Protein AF-A0A832IM79-F1 (afdb_monomer_lite)

InterPro domains:
  IPR006860 FecR protein [PF04773] (4-56)

pLDDT: mean 75.54, std 20.38, range [26.06, 98.38]

Sequence (516 aa):
SIVIQKGGTYNIVQKMMAGSSFEVKAGSVTAGVRGTEFGVENIDDKPVIKVWSGEVFAFLGNDFVLPVTAGQTLIYQLGTELVQDISQLFESTTLEPLKEAMPEIEKLFEETPEEPEEEKPSTTGEIQQPQPQSEPQPKAYIPPLGVETAIKDNQKYIVYSISPEFTIGPITLGIGLTAYATEVGGTLYYGIPSENPSTDIINMITINHVALNLGNFYLRYGNMPPISLGMGFSVRDYFKPYAKSFDTKITFGSFALFLHIPYELTKLWMPEIVQSDSVLAGEMELKSAVLGMDLGISALHDIDVTNENTEPTSDDTPINLSLSAFLRYPLLNNFYFGLEVGSQWLADMSKFGIGAFGGLSGKIGIADIIVGGYGTWNGFRPFHFGRIYTIQKSRNELPTLDNVQTSFGFLAGLSFYHDIATGRFYIYGDFSGDMDALGEFRITIPQIGAVAGLFIYGYYFDHTPFSNGEFFDSDTISSLRITYPIMERNLVAGILYNWDGTKWVQSVYIGNEINW

Radius of gyration: 29.87 Å; chains: 1; bounding box: 92×57×85 Å

Secondary structure (DSSP, 8-state):
-EEESSEEEEEE-----TT--EEEEETTEEEEESS-EEEEEEETTEEEEEEEESEEEEEETTTEEEEEETTEEEEE---SS---SHHHHHHHEEEEE--SPPP--GGGS----PPPPPP---------PPPP------------EEEEEEEETTEEEEEEEE--EEEETTEEEEEEEEEEESSTTSPPEESS--SS-B--GGGGEEEEEEEEE-SSEEEEEEEPPPB--TTSSSB-SB--TT-EEEEEEEEETTEEEEEEE-EEEEETTTTEEEES-SEEEEEEEEEEEETTEEEEEEEEEESS--GGGS-TT--PPPEEEEEEEEEEEEEETTEEEEEEEEEEEETTSS-EEEEEEEEEEEEETTEEEEEEEEEEETT--TTSBSTTHHHHHHHT------S--EEEEEEEEEEEE-SSEEEEEEEEEETTS-EEEEEEEEEEE--BTTB--EEEEEEEEESSTTGGG-SS-TTEEEEEEEEEEEETTTEEEEEEEEE-SSSEEEEEEEE-SS--

Organism: Fervidobacterium pennivorans (NCBI:txid93466)

Foldseek 3Di:
DAEDAAFKDWDQDCDDDPPDWDWYHYPQWTWTDDRWGWMWHQDPNKTKIATQAAWIWIDRHPPDTDIDHHQKMKIFDDDPDDPPDVVVVVVGIDIDGDPDDRDDPVPPPPDDDDDDDDDDDDDDDDDDDPDPDDDPDPPPDQFFWWWDWDADPNAIKTKTKGWDWDDDPQKIWIKMFIWIDSDVPHDIFAFDDDPDTHPDRQSRIATAWIWGHPPQKIWMWHADFQDADALRFAAGRQHDFPFIWIWIWGHDPQKIKIWIAGWGFRGPVVTDIDRSAQKTKMKIWGACPPVRKIKMKMKIFRPDADCQLADPVDSAFFWGMKIKIKIWHDPDVFKTWMKMKMKIAGPVRPDIKIKMWTWMWGDDPQKTWIKTKMKIAQQDDTCLSHHCVVVSSVVSHGDHRDRPGMFMKMKTKMWGDDPFKTKIWIKIDTPVQFIKIWIWMWGWAPDDVPRFTKIKIKTKIARRACVVHDRAAQRIWIKIWIWTCPPPQRWIWTWIWTDNRPDTDIDIDTIGNPTD

Structure (mmCIF, N/CA/C/O backbone):
data_AF-A0A832IM79-F1
#
_entry.id   AF-A0A832IM79-F1
#
loop_
_atom_site.group_PDB
_atom_site.id
_atom_site.type_symbol
_atom_site.label_atom_id
_atom_site.label_alt_id
_atom_site.label_comp_id
_atom_site.label_asym_id
_atom_site.label_entity_id
_atom_site.label_seq_id
_atom_site.pdbx_PDB_ins_code
_atom_site.Cartn_x
_atom_site.Cartn_y
_atom_site.Cartn_z
_atom_site.occupancy
_atom_site.B_iso_or_equiv
_atom_site.auth_seq_id
_atom_site.auth_comp_id
_atom_site.auth_asym_id
_atom_site.auth_atom_id
_atom_site.pdbx_PDB_model_num
ATOM 1 N N . SER A 1 1 ? -14.603 -6.570 43.349 1.00 42.12 1 SER A N 1
ATOM 2 C CA . SER A 1 1 ? -13.980 -7.891 43.528 1.00 42.12 1 SER A CA 1
ATOM 3 C C . SER A 1 1 ? -14.487 -8.520 44.819 1.00 42.12 1 SER A C 1
ATOM 5 O O . SER A 1 1 ? -14.691 -7.803 45.794 1.00 42.12 1 SER A O 1
ATOM 7 N N . ILE A 1 2 ? -14.734 -9.831 44.825 1.00 44.12 2 ILE A N 1
ATOM 8 C CA . ILE A 1 2 ? -15.014 -10.619 46.040 1.00 44.12 2 ILE A CA 1
ATOM 9 C C . ILE A 1 2 ? -13.709 -11.309 46.447 1.00 44.12 2 ILE A C 1
ATOM 11 O O . ILE A 1 2 ? -13.031 -11.853 45.583 1.00 44.12 2 ILE A O 1
ATOM 15 N N . VAL A 1 3 ? -13.338 -11.280 47.731 1.00 48.38 3 VAL A N 1
ATOM 16 C CA . VAL A 1 3 ? -12.113 -11.924 48.242 1.00 48.38 3 VAL A CA 1
ATOM 17 C C . VAL A 1 3 ? -12.500 -13.043 49.209 1.00 48.38 3 VAL A C 1
ATOM 19 O O . VAL A 1 3 ? -13.073 -12.776 50.264 1.00 48.38 3 VAL A O 1
ATOM 22 N N . ILE A 1 4 ? -12.194 -14.291 48.856 1.00 45.31 4 ILE A N 1
ATOM 23 C CA . ILE A 1 4 ? -12.514 -15.491 49.638 1.00 45.31 4 ILE A CA 1
ATOM 24 C C . ILE A 1 4 ? -11.287 -15.882 50.465 1.00 45.31 4 ILE A C 1
ATOM 26 O O . ILE A 1 4 ? -10.279 -16.338 49.928 1.00 45.31 4 ILE A O 1
ATOM 30 N N . GLN A 1 5 ? -11.373 -15.712 51.786 1.00 37.38 5 GLN A N 1
ATOM 31 C CA . GLN A 1 5 ? -10.311 -16.113 52.720 1.00 37.38 5 GLN A CA 1
ATOM 32 C C . GLN A 1 5 ? -10.484 -17.551 53.241 1.00 37.38 5 GLN A C 1
ATOM 34 O O . GLN A 1 5 ? -9.499 -18.185 53.603 1.00 37.38 5 GLN A O 1
ATOM 39 N N . LYS A 1 6 ? -11.720 -18.075 53.280 1.00 36.59 6 LYS A N 1
ATOM 40 C CA . LYS A 1 6 ? -12.053 -19.455 53.676 1.00 36.59 6 LYS A CA 1
ATOM 41 C C . LYS A 1 6 ? -13.455 -19.821 53.162 1.00 36.59 6 LYS A C 1
ATOM 43 O O . LYS A 1 6 ? -14.357 -18.997 53.285 1.00 36.59 6 LYS A O 1
ATOM 48 N N . GLY A 1 7 ? -13.649 -21.031 52.628 1.00 45.75 7 GLY A N 1
ATOM 49 C CA . GLY A 1 7 ? -14.930 -21.478 52.050 1.00 45.75 7 GLY A CA 1
ATOM 50 C C . GLY A 1 7 ? -15.014 -21.271 50.533 1.00 45.75 7 GLY A C 1
ATOM 51 O O . GLY A 1 7 ? -13.984 -21.238 49.862 1.00 45.75 7 GLY A O 1
ATOM 52 N N . GLY A 1 8 ? -16.224 -21.141 49.984 1.00 50.84 8 GLY A N 1
ATOM 53 C CA . GLY A 1 8 ? -16.433 -20.945 48.547 1.00 50.84 8 GLY A CA 1
ATOM 54 C C . GLY A 1 8 ? -17.665 -20.114 48.208 1.00 50.84 8 GLY A C 1
ATOM 55 O O . GLY A 1 8 ? -18.538 -19.921 49.055 1.00 50.84 8 GLY A O 1
ATOM 56 N N . THR A 1 9 ? -17.722 -19.600 46.979 1.00 50.78 9 THR A N 1
ATOM 57 C CA . THR A 1 9 ? -18.892 -18.890 46.442 1.00 50.78 9 THR A CA 1
ATOM 58 C C . THR A 1 9 ? -19.344 -19.534 45.140 1.00 50.78 9 THR A C 1
ATOM 60 O O . THR A 1 9 ? -18.518 -19.927 44.315 1.00 50.78 9 THR A O 1
ATOM 63 N N . TYR A 1 10 ? -20.660 -19.613 44.952 1.00 54.16 10 TYR A N 1
ATOM 64 C CA . TYR A 1 10 ? -21.292 -20.001 43.694 1.00 54.16 10 TYR A CA 1
ATOM 65 C C . TYR A 1 10 ? -21.883 -18.744 43.069 1.00 54.16 10 TYR A C 1
ATOM 67 O O . TYR A 1 10 ? -22.632 -18.022 43.729 1.00 54.16 10 TYR A O 1
ATOM 75 N N . ASN A 1 11 ? -21.507 -18.444 41.828 1.00 53.03 11 ASN A N 1
ATOM 76 C CA . ASN A 1 11 ? -21.861 -17.189 41.179 1.00 53.03 11 ASN A CA 1
ATOM 77 C C . ASN A 1 11 ? -22.600 -17.478 39.874 1.00 53.03 11 ASN A C 1
ATOM 79 O O . ASN A 1 11 ? -22.087 -18.174 38.996 1.00 53.03 11 ASN A O 1
ATOM 83 N N . ILE A 1 12 ? -23.782 -16.879 39.740 1.00 49.38 12 ILE A N 1
ATOM 84 C CA . ILE A 1 12 ? -24.529 -16.815 38.485 1.00 49.38 12 ILE A CA 1
ATOM 85 C C . ILE A 1 12 ? -24.480 -15.359 38.016 1.00 49.38 12 ILE A C 1
ATOM 87 O O . ILE A 1 12 ? -25.137 -14.485 38.584 1.00 49.38 12 ILE A O 1
ATOM 91 N N . VAL A 1 13 ? -23.675 -15.071 36.993 1.00 51.97 13 VAL A N 1
ATOM 92 C CA . VAL A 1 13 ? -23.504 -13.702 36.481 1.00 51.97 13 VAL A CA 1
ATOM 93 C C . VAL A 1 13 ? -24.451 -13.481 35.302 1.00 51.97 13 VAL A C 1
ATOM 95 O O . VAL A 1 13 ? -24.089 -13.713 34.152 1.00 51.97 13 VAL A O 1
ATOM 98 N N . GLN A 1 14 ? -25.681 -13.036 35.580 1.00 36.47 14 GLN A N 1
ATOM 99 C CA . GLN A 1 14 ? -26.754 -13.010 34.570 1.00 36.47 14 GLN A CA 1
ATOM 100 C C . GLN A 1 14 ? -26.792 -11.783 33.646 1.00 36.47 14 GLN A C 1
ATOM 102 O O . GLN A 1 14 ? -27.567 -11.784 32.695 1.00 36.47 14 GLN A O 1
ATOM 107 N N . LYS A 1 15 ? -25.980 -10.744 33.870 1.00 40.22 15 LYS A N 1
ATOM 108 C CA . LYS A 1 15 ? -25.828 -9.584 32.966 1.00 40.22 15 LYS A CA 1
ATOM 109 C C . LYS A 1 15 ? -24.777 -8.637 33.537 1.00 40.22 15 LYS A C 1
ATOM 111 O O . LYS A 1 15 ? -24.888 -8.220 34.683 1.00 40.22 15 LYS A O 1
ATOM 116 N N . MET A 1 16 ? -23.791 -8.267 32.729 1.00 34.62 16 MET A N 1
ATOM 117 C CA . MET A 1 16 ? -22.798 -7.243 33.064 1.00 34.62 16 MET A CA 1
ATOM 118 C C . MET A 1 16 ? -22.871 -6.142 32.007 1.00 34.62 16 MET A C 1
ATOM 120 O O . MET A 1 16 ? -22.914 -6.443 30.812 1.00 34.62 16 MET A O 1
ATOM 124 N N . MET A 1 17 ? -22.893 -4.876 32.432 1.00 29.73 17 MET A N 1
ATOM 125 C CA . MET A 1 17 ? -22.683 -3.758 31.508 1.00 29.73 17 MET A CA 1
ATOM 126 C C . MET A 1 17 ? -21.234 -3.787 31.001 1.00 29.73 17 MET A C 1
ATOM 128 O O . MET A 1 17 ? -20.320 -4.163 31.738 1.00 29.73 17 MET A O 1
ATOM 132 N N . ALA A 1 18 ? -21.022 -3.424 29.734 1.00 31.36 18 ALA A N 1
ATOM 133 C CA . ALA A 1 18 ? -19.695 -3.425 29.120 1.00 31.36 18 ALA A CA 1
ATOM 134 C C . ALA A 1 18 ? -18.706 -2.561 29.930 1.00 31.36 18 ALA A C 1
ATOM 136 O O . ALA A 1 18 ? -19.044 -1.452 30.335 1.00 31.36 18 ALA A O 1
ATOM 137 N N . GLY A 1 19 ? -17.501 -3.085 30.180 1.00 30.78 19 GLY A N 1
ATOM 138 C CA . GLY A 1 19 ? -16.455 -2.420 30.974 1.00 30.78 19 GLY A CA 1
ATOM 139 C C . GLY A 1 19 ? -16.423 -2.786 32.463 1.00 30.78 19 GLY A C 1
ATOM 140 O O . GLY A 1 19 ? -15.542 -2.326 33.178 1.00 30.78 19 GLY A O 1
ATOM 141 N N . SER A 1 20 ? -17.341 -3.630 32.942 1.00 30.80 20 SER A N 1
ATOM 142 C CA . SER A 1 20 ? -17.277 -4.177 34.303 1.00 30.80 20 SER A CA 1
ATOM 143 C C . SER A 1 20 ? -16.585 -5.547 34.288 1.00 30.80 20 SER A C 1
ATOM 145 O O . SER A 1 20 ? -17.004 -6.429 33.539 1.00 30.80 20 SER A O 1
ATOM 147 N N . SER A 1 21 ? -15.548 -5.749 35.106 1.00 42.31 21 SER A N 1
ATOM 148 C CA . SER A 1 21 ? -14.997 -7.077 35.410 1.00 42.31 21 SER A CA 1
ATOM 149 C C . SER A 1 21 ? -15.610 -7.587 36.718 1.00 42.31 21 SER A C 1
ATOM 151 O O . SER A 1 21 ? -15.635 -6.884 37.732 1.00 42.31 21 SER A O 1
ATOM 153 N N . PHE A 1 22 ? -16.155 -8.806 36.711 1.00 41.91 22 PHE A N 1
ATOM 154 C CA . PHE A 1 22 ? -16.529 -9.486 37.950 1.00 41.91 22 PHE A CA 1
ATOM 155 C C . PHE A 1 22 ? -15.371 -10.390 38.343 1.00 41.91 22 PHE A C 1
ATOM 157 O O . PHE A 1 22 ? -15.155 -11.432 37.733 1.00 41.91 22 PHE A O 1
ATOM 164 N N . GLU A 1 23 ? -14.598 -9.934 39.322 1.00 54.50 23 GLU A N 1
ATOM 165 C CA . GLU A 1 23 ? -13.420 -10.636 39.821 1.00 54.50 23 GLU A CA 1
ATOM 166 C C . GLU A 1 23 ? -13.732 -11.319 41.150 1.00 54.50 23 GLU A C 1
ATOM 168 O O . GLU A 1 23 ? -14.052 -10.646 42.140 1.00 54.50 23 GLU A O 1
ATOM 173 N N . VAL A 1 24 ? -13.579 -12.642 41.193 1.00 50.19 24 VAL A N 1
ATOM 174 C CA . VAL A 1 24 ? -13.566 -13.415 42.442 1.00 50.19 24 VAL A CA 1
ATOM 175 C C . VAL A 1 24 ? -12.135 -13.870 42.700 1.00 50.19 24 VAL A C 1
ATOM 177 O O . VAL A 1 24 ? -11.546 -14.565 41.875 1.00 50.19 24 VAL A O 1
ATOM 180 N N . LYS A 1 25 ? -11.564 -13.443 43.828 1.00 51.94 25 LYS A N 1
ATOM 181 C CA . LYS A 1 25 ? -10.203 -13.771 44.256 1.00 51.94 25 LYS A CA 1
ATOM 182 C C . LYS A 1 25 ? -10.244 -14.818 45.364 1.00 51.94 25 LYS A C 1
ATOM 184 O O . LYS A 1 25 ? -10.840 -14.566 46.410 1.00 51.94 25 LYS A O 1
ATOM 189 N N . ALA A 1 26 ? -9.576 -15.949 45.163 1.00 40.88 26 ALA A N 1
ATOM 190 C CA . ALA A 1 26 ? -9.318 -16.951 46.198 1.00 40.88 26 ALA A CA 1
ATOM 191 C C . ALA A 1 26 ? -7.826 -17.310 46.179 1.00 40.88 26 ALA A C 1
ATOM 193 O O . ALA A 1 26 ? -7.332 -17.903 45.221 1.00 40.88 26 ALA A O 1
ATOM 194 N N . GLY A 1 27 ? -7.085 -16.904 47.213 1.00 51.44 27 GLY A N 1
ATOM 195 C CA . GLY A 1 27 ? -5.623 -17.033 47.218 1.00 51.44 27 GLY A CA 1
ATOM 196 C C . GLY A 1 27 ? -4.970 -16.250 46.068 1.00 51.44 27 GLY A C 1
ATOM 197 O O . GLY A 1 27 ? -5.213 -15.054 45.917 1.00 51.44 27 GLY A O 1
ATOM 198 N N . SER A 1 28 ? -4.149 -16.924 45.258 1.00 39.47 28 SER A N 1
ATOM 199 C CA . SER A 1 28 ? -3.442 -16.359 44.094 1.00 39.47 28 SER A CA 1
ATOM 200 C C . SER A 1 28 ? -4.249 -16.373 42.791 1.00 39.47 28 SER A C 1
ATOM 202 O O . SER A 1 28 ? -3.709 -15.996 41.754 1.00 39.47 28 SER A O 1
ATOM 204 N N . VAL A 1 29 ? -5.506 -16.830 42.826 1.00 37.97 29 VAL A N 1
ATOM 205 C CA . VAL A 1 29 ? -6.331 -17.022 41.630 1.00 37.97 29 VAL A CA 1
ATOM 206 C C . VAL A 1 29 ? -7.403 -15.946 41.545 1.00 37.97 29 VAL A C 1
ATOM 208 O O . VAL A 1 29 ? -8.205 -15.790 42.469 1.00 37.97 29 VAL A O 1
ATOM 211 N N . THR A 1 30 ? -7.433 -15.219 40.426 1.00 48.94 30 THR A N 1
ATOM 212 C CA . THR A 1 30 ? -8.555 -14.338 40.064 1.00 48.94 30 THR A CA 1
ATOM 213 C C . THR A 1 30 ? -9.366 -15.016 38.967 1.00 48.94 30 THR A C 1
ATOM 215 O O . THR A 1 30 ? -8.806 -15.381 37.941 1.00 48.94 30 THR A O 1
ATOM 218 N N . ALA A 1 31 ? -10.666 -15.196 39.181 1.00 45.25 31 ALA A N 1
ATOM 219 C CA . ALA A 1 31 ? -11.602 -15.660 38.162 1.00 45.25 31 ALA A CA 1
ATOM 220 C C . ALA A 1 31 ? -12.321 -14.449 37.549 1.00 45.25 31 ALA A C 1
ATOM 222 O O . ALA A 1 31 ? -12.985 -13.707 38.279 1.00 45.25 31 ALA A O 1
ATOM 223 N N . GLY A 1 32 ? -12.167 -14.241 36.237 1.00 45.44 32 GLY A N 1
ATOM 224 C CA . GLY A 1 32 ? -12.875 -13.212 35.464 1.00 45.44 32 GLY A CA 1
ATOM 225 C C . GLY A 1 32 ? -13.901 -13.834 34.515 1.00 45.44 32 GLY A C 1
ATOM 226 O O . GLY A 1 32 ? -13.582 -14.801 33.823 1.00 45.44 32 GLY A O 1
ATOM 227 N N . VAL A 1 33 ? -15.130 -13.302 34.487 1.00 50.12 33 VAL A N 1
ATOM 228 C CA . VAL A 1 33 ? -16.256 -13.916 33.751 1.00 50.12 33 VAL A CA 1
ATOM 229 C C . VAL A 1 33 ? -17.192 -12.933 33.048 1.00 50.12 33 VAL A C 1
ATOM 231 O O . VAL A 1 33 ? -17.390 -11.798 33.489 1.00 50.12 33 VAL A O 1
ATOM 234 N N . ARG A 1 34 ? -17.846 -13.433 31.988 1.00 43.16 34 ARG A N 1
ATOM 235 C CA . ARG A 1 34 ? -18.950 -12.791 31.260 1.00 43.16 34 ARG A CA 1
ATOM 236 C C . ARG A 1 34 ? -20.031 -13.834 30.948 1.00 43.16 34 ARG A C 1
ATOM 238 O O . ARG A 1 34 ? -19.865 -14.619 30.026 1.00 43.16 34 ARG A O 1
ATOM 245 N N . GLY A 1 35 ? -21.158 -13.804 31.668 1.00 41.50 35 GLY A N 1
ATOM 246 C CA . GLY A 1 35 ? -22.283 -14.714 31.397 1.00 41.50 35 GLY A CA 1
ATOM 247 C C . GLY A 1 35 ? -21.994 -16.179 31.742 1.00 41.50 35 GLY A C 1
ATOM 248 O O . GLY A 1 35 ? -22.379 -17.067 30.990 1.00 41.50 35 GLY A O 1
ATOM 249 N N . THR A 1 36 ? -21.287 -16.409 32.850 1.00 59.25 36 THR A N 1
ATOM 250 C CA . THR A 1 36 ? -20.756 -17.717 33.256 1.00 59.25 36 THR A CA 1
ATOM 251 C C . THR A 1 36 ? -21.398 -18.157 34.577 1.00 59.25 36 THR A C 1
ATOM 253 O O . THR A 1 36 ? -21.592 -17.333 35.478 1.00 59.25 36 THR A O 1
ATOM 256 N N . GLU A 1 37 ? -21.694 -19.449 34.707 1.00 64.62 37 GLU A N 1
ATOM 257 C CA . GLU A 1 37 ? -22.066 -20.104 35.968 1.00 64.62 37 GLU A CA 1
ATOM 258 C C . GLU A 1 37 ? -20.838 -20.833 36.502 1.00 64.62 37 GLU A C 1
ATOM 260 O O . GLU A 1 37 ? -20.372 -21.814 35.912 1.00 64.62 37 GLU A O 1
ATOM 265 N N . PHE A 1 38 ? -20.268 -20.323 37.592 1.00 63.53 38 PHE A N 1
ATOM 266 C CA . PHE A 1 38 ? -18.989 -20.811 38.098 1.00 63.53 38 PHE A CA 1
ATOM 267 C C . PHE A 1 38 ? -18.864 -20.660 39.613 1.00 63.53 38 PHE A C 1
ATOM 269 O O . PHE A 1 38 ? -19.504 -19.817 40.251 1.00 63.53 38 PHE A O 1
ATOM 276 N N . GLY A 1 39 ? -18.013 -21.498 40.188 1.00 58.62 39 GLY A N 1
ATOM 277 C CA . GLY A 1 39 ? -17.756 -21.578 41.614 1.00 58.62 39 GLY A CA 1
ATOM 278 C C . GLY A 1 39 ? -16.273 -21.425 41.872 1.00 58.62 39 GLY A C 1
ATOM 279 O O . GLY A 1 39 ? -15.454 -21.982 41.141 1.00 58.62 39 GLY A O 1
ATOM 280 N N . VAL A 1 40 ? -15.936 -20.662 42.905 1.00 61.50 40 VAL A N 1
ATOM 281 C CA . VAL A 1 40 ? -14.560 -20.544 43.388 1.00 61.50 40 VAL A CA 1
ATOM 282 C C . VAL A 1 40 ? -14.550 -20.970 44.844 1.00 61.50 40 VAL A C 1
ATOM 284 O O . VAL A 1 40 ? -15.249 -20.387 45.673 1.00 61.50 40 VAL A O 1
ATOM 287 N N . GLU A 1 41 ? -13.766 -21.993 45.151 1.00 63.41 41 GLU A N 1
ATOM 288 C CA . GLU A 1 41 ? -13.633 -22.566 46.487 1.00 63.41 41 GLU A CA 1
ATOM 289 C C . GLU A 1 41 ? -12.155 -22.546 46.892 1.00 63.41 41 GLU A C 1
ATOM 291 O O . GLU A 1 41 ? -11.269 -22.718 46.058 1.00 63.41 41 GLU A O 1
ATOM 296 N N . ASN A 1 42 ? -11.873 -22.323 48.173 1.00 58.69 42 ASN A N 1
ATOM 297 C CA . ASN A 1 42 ? -10.554 -22.571 48.747 1.00 58.69 42 ASN A CA 1
ATOM 298 C C . ASN A 1 42 ? -10.679 -23.736 49.735 1.00 58.69 42 ASN A C 1
ATOM 300 O O . ASN A 1 42 ? -11.188 -23.557 50.848 1.00 58.69 42 ASN A O 1
ATOM 304 N N . ILE A 1 43 ? -10.268 -24.927 49.294 1.00 61.78 43 ILE A N 1
ATOM 305 C CA . ILE A 1 43 ? -10.304 -26.165 50.079 1.00 61.78 43 ILE A CA 1
ATOM 306 C C . ILE A 1 43 ? -8.864 -26.507 50.456 1.00 61.78 43 ILE A C 1
ATOM 308 O O . ILE A 1 43 ? -8.048 -26.758 49.575 1.00 61.78 43 ILE A O 1
ATOM 312 N N . ASP A 1 44 ? -8.557 -26.524 51.754 1.00 58.16 44 ASP A N 1
ATOM 313 C CA . ASP A 1 44 ? -7.235 -26.904 52.278 1.00 58.16 44 ASP A CA 1
ATOM 314 C C . ASP A 1 44 ? -6.056 -26.153 51.611 1.00 58.16 44 ASP A C 1
ATOM 316 O O . ASP A 1 44 ? -5.071 -26.764 51.199 1.00 58.16 44 ASP A O 1
ATOM 320 N N . ASP A 1 45 ? -6.180 -24.824 51.472 1.00 57.06 45 ASP A N 1
ATOM 321 C CA . ASP A 1 45 ? -5.216 -23.920 50.810 1.00 57.06 45 ASP A CA 1
ATOM 322 C C . ASP A 1 45 ? -4.995 -24.185 49.305 1.00 57.06 45 ASP A C 1
ATOM 324 O O . ASP A 1 45 ? -4.018 -23.718 48.709 1.00 57.06 45 ASP A O 1
ATOM 328 N N . LYS A 1 46 ? -5.931 -24.891 48.660 1.00 63.03 46 LYS A N 1
ATOM 329 C CA . LYS A 1 46 ? -5.977 -25.098 47.208 1.00 63.03 46 LYS A CA 1
ATOM 330 C C . LYS A 1 46 ? -7.137 -24.312 46.602 1.00 63.03 46 LYS A C 1
ATOM 332 O O . LYS A 1 46 ? -8.299 -24.626 46.879 1.00 63.03 46 LYS A O 1
ATOM 337 N N . PRO A 1 47 ? -6.857 -23.310 45.754 1.00 64.88 47 PRO A N 1
ATOM 338 C CA . PRO A 1 47 ? -7.882 -22.681 44.939 1.00 64.88 47 PRO A CA 1
ATOM 339 C C . PRO A 1 47 ? -8.463 -23.697 43.949 1.00 64.88 47 PRO A C 1
ATOM 341 O O . PRO A 1 47 ? -7.730 -24.322 43.178 1.00 64.88 47 PRO A O 1
ATOM 344 N N . VAL A 1 48 ? -9.784 -23.844 43.968 1.00 68.00 48 VAL A N 1
ATOM 345 C CA . VAL A 1 48 ? -10.551 -24.700 43.063 1.00 68.00 48 VAL A CA 1
ATOM 346 C C . VAL A 1 48 ? -11.543 -23.832 42.296 1.00 68.00 48 VAL A C 1
ATOM 348 O O . VAL A 1 48 ? -12.337 -23.111 42.903 1.00 68.00 48 VAL A O 1
ATOM 351 N N . ILE A 1 49 ? -11.517 -23.908 40.966 1.00 70.88 49 ILE A N 1
ATOM 352 C CA . ILE A 1 49 ? -12.506 -23.272 40.085 1.00 70.88 49 ILE A CA 1
ATOM 353 C C . ILE A 1 49 ? -13.349 -24.364 39.435 1.00 70.88 49 ILE A C 1
ATOM 355 O O . ILE A 1 49 ? -12.803 -25.259 38.798 1.00 70.88 49 ILE A O 1
ATOM 359 N N . LYS A 1 50 ? -14.672 -24.266 39.558 1.00 71.56 50 LYS A N 1
ATOM 360 C CA . LYS A 1 50 ? -15.658 -25.162 38.934 1.00 71.56 50 LYS A CA 1
ATOM 361 C C . LYS A 1 50 ? -16.485 -24.367 37.927 1.00 71.56 50 LYS A C 1
ATOM 363 O O . LYS A 1 50 ? -16.980 -23.299 38.283 1.00 71.56 50 LYS A O 1
ATOM 368 N N . VAL A 1 51 ? -16.647 -24.856 36.698 1.00 67.94 51 VAL A N 1
ATOM 369 C CA . VAL A 1 51 ? -17.384 -24.134 35.641 1.00 67.94 51 VAL A CA 1
ATOM 370 C C . VAL A 1 51 ? -18.536 -24.985 35.118 1.00 67.94 51 VAL A C 1
ATOM 372 O O . VAL A 1 51 ? -18.316 -25.988 34.442 1.00 67.94 51 VAL A O 1
ATOM 375 N N . TRP A 1 52 ? -19.773 -24.582 35.416 1.00 61.94 52 TRP A N 1
ATOM 376 C CA . TRP A 1 52 ? -20.989 -25.278 34.973 1.00 61.94 52 TRP A CA 1
ATOM 377 C C . TRP A 1 52 ? -21.467 -24.798 33.598 1.00 61.94 52 TRP A C 1
ATOM 379 O O . TRP A 1 52 ? -21.951 -25.606 32.809 1.00 61.94 52 TRP A O 1
ATOM 389 N N . SER A 1 53 ? -21.278 -23.514 33.276 1.00 53.81 53 SER A N 1
ATOM 390 C CA . SER A 1 53 ? -21.668 -22.918 31.990 1.00 53.81 53 SER A CA 1
ATOM 391 C C . SER A 1 53 ? -20.764 -21.736 31.643 1.00 53.81 53 SER A C 1
ATOM 393 O O . SER A 1 53 ? -20.487 -20.922 32.518 1.00 53.81 53 SER A O 1
ATOM 395 N N . GLY A 1 54 ? -20.330 -21.616 30.383 1.00 56.78 54 GLY A N 1
ATOM 396 C CA . GLY A 1 54 ? -19.440 -20.550 29.898 1.00 56.78 54 GLY A CA 1
ATOM 397 C C . GLY A 1 54 ? -17.941 -20.863 30.032 1.00 56.78 54 GLY A C 1
ATOM 398 O O . GLY A 1 54 ? -17.531 -22.022 30.051 1.00 56.78 54 GLY A O 1
ATOM 399 N N . GLU A 1 55 ? -17.122 -19.814 30.093 1.00 52.03 55 GLU A N 1
ATOM 400 C CA . GLU A 1 55 ? -15.663 -19.884 30.255 1.00 52.03 55 GLU A CA 1
ATOM 401 C C . GLU A 1 55 ? -15.226 -18.945 31.391 1.00 52.03 55 GLU A C 1
ATOM 403 O O . GLU A 1 55 ? -15.790 -17.857 31.565 1.00 52.03 55 GLU A O 1
ATOM 408 N N . VAL A 1 56 ? -14.253 -19.388 32.190 1.00 55.03 56 VAL A N 1
ATOM 409 C CA . VAL A 1 56 ? -13.605 -18.612 33.257 1.00 55.03 56 VAL A CA 1
ATOM 410 C C . VAL A 1 56 ? -12.124 -18.479 32.931 1.00 55.03 56 VAL A C 1
ATOM 412 O O . VAL A 1 56 ? -11.446 -19.487 32.749 1.00 55.03 56 VAL A O 1
ATOM 415 N N . PHE A 1 57 ? -11.594 -17.257 32.941 1.00 58.38 57 PHE A N 1
ATOM 416 C CA . PHE A 1 57 ? -10.146 -17.044 32.889 1.00 58.38 57 PHE A CA 1
ATOM 417 C C . PHE A 1 57 ? -9.580 -17.036 34.308 1.00 58.38 57 PHE A C 1
ATOM 419 O O . PHE A 1 57 ? -9.911 -16.153 35.106 1.00 58.38 57 PHE A O 1
ATOM 426 N N . ALA A 1 58 ? -8.754 -18.034 34.620 1.00 58.34 58 ALA A N 1
ATOM 427 C CA . ALA A 1 58 ? -8.010 -18.133 35.866 1.00 58.34 58 ALA A CA 1
ATOM 428 C C . ALA A 1 58 ? -6.656 -17.429 35.707 1.00 58.34 58 ALA A C 1
ATOM 430 O O . ALA A 1 58 ? -5.780 -17.902 34.982 1.00 58.34 58 ALA A O 1
ATOM 431 N N . PHE A 1 59 ? -6.488 -16.297 36.387 1.00 58.53 59 PHE A N 1
ATOM 432 C CA . PHE A 1 59 ? -5.216 -15.574 36.442 1.00 58.53 59 PHE A CA 1
ATOM 433 C C . PHE A 1 59 ? -4.361 -16.134 37.580 1.00 58.53 59 PHE A C 1
ATOM 435 O O . PHE A 1 59 ? -4.799 -16.116 38.734 1.00 58.53 59 PHE A O 1
ATOM 442 N N . LEU A 1 60 ? -3.165 -16.628 37.253 1.00 56.38 60 LEU A N 1
ATOM 443 C CA . LEU A 1 60 ? -2.190 -17.195 38.186 1.00 56.38 60 LEU A CA 1
ATOM 444 C C . LEU A 1 60 ? -0.982 -16.255 38.266 1.00 56.38 60 LEU A C 1
ATOM 446 O O . LEU A 1 60 ? -0.117 -16.253 37.392 1.00 56.38 60 LEU A O 1
ATOM 450 N N . GLY A 1 61 ? -0.939 -15.426 39.311 1.00 51.84 61 GLY A N 1
ATOM 451 C CA . GLY A 1 61 ? 0.034 -14.331 39.385 1.00 51.84 61 GLY A CA 1
ATOM 452 C C . GLY A 1 61 ? -0.249 -13.236 38.347 1.00 51.84 61 GLY A C 1
ATOM 453 O O . GLY A 1 61 ? -1.405 -13.004 37.997 1.00 51.84 61 GLY A O 1
ATOM 454 N N . ASN A 1 62 ? 0.800 -12.552 37.877 1.00 44.25 62 ASN A N 1
ATOM 455 C CA . ASN A 1 62 ? 0.685 -11.469 36.888 1.00 44.25 62 ASN A CA 1
ATOM 456 C C . ASN A 1 62 ? 0.899 -11.935 35.437 1.00 44.25 62 ASN A C 1
ATOM 458 O O . ASN A 1 62 ? 0.577 -11.187 34.518 1.00 44.25 62 ASN A O 1
ATOM 462 N N . ASP A 1 63 ? 1.419 -13.150 35.238 1.00 42.56 63 ASP A N 1
ATOM 463 C CA . ASP A 1 63 ? 2.043 -13.545 33.968 1.00 42.56 63 ASP A CA 1
ATOM 464 C C . ASP A 1 63 ? 1.337 -14.713 33.259 1.00 42.56 63 ASP A C 1
ATOM 466 O O . ASP A 1 63 ? 1.591 -14.959 32.081 1.00 42.56 63 ASP A O 1
ATOM 470 N N . PHE A 1 64 ? 0.423 -15.425 33.935 1.00 50.50 64 PHE A N 1
ATOM 471 C CA . PHE A 1 64 ? -0.219 -16.620 33.380 1.00 50.50 64 PHE A CA 1
ATOM 472 C C . PHE A 1 64 ? -1.745 -16.564 33.452 1.00 50.50 64 PHE A C 1
ATOM 474 O O . PHE A 1 64 ? -2.337 -16.237 34.484 1.00 50.50 64 PHE A O 1
ATOM 481 N N . VAL A 1 65 ? -2.383 -16.941 32.341 1.00 55.28 65 VAL A N 1
ATOM 482 C CA . VAL A 1 65 ? -3.840 -17.027 32.193 1.00 55.28 65 VAL A CA 1
ATOM 483 C C . VAL A 1 65 ? -4.203 -18.416 31.683 1.00 55.28 65 VAL A C 1
ATOM 485 O O . VAL A 1 65 ? -3.717 -18.837 30.634 1.00 55.28 65 VAL A O 1
ATOM 488 N N . LEU A 1 66 ? -5.069 -19.117 32.413 1.00 55.25 66 LEU A N 1
ATOM 489 C CA . LEU A 1 66 ? -5.591 -20.430 32.038 1.00 55.25 66 LEU A CA 1
ATOM 490 C C . LEU A 1 66 ? -7.110 -20.350 31.817 1.00 55.25 66 LEU A C 1
ATOM 492 O O . LEU A 1 66 ? -7.832 -19.978 32.747 1.00 55.25 66 LEU A O 1
ATOM 496 N N . PRO A 1 67 ? -7.620 -20.695 30.622 1.00 59.09 67 PRO A N 1
ATOM 497 C CA . PRO A 1 67 ? -9.055 -20.830 30.408 1.00 59.09 67 PRO A CA 1
ATOM 498 C C . PRO A 1 67 ? -9.580 -22.124 31.046 1.00 59.09 67 PRO A C 1
ATOM 500 O O . PRO A 1 67 ? -9.022 -23.203 30.846 1.00 59.09 67 PRO A O 1
ATOM 503 N N . VAL A 1 68 ? -10.676 -22.018 31.797 1.00 61.75 68 VAL A N 1
ATOM 504 C CA . VAL A 1 68 ? -11.437 -23.148 32.346 1.00 61.75 68 VAL A CA 1
ATOM 505 C C . VAL A 1 68 ? -12.824 -23.121 31.711 1.00 61.75 68 VAL A C 1
ATOM 507 O O . VAL A 1 68 ? -13.586 -22.170 31.895 1.00 61.75 68 VAL A O 1
ATOM 510 N N . THR A 1 69 ? -13.139 -24.148 30.927 1.00 66.88 69 THR A N 1
ATOM 511 C CA . THR A 1 69 ? -14.378 -24.223 30.134 1.00 66.88 69 THR A CA 1
ATOM 512 C C . THR A 1 69 ? -15.473 -25.012 30.851 1.00 66.88 69 THR A C 1
ATOM 514 O O . THR A 1 69 ? -15.212 -25.736 31.814 1.00 66.88 69 THR A O 1
ATOM 517 N N . ALA A 1 70 ? -16.718 -24.871 30.391 1.00 67.69 70 ALA A N 1
ATOM 518 C CA . ALA A 1 70 ? -17.863 -25.588 30.944 1.00 67.69 70 ALA A CA 1
ATOM 519 C C . ALA A 1 70 ? -17.618 -27.106 31.048 1.00 67.69 70 ALA A C 1
ATOM 521 O O . ALA A 1 70 ? -17.181 -27.757 30.098 1.00 67.69 70 ALA A O 1
ATOM 522 N N . GLY A 1 71 ? -17.931 -27.670 32.213 1.00 65.56 71 GLY A N 1
ATOM 523 C CA . GLY A 1 71 ? -17.690 -29.075 32.529 1.00 65.56 71 GLY A CA 1
ATOM 524 C C . GLY A 1 71 ? -16.279 -29.373 33.040 1.00 65.56 71 GLY A C 1
ATOM 525 O O . GLY A 1 71 ? -15.940 -30.548 33.183 1.00 65.56 71 GLY A O 1
ATOM 526 N N . GLN A 1 72 ? -15.462 -28.355 33.331 1.00 70.12 72 GLN A N 1
ATOM 527 C CA . GLN A 1 72 ? -14.119 -28.518 33.891 1.00 70.12 72 GLN A CA 1
ATOM 528 C C . GLN A 1 72 ? -14.012 -27.976 35.321 1.00 70.12 72 GLN A C 1
ATOM 530 O O . GLN A 1 72 ? -14.664 -27.001 35.710 1.00 70.12 72 GLN A O 1
ATOM 535 N N . THR A 1 73 ? -13.131 -28.617 36.082 1.00 73.69 73 THR A N 1
ATOM 536 C CA . THR A 1 73 ? -12.647 -28.177 37.386 1.00 73.69 73 THR A CA 1
ATOM 537 C C . THR A 1 73 ? -11.146 -27.939 37.286 1.00 73.69 73 THR A C 1
ATOM 539 O O . THR A 1 73 ? -10.409 -28.849 36.910 1.00 73.69 73 THR A O 1
ATOM 542 N N . LEU A 1 74 ? -10.686 -26.741 37.645 1.00 73.75 74 LEU A N 1
ATOM 543 C CA . LEU A 1 74 ? -9.269 -26.430 37.822 1.00 73.75 74 LEU A CA 1
ATOM 544 C C . LEU A 1 74 ? -8.922 -26.507 39.308 1.00 73.75 74 LEU A C 1
ATOM 546 O O . LEU A 1 74 ? -9.546 -25.827 40.121 1.00 73.75 74 LEU A O 1
ATOM 550 N N . ILE A 1 75 ? -7.905 -27.294 39.649 1.00 71.81 75 ILE A N 1
ATOM 551 C CA . ILE A 1 75 ? -7.334 -27.376 40.997 1.00 71.81 75 ILE A CA 1
ATOM 552 C C . ILE A 1 75 ? -5.907 -26.838 40.932 1.00 71.81 75 ILE A C 1
ATOM 554 O O . ILE A 1 75 ? -5.100 -27.338 40.148 1.00 71.81 75 ILE A O 1
ATOM 558 N N . TYR A 1 76 ? -5.592 -25.844 41.762 1.00 69.12 76 TYR A N 1
ATOM 559 C CA . TYR A 1 76 ? -4.249 -25.273 41.863 1.00 69.12 76 TYR A CA 1
ATOM 560 C C . TYR A 1 76 ? -3.607 -25.593 43.217 1.00 69.12 76 TYR A C 1
ATOM 562 O O . TYR A 1 76 ? -4.240 -25.437 44.263 1.00 69.12 76 TYR A O 1
ATOM 570 N N . GLN A 1 77 ? -2.345 -26.026 43.215 1.00 62.47 77 GLN A N 1
ATOM 571 C CA . GLN A 1 77 ? -1.543 -26.164 44.435 1.00 62.47 77 GLN A CA 1
ATOM 572 C C . GLN A 1 77 ? -0.619 -24.955 44.589 1.00 62.47 77 GLN A C 1
ATOM 574 O O . GLN A 1 77 ? 0.241 -24.724 43.742 1.00 62.47 77 GLN A O 1
ATOM 579 N N . LEU A 1 78 ? -0.766 -24.195 45.683 1.00 51.47 78 LEU A N 1
ATOM 580 C CA . LEU A 1 78 ? 0.174 -23.121 46.007 1.00 51.47 78 LEU A CA 1
ATOM 581 C C . LEU A 1 78 ? 1.573 -23.708 46.266 1.00 51.47 78 LEU A C 1
ATOM 583 O O . LEU A 1 78 ? 1.821 -24.315 47.308 1.00 51.47 78 LEU A O 1
ATOM 587 N N . GLY A 1 79 ? 2.496 -23.499 45.327 1.00 51.72 79 GLY A N 1
ATOM 588 C CA . GLY A 1 79 ? 3.929 -23.627 45.577 1.00 51.72 79 GLY A CA 1
ATOM 589 C C . GLY A 1 79 ? 4.450 -22.427 46.373 1.00 51.72 79 GLY A C 1
ATOM 590 O O . GLY A 1 79 ? 3.935 -21.316 46.258 1.00 51.72 79 GLY A O 1
ATOM 591 N N . THR A 1 80 ? 5.483 -22.632 47.189 1.00 42.00 80 THR A N 1
ATOM 592 C CA . THR A 1 80 ? 6.146 -21.567 47.968 1.00 42.00 80 THR A CA 1
ATOM 593 C C . THR A 1 80 ? 7.040 -20.642 47.130 1.00 42.00 80 THR A C 1
ATOM 595 O O . THR A 1 80 ? 7.613 -19.703 47.677 1.00 42.00 80 THR A O 1
ATOM 598 N N . GLU A 1 81 ? 7.162 -20.876 45.821 1.00 46.16 81 GLU A N 1
ATOM 599 C CA . GLU A 1 81 ? 7.984 -20.090 44.894 1.00 46.16 81 GLU A CA 1
ATOM 600 C C . GLU A 1 81 ? 7.133 -19.542 43.735 1.00 46.16 81 GLU A C 1
ATOM 602 O O . GLU A 1 81 ? 6.168 -20.176 43.306 1.00 46.16 81 GLU A O 1
ATOM 607 N N . LEU A 1 82 ? 7.473 -18.342 43.245 1.00 47.00 82 LEU A N 1
ATOM 608 C CA . LEU A 1 82 ? 6.852 -17.743 42.058 1.00 47.00 82 LEU A CA 1
ATOM 609 C C . LEU A 1 82 ? 7.079 -18.657 40.847 1.00 47.00 82 LEU A C 1
ATOM 611 O O . LEU A 1 82 ? 8.222 -18.983 40.539 1.00 47.00 82 LEU A O 1
ATOM 615 N N . VAL A 1 83 ? 6.001 -19.030 40.153 1.00 50.81 83 VAL A N 1
ATOM 616 C CA . VAL A 1 83 ? 6.062 -19.798 38.902 1.00 50.81 83 VAL A CA 1
ATOM 617 C C . VAL A 1 83 ? 6.787 -18.946 37.857 1.00 50.81 83 VAL A C 1
ATOM 619 O O . VAL A 1 83 ? 6.283 -17.895 37.475 1.00 50.81 83 VAL A O 1
ATOM 622 N N . GLN A 1 84 ? 7.979 -19.367 37.430 1.00 49.38 84 GLN A N 1
ATOM 623 C CA . GLN A 1 84 ? 8.786 -18.655 36.420 1.00 49.38 84 GLN A CA 1
ATOM 624 C C . GLN A 1 84 ? 8.777 -19.353 35.050 1.00 49.38 84 GLN A C 1
ATOM 626 O O . GLN A 1 84 ? 9.251 -18.782 34.071 1.00 49.38 84 GLN A O 1
ATOM 631 N N . ASP A 1 85 ? 8.233 -20.572 34.971 1.00 50.72 85 ASP A N 1
ATOM 632 C CA . ASP A 1 85 ? 8.211 -21.409 33.767 1.00 50.72 85 ASP A CA 1
ATOM 633 C C . ASP A 1 85 ? 6.848 -22.106 33.611 1.00 50.72 85 ASP A C 1
ATOM 635 O O . ASP A 1 85 ? 6.255 -22.580 34.584 1.00 50.72 85 ASP A O 1
ATOM 639 N N . ILE A 1 86 ? 6.366 -22.210 32.370 1.00 45.91 86 ILE A N 1
ATOM 640 C CA . ILE A 1 86 ? 5.100 -22.864 32.016 1.00 45.91 86 ILE A CA 1
ATOM 641 C C . ILE A 1 86 ? 5.074 -24.357 32.389 1.00 45.91 86 ILE A C 1
ATOM 643 O O . ILE A 1 86 ? 4.019 -24.911 32.681 1.00 45.91 86 ILE A O 1
ATOM 647 N N . SER A 1 87 ? 6.232 -25.012 32.443 1.00 50.72 87 SER A N 1
ATOM 648 C CA . SER A 1 87 ? 6.373 -26.424 32.815 1.00 50.72 87 SER A CA 1
ATOM 649 C C . SER A 1 87 ? 5.993 -26.657 34.284 1.00 50.72 87 SER A C 1
ATOM 651 O O . SER A 1 87 ? 5.307 -27.624 34.603 1.00 50.72 87 SER A O 1
ATOM 653 N N . GLN A 1 88 ? 6.344 -25.715 35.166 1.00 52.81 88 GLN A N 1
ATOM 654 C CA . GLN A 1 88 ? 5.989 -25.738 36.593 1.00 52.81 88 GLN A CA 1
ATOM 655 C C . GLN A 1 88 ? 4.493 -25.456 36.816 1.00 52.81 88 GLN A C 1
ATOM 657 O O . GLN A 1 88 ? 3.899 -25.921 37.792 1.00 52.81 88 GLN A O 1
ATOM 662 N N . LEU A 1 89 ? 3.862 -24.727 35.887 1.00 55.28 89 LEU A N 1
ATOM 663 C CA . LEU A 1 89 ? 2.418 -24.491 35.873 1.00 55.28 89 LEU A CA 1
ATOM 664 C C . LEU A 1 89 ? 1.651 -25.806 35.650 1.00 55.28 89 LEU A C 1
ATOM 666 O O . LEU A 1 89 ? 0.688 -26.078 36.360 1.00 55.28 89 LEU A O 1
ATOM 670 N N . PHE A 1 90 ? 2.093 -26.650 34.710 1.00 54.34 90 PHE A N 1
ATOM 671 C CA . PHE A 1 90 ? 1.446 -27.940 34.417 1.00 54.34 90 PHE A CA 1
ATOM 672 C C . PHE A 1 90 ? 1.637 -28.989 35.521 1.00 54.34 90 PHE A C 1
ATOM 674 O O . PHE A 1 90 ? 0.807 -29.880 35.664 1.00 54.34 90 PHE A O 1
ATOM 681 N N . GLU A 1 91 ? 2.697 -28.883 36.324 1.00 56.03 91 GLU A N 1
ATOM 682 C CA . GLU A 1 91 ? 2.905 -29.749 37.494 1.00 56.03 91 GLU A CA 1
ATOM 683 C C . GLU A 1 91 ? 2.040 -29.339 38.701 1.00 56.03 91 GLU A C 1
ATOM 685 O O . GLU A 1 91 ? 1.719 -30.173 39.548 1.00 56.03 91 GLU A O 1
ATOM 690 N N . SER A 1 92 ? 1.642 -28.062 38.776 1.00 55.06 92 SER A N 1
ATOM 691 C CA . SER A 1 92 ? 0.895 -27.465 39.898 1.00 55.06 92 SER A CA 1
ATOM 692 C C . SER A 1 92 ? -0.593 -27.216 39.610 1.00 55.06 92 SER A C 1
ATOM 694 O O . SER A 1 92 ? -1.341 -26.849 40.524 1.00 55.06 92 SER A O 1
ATOM 696 N N . THR A 1 93 ? -1.038 -27.444 38.369 1.00 61.00 93 THR A N 1
ATOM 697 C CA . THR A 1 93 ? -2.437 -27.332 37.937 1.00 61.00 93 THR A CA 1
ATOM 698 C C . THR A 1 93 ? -2.972 -28.674 37.453 1.00 61.00 93 THR A C 1
ATOM 700 O O . THR A 1 93 ? -2.375 -29.340 36.610 1.00 61.00 93 THR A O 1
ATOM 703 N N . THR A 1 94 ? -4.147 -29.058 37.947 1.00 68.12 94 THR A N 1
ATOM 704 C CA . THR A 1 94 ? -4.866 -30.239 37.458 1.00 68.12 94 THR A CA 1
ATOM 705 C C . THR A 1 94 ? -6.219 -29.810 36.908 1.00 68.12 94 THR A C 1
ATOM 707 O O . THR A 1 94 ? -7.000 -29.169 37.613 1.00 68.12 94 THR A O 1
ATOM 710 N N . LEU A 1 95 ? -6.497 -30.176 35.653 1.00 65.56 95 LEU A N 1
ATOM 711 C CA . LEU A 1 95 ? -7.814 -30.038 35.033 1.00 65.56 95 LEU A CA 1
ATOM 712 C C . LEU A 1 95 ? -8.536 -31.383 35.072 1.00 65.56 95 LEU A C 1
ATOM 714 O O . LEU A 1 95 ? -8.079 -32.364 34.484 1.00 65.56 95 LEU A O 1
ATOM 718 N N . GLU A 1 96 ? -9.681 -31.417 35.741 1.00 72.31 96 GLU A N 1
ATOM 719 C CA . GLU A 1 96 ? -10.518 -32.609 35.857 1.00 72.31 96 GLU A CA 1
ATOM 720 C C . GLU A 1 96 ? -11.928 -32.352 35.306 1.00 72.31 96 GLU A C 1
ATOM 722 O O . GLU A 1 96 ? -12.403 -31.215 35.328 1.00 72.31 96 GLU A O 1
ATOM 727 N N . PRO A 1 97 ? -12.640 -33.388 34.831 1.00 60.31 97 PRO A N 1
ATOM 728 C CA . PRO A 1 97 ? -14.060 -33.269 34.515 1.00 60.31 97 PRO A CA 1
ATOM 729 C C . PRO A 1 97 ? -14.879 -32.903 35.761 1.00 60.31 97 PRO A C 1
ATOM 731 O O . PRO A 1 97 ? -14.757 -33.553 36.805 1.00 60.31 97 PRO A O 1
ATOM 734 N N . LEU A 1 98 ? -15.757 -31.908 35.641 1.00 70.00 98 LEU A N 1
ATOM 735 C CA . LEU A 1 98 ? -16.666 -31.477 36.700 1.00 70.00 98 LEU A CA 1
ATOM 736 C C . LEU A 1 98 ? -17.745 -32.543 36.932 1.00 70.00 98 LEU A C 1
ATOM 738 O O . LEU A 1 98 ? -18.576 -32.811 36.067 1.00 70.00 98 LEU A O 1
ATOM 742 N N . LYS A 1 99 ? -17.720 -33.166 38.114 1.00 69.50 99 LYS A N 1
ATOM 743 C CA . LYS A 1 99 ? -18.664 -34.231 38.506 1.00 69.50 99 LYS A CA 1
ATOM 744 C C . LYS A 1 99 ? -19.853 -33.728 39.327 1.00 69.50 99 LYS A C 1
ATOM 746 O O . LYS A 1 99 ? -20.803 -34.476 39.535 1.00 69.50 99 LYS A O 1
ATOM 751 N N . GLU A 1 100 ? -19.792 -32.495 39.818 1.00 68.81 100 GLU A N 1
ATOM 752 C CA . GLU A 1 100 ? -20.802 -31.912 40.701 1.00 68.81 100 GLU A CA 1
ATOM 753 C C . GLU A 1 100 ? -21.825 -31.104 39.897 1.00 68.81 100 GLU A C 1
ATOM 755 O O . GLU A 1 100 ? -21.451 -30.295 39.050 1.00 68.81 100 GLU A O 1
ATOM 760 N N . ALA A 1 101 ? -23.116 -31.299 40.173 1.00 59.50 101 ALA A N 1
ATOM 761 C CA . ALA A 1 101 ? -24.176 -30.453 39.628 1.00 59.50 101 ALA A CA 1
ATOM 762 C C . ALA A 1 101 ? -24.200 -29.089 40.340 1.00 59.50 101 ALA A C 1
ATOM 764 O O . ALA A 1 101 ? -23.811 -28.993 41.505 1.00 59.50 101 ALA A O 1
ATOM 765 N N . MET A 1 102 ? -24.652 -28.042 39.644 1.00 52.81 102 MET A N 1
ATOM 766 C CA . MET A 1 102 ? -24.772 -26.706 40.231 1.00 52.81 102 MET A CA 1
ATOM 767 C C . MET A 1 102 ? -25.751 -26.742 41.424 1.00 52.81 102 MET A C 1
ATOM 769 O O . MET A 1 102 ? -26.822 -27.339 41.295 1.00 52.81 102 MET A O 1
ATOM 773 N N . PRO A 1 103 ? -25.423 -26.131 42.577 1.00 56.06 103 PRO A N 1
ATOM 774 C CA . PRO A 1 103 ? -26.344 -26.070 43.710 1.00 56.06 103 PRO A CA 1
ATOM 775 C C . PRO A 1 103 ? -27.589 -25.222 43.385 1.00 56.06 103 PRO A C 1
ATOM 777 O O . PRO A 1 103 ? -27.476 -24.151 42.792 1.00 56.06 103 PRO A O 1
ATOM 780 N N . GLU A 1 104 ? -28.780 -25.685 43.783 1.00 50.38 104 GLU A N 1
ATOM 781 C CA . GLU A 1 104 ? -30.060 -24.991 43.553 1.00 50.38 104 GLU A CA 1
ATOM 782 C C . GLU A 1 104 ? -30.139 -23.677 44.363 1.00 50.38 104 GLU A C 1
ATOM 784 O O . GLU A 1 104 ? -30.325 -23.692 45.581 1.00 50.38 104 GLU A O 1
ATOM 789 N N . ILE A 1 105 ? -30.005 -22.523 43.693 1.00 49.00 105 ILE A N 1
ATOM 790 C CA . ILE A 1 105 ? -30.033 -21.175 44.312 1.00 49.00 105 ILE A CA 1
ATOM 791 C C . ILE A 1 105 ? -31.476 -20.660 44.539 1.00 49.00 105 ILE A C 1
ATOM 793 O O . ILE A 1 105 ? -31.693 -19.687 45.261 1.00 49.00 105 ILE A O 1
ATOM 797 N N . GLU A 1 106 ? -32.491 -21.335 43.991 1.00 41.81 106 GLU A N 1
ATOM 798 C CA . GLU A 1 106 ? -33.885 -20.854 43.928 1.00 41.81 106 GLU A CA 1
ATOM 799 C C . GLU A 1 106 ? -34.603 -20.692 45.285 1.00 41.81 106 GLU A C 1
ATOM 801 O O . GLU A 1 106 ? -35.638 -20.041 45.346 1.00 41.81 106 GLU A O 1
ATOM 806 N N . LYS A 1 107 ? -34.048 -21.170 46.408 1.00 39.78 107 LYS A N 1
ATOM 807 C CA . LYS A 1 107 ? -34.699 -21.068 47.735 1.00 39.78 107 LYS A CA 1
ATOM 808 C C . LYS A 1 107 ? -34.398 -19.795 48.539 1.00 39.78 107 LYS A C 1
ATOM 810 O O . LYS A 1 107 ? -34.848 -19.690 49.675 1.00 39.78 107 LYS A O 1
ATOM 815 N N . LEU A 1 108 ? -33.633 -18.840 48.001 1.00 38.00 108 LEU A N 1
ATOM 816 C CA . LEU A 1 108 ? -33.239 -17.612 48.722 1.00 38.00 108 LEU A CA 1
ATOM 817 C C . LEU A 1 108 ? -34.025 -16.350 48.324 1.00 38.00 108 LEU A C 1
ATOM 819 O O . LEU A 1 108 ? -33.838 -15.312 48.956 1.00 38.00 108 LEU A O 1
ATOM 823 N N . PHE A 1 109 ? -34.896 -16.427 47.312 1.00 36.69 109 PHE A N 1
ATOM 824 C CA . PHE A 1 109 ? -35.666 -15.277 46.811 1.00 36.69 109 PHE A CA 1
ATOM 825 C C . PHE A 1 109 ? -37.190 -15.402 46.979 1.00 36.69 109 PHE A C 1
ATOM 827 O O . PHE A 1 109 ? -37.906 -14.446 46.695 1.00 36.69 109 PHE A O 1
ATOM 834 N N . GLU A 1 110 ? -37.699 -16.522 47.497 1.00 40.09 110 GLU A N 1
ATOM 835 C CA . GLU A 1 110 ? -39.099 -16.638 47.922 1.00 40.09 110 GLU A CA 1
ATOM 836 C C . GLU A 1 110 ? -39.243 -16.207 49.385 1.00 40.09 110 GLU A C 1
ATOM 838 O O . GLU A 1 110 ? -39.215 -17.036 50.283 1.00 40.09 110 GLU A O 1
ATOM 843 N N . GLU A 1 111 ? -39.370 -14.904 49.632 1.00 37.72 111 GLU A N 1
ATOM 844 C CA . GLU A 1 111 ? -40.185 -14.369 50.735 1.00 37.72 111 GLU A CA 1
ATOM 845 C C . GLU A 1 111 ? -40.300 -12.846 50.575 1.00 37.72 111 GLU A C 1
ATOM 847 O O . GLU A 1 111 ? -39.591 -12.039 51.173 1.00 37.72 111 GLU A O 1
ATOM 852 N N . THR A 1 112 ? -41.220 -12.420 49.717 1.00 31.27 112 THR A N 1
ATOM 853 C CA . THR A 1 112 ? -41.907 -11.139 49.905 1.00 31.27 112 THR A CA 1
ATOM 854 C C . THR A 1 112 ? -43.396 -11.445 49.773 1.00 31.27 112 THR A C 1
ATOM 856 O O . THR A 1 112 ? -43.810 -11.913 48.715 1.00 31.27 112 THR A O 1
ATOM 859 N N . PRO A 1 113 ? -44.198 -11.306 50.842 1.00 36.56 113 PRO A N 1
ATOM 860 C CA . PRO A 1 113 ? -45.604 -11.672 50.794 1.00 36.56 113 PRO A CA 1
ATOM 861 C C . PRO A 1 113 ? -46.379 -10.581 50.047 1.00 36.56 113 PRO A C 1
ATOM 863 O O . PRO A 1 113 ? -46.550 -9.482 50.571 1.00 36.56 113 PRO A O 1
ATOM 866 N N . GLU A 1 114 ? -46.847 -10.875 48.835 1.00 33.12 114 GLU A N 1
ATOM 867 C CA . GLU A 1 114 ? -47.975 -10.145 48.248 1.00 33.12 114 GLU A CA 1
ATOM 868 C C . GLU A 1 114 ? -49.289 -10.724 48.791 1.00 33.12 114 GLU A C 1
ATOM 870 O O . GLU A 1 114 ? -49.458 -11.940 48.921 1.00 33.12 114 GLU A O 1
ATOM 875 N N . GLU A 1 115 ? -50.192 -9.821 49.178 1.00 31.56 115 GLU A N 1
ATOM 876 C CA . GLU A 1 115 ? -51.540 -10.113 49.666 1.00 31.56 115 GLU A CA 1
ATOM 877 C C . GLU A 1 115 ? -52.366 -10.918 48.641 1.00 31.56 115 GLU A C 1
ATOM 879 O O . GLU A 1 115 ? -52.201 -10.743 47.433 1.00 31.56 115 GLU A O 1
ATOM 884 N N . PRO A 1 116 ? -53.285 -11.789 49.097 1.00 35.97 116 PRO A N 1
ATOM 885 C CA . PRO A 1 116 ? -54.057 -12.649 48.213 1.00 35.97 116 PRO A CA 1
ATOM 886 C C . PRO A 1 116 ? -55.277 -11.912 47.641 1.00 35.97 116 PRO A C 1
ATOM 888 O O . PRO A 1 116 ? -56.166 -11.516 48.394 1.00 35.97 116 PRO A O 1
ATOM 891 N N . GLU A 1 117 ? -55.375 -11.818 46.313 1.00 33.41 117 GLU A N 1
ATOM 892 C CA . GLU A 1 117 ? -56.665 -11.636 45.634 1.00 33.41 117 GLU A CA 1
ATOM 893 C C . GLU A 1 117 ? -57.252 -12.985 45.177 1.00 33.41 117 GLU A C 1
ATOM 895 O O . GLU A 1 117 ? -56.551 -13.929 44.815 1.00 33.41 117 GLU A O 1
ATOM 900 N N . GLU A 1 118 ? -58.576 -13.060 45.293 1.00 30.62 118 GLU A N 1
ATOM 901 C CA . GLU A 1 118 ? -59.435 -14.240 45.403 1.00 30.62 118 GLU A CA 1
ATOM 902 C C . GLU A 1 118 ? -59.578 -15.124 44.138 1.00 30.62 118 GLU A C 1
ATOM 904 O O . GLU A 1 118 ? -59.628 -14.664 43.000 1.00 30.62 118 GLU A O 1
ATOM 909 N N . GLU A 1 119 ? -59.764 -16.430 44.382 1.00 29.06 119 GLU A N 1
ATOM 910 C CA . GLU A 1 119 ? -60.306 -17.461 43.474 1.00 29.06 119 GLU A CA 1
ATOM 911 C C . GLU A 1 119 ? -61.705 -17.079 42.918 1.00 29.06 119 GLU A C 1
ATOM 913 O O . GLU A 1 119 ? -62.561 -16.654 43.688 1.00 29.06 119 GLU A O 1
ATOM 918 N N . LYS A 1 120 ? -62.084 -17.245 41.632 1.00 29.92 120 LYS A N 1
ATOM 919 C CA . LYS A 1 120 ? -62.460 -18.468 40.848 1.00 29.92 120 LYS A CA 1
ATOM 920 C C . LYS A 1 120 ? -63.383 -18.007 39.672 1.00 29.92 120 LYS A C 1
ATOM 922 O O . LYS A 1 120 ? -63.849 -16.872 39.733 1.00 29.92 120 LYS A O 1
ATOM 927 N N . PRO A 1 121 ? -63.829 -18.845 38.696 1.00 34.34 121 PRO A N 1
ATOM 928 C CA . PRO A 1 121 ? -63.433 -20.209 38.335 1.00 34.34 121 PRO A CA 1
ATOM 929 C C . PRO A 1 121 ? -63.121 -20.411 36.829 1.00 34.34 121 PRO A C 1
ATOM 931 O O . PRO A 1 121 ? -63.406 -19.585 35.964 1.00 34.34 121 PRO A O 1
ATOM 934 N N . SER A 1 122 ? -62.571 -21.589 36.531 1.00 33.06 122 SER A N 1
ATOM 935 C CA . SER A 1 122 ? -62.227 -22.085 35.199 1.00 33.06 122 SER A CA 1
ATOM 936 C C . SER A 1 122 ? -63.434 -22.366 34.297 1.00 33.06 122 SER A C 1
ATOM 938 O O . SER A 1 122 ? -64.503 -22.781 34.746 1.00 33.06 122 SER A O 1
ATOM 940 N N . THR A 1 123 ? -63.229 -22.227 32.986 1.00 28.42 123 THR A N 1
ATOM 941 C CA . THR A 1 123 ? -63.981 -22.960 31.957 1.00 28.42 123 THR A CA 1
ATOM 942 C C . THR A 1 123 ? -63.102 -23.167 30.716 1.00 28.42 123 THR A C 1
ATOM 944 O O . THR A 1 123 ? -62.732 -22.227 30.029 1.00 28.42 123 THR A O 1
ATOM 947 N N . THR A 1 124 ? -62.744 -24.436 30.503 1.00 27.19 124 THR A N 1
ATOM 948 C CA . THR A 1 124 ? -62.777 -25.176 29.227 1.00 27.19 124 THR A CA 1
ATOM 949 C C . THR A 1 124 ? -62.059 -24.622 27.981 1.00 27.19 124 THR A C 1
ATOM 951 O O . THR A 1 124 ? -62.569 -23.750 27.295 1.00 27.19 124 THR A O 1
ATOM 954 N N . GLY A 1 125 ? -60.970 -25.304 27.601 1.00 27.78 125 GLY A N 1
ATOM 955 C CA . GLY A 1 125 ? -60.822 -25.931 26.276 1.00 27.78 125 GLY A CA 1
ATOM 956 C C . GLY A 1 125 ? -60.540 -25.056 25.046 1.00 27.78 125 GLY A C 1
ATOM 957 O O . GLY A 1 125 ? -61.462 -24.536 24.438 1.00 27.78 125 GLY A O 1
ATOM 958 N N . GLU A 1 126 ? -59.268 -25.087 24.627 1.00 31.73 126 GLU A N 1
ATOM 959 C CA . GLU A 1 126 ? -58.756 -24.989 23.244 1.00 31.73 126 GLU A CA 1
ATOM 960 C C . GLU A 1 126 ? -59.017 -23.703 22.434 1.00 31.73 126 GLU A C 1
ATOM 962 O O . GLU A 1 126 ? -60.105 -23.458 21.934 1.00 31.73 126 GLU A O 1
ATOM 967 N N . ILE A 1 127 ? -57.941 -22.940 22.195 1.00 28.86 127 ILE A N 1
ATOM 968 C CA . ILE A 1 127 ? -57.250 -22.826 20.893 1.00 28.86 127 ILE A CA 1
ATOM 969 C C . ILE A 1 127 ? -55.833 -22.306 21.194 1.00 28.86 127 ILE A C 1
ATOM 971 O O . ILE A 1 127 ? -55.658 -21.202 21.707 1.00 28.86 127 ILE A O 1
ATOM 975 N N . GLN A 1 128 ? -54.807 -23.106 20.888 1.00 28.86 128 GLN A N 1
ATOM 976 C CA . GLN A 1 128 ? -53.424 -22.630 20.841 1.00 28.86 128 GLN A CA 1
ATOM 977 C C . GLN A 1 128 ? -53.294 -21.656 19.665 1.00 28.86 128 GLN A C 1
ATOM 979 O O . GLN A 1 128 ? -53.263 -22.068 18.506 1.00 28.86 128 GLN A O 1
ATOM 984 N N . GLN A 1 129 ? -53.227 -20.357 19.954 1.00 30.59 129 GLN A N 1
ATOM 985 C CA . GLN A 1 129 ? -52.609 -19.414 19.028 1.00 30.59 129 GLN A CA 1
ATOM 986 C C . GLN A 1 129 ? -51.102 -19.702 19.007 1.00 30.59 129 GLN A C 1
ATOM 988 O O . GLN A 1 129 ? -50.504 -19.818 20.081 1.00 30.59 129 GLN A O 1
ATOM 993 N N . PRO A 1 130 ? -50.464 -19.818 17.830 1.00 31.06 130 PRO A N 1
ATOM 994 C CA . PRO A 1 130 ? -49.013 -19.832 17.755 1.00 31.06 130 PRO A CA 1
ATOM 995 C C . PRO A 1 130 ? -48.501 -18.546 18.406 1.00 31.06 130 PRO A C 1
ATOM 997 O O . PRO A 1 130 ? -48.879 -17.452 17.982 1.00 31.06 130 PRO A O 1
ATOM 1000 N N . GLN A 1 131 ? -47.676 -18.672 19.448 1.00 29.89 131 GLN A N 1
ATOM 1001 C CA . GLN A 1 131 ? -46.906 -17.539 19.951 1.00 29.89 131 GLN A CA 1
ATOM 1002 C C . GLN A 1 131 ? -46.180 -16.896 18.760 1.00 29.89 131 GLN A C 1
ATOM 1004 O O . GLN A 1 131 ? -45.578 -17.628 17.966 1.00 29.89 131 GLN A O 1
ATOM 1009 N N . PRO A 1 132 ? -46.207 -15.560 18.614 1.00 30.70 132 PRO A N 1
ATOM 1010 C CA . PRO A 1 132 ? -45.273 -14.902 17.722 1.00 30.70 132 PRO A CA 1
ATOM 1011 C C . PRO A 1 132 ? -43.876 -15.355 18.143 1.00 30.70 132 PRO A C 1
ATOM 1013 O O . PRO A 1 132 ? -43.518 -15.224 19.316 1.00 30.70 132 PRO A O 1
ATOM 1016 N N . GLN A 1 133 ? -43.116 -15.929 17.204 1.00 27.64 133 GLN A N 1
ATOM 1017 C CA . GLN A 1 133 ? -41.672 -16.050 17.354 1.00 27.64 133 GLN A CA 1
ATOM 1018 C C . GLN A 1 133 ? -41.184 -14.698 17.858 1.00 27.64 133 GLN A C 1
ATOM 1020 O O . GLN A 1 133 ? -41.392 -13.684 17.190 1.00 27.64 133 GLN A O 1
ATOM 1025 N N . SER A 1 134 ? -40.603 -14.687 19.056 1.00 28.73 134 SER A N 1
ATOM 1026 C CA . SER A 1 134 ? -39.834 -13.556 19.534 1.00 28.73 134 SER A CA 1
ATOM 1027 C C . SER A 1 134 ? -38.875 -13.188 18.412 1.00 28.73 134 SER A C 1
ATOM 1029 O O . SER A 1 134 ? -38.010 -13.984 18.040 1.00 28.73 134 SER A O 1
ATOM 1031 N N . GLU A 1 135 ? -39.088 -12.011 17.818 1.00 28.11 135 GLU A N 1
ATOM 1032 C CA . GLU A 1 135 ? -38.109 -11.420 16.920 1.00 28.11 135 GLU A CA 1
ATOM 1033 C C . GLU A 1 135 ? -36.755 -11.532 17.626 1.00 28.11 135 GLU A C 1
ATOM 1035 O O . GLU A 1 135 ? -36.678 -11.221 18.824 1.00 28.11 135 GLU A O 1
ATOM 1040 N N . PRO A 1 136 ? -35.707 -12.047 16.958 1.00 28.03 136 PRO A N 1
ATOM 1041 C CA . PRO A 1 136 ? -34.395 -12.098 17.567 1.00 28.03 136 PRO A CA 1
ATOM 1042 C C . PRO A 1 136 ? -34.064 -10.671 17.983 1.00 28.03 136 PRO A C 1
ATOM 1044 O O . PRO A 1 136 ? -33.909 -9.799 17.127 1.00 28.03 136 PRO A O 1
ATOM 1047 N N . GLN A 1 137 ? -34.023 -10.423 19.299 1.00 26.50 137 GLN A N 1
ATOM 1048 C CA . GLN A 1 137 ? -33.605 -9.128 19.808 1.00 26.50 137 GLN A CA 1
ATOM 1049 C C . GLN A 1 137 ? -32.284 -8.797 19.117 1.00 26.50 137 GLN A C 1
ATOM 1051 O O . GLN A 1 137 ? -31.410 -9.673 19.070 1.00 26.50 137 GLN A O 1
ATOM 1056 N N . PRO A 1 138 ? -32.145 -7.596 18.528 1.00 26.06 138 PRO A N 1
ATOM 1057 C CA . PRO A 1 138 ? -30.934 -7.240 17.819 1.00 26.06 138 PRO A CA 1
ATOM 1058 C C . PRO A 1 138 ? -29.774 -7.451 18.785 1.00 26.06 138 PRO A C 1
ATOM 1060 O O . PRO A 1 138 ? -29.704 -6.803 19.832 1.00 26.06 138 PRO A O 1
ATOM 1063 N N . LYS A 1 139 ? -28.898 -8.416 18.470 1.00 26.55 139 LYS A N 1
ATOM 1064 C CA . LYS A 1 139 ? -27.628 -8.571 19.175 1.00 26.55 139 LYS A CA 1
ATOM 1065 C C . LYS A 1 139 ? -26.984 -7.192 19.141 1.00 26.55 139 LYS A C 1
ATOM 1067 O O . LYS A 1 139 ? -26.750 -6.664 18.056 1.00 26.55 139 LYS A O 1
ATOM 1072 N N . ALA A 1 140 ? -26.783 -6.590 20.312 1.00 26.30 140 ALA A N 1
ATOM 1073 C CA . ALA A 1 140 ? -26.118 -5.304 20.408 1.00 26.30 140 ALA A CA 1
ATOM 1074 C C . ALA A 1 140 ? -24.776 -5.425 19.677 1.00 26.30 140 ALA A C 1
ATOM 1076 O O . ALA A 1 140 ? -23.951 -6.262 20.044 1.00 26.30 140 ALA A O 1
ATOM 1077 N N . TYR A 1 141 ? -24.606 -4.650 18.607 1.00 35.59 141 TYR A N 1
ATOM 1078 C CA . TYR A 1 141 ? -23.356 -4.585 17.867 1.00 35.59 141 TYR A CA 1
ATOM 1079 C C . TYR A 1 141 ? -22.285 -4.055 18.818 1.00 35.59 141 TYR A C 1
ATOM 1081 O O . TYR A 1 141 ? -22.380 -2.923 19.297 1.00 35.59 141 TYR A O 1
ATOM 1089 N N . ILE A 1 142 ? -21.316 -4.904 19.153 1.00 39.53 142 ILE A N 1
ATOM 1090 C CA . ILE A 1 142 ? -20.173 -4.513 19.969 1.00 39.53 142 ILE A CA 1
ATOM 1091 C C . ILE A 1 142 ? -19.148 -3.940 18.993 1.00 39.53 142 ILE A C 1
ATOM 1093 O O . ILE A 1 142 ? -18.649 -4.682 18.149 1.00 39.53 142 ILE A O 1
ATOM 1097 N N . PRO A 1 143 ? -18.850 -2.634 19.053 1.00 43.31 143 PRO A N 1
ATOM 1098 C CA . PRO A 1 143 ? -17.861 -2.050 18.171 1.00 43.31 143 PRO A CA 1
ATOM 1099 C C . PRO A 1 143 ? -16.473 -2.640 18.477 1.00 43.31 143 PRO A C 1
ATOM 1101 O O . PRO A 1 143 ? -16.186 -3.000 19.624 1.00 43.31 143 PRO A O 1
ATOM 1104 N N . PRO A 1 144 ? -15.612 -2.764 17.460 1.00 50.69 144 PRO A N 1
ATOM 1105 C CA . PRO A 1 144 ? -14.409 -3.571 17.548 1.00 50.69 144 PRO A CA 1
ATOM 1106 C C . PRO A 1 144 ? -13.361 -2.967 18.487 1.00 50.69 144 PRO A C 1
ATOM 1108 O O . PRO A 1 144 ? -12.768 -1.961 18.126 1.00 50.69 144 PRO A O 1
ATOM 1111 N N . LEU A 1 145 ? -13.131 -3.566 19.665 1.00 54.09 145 LEU A N 1
ATOM 1112 C CA . LEU A 1 145 ? -12.092 -3.151 20.623 1.00 54.09 145 LEU A CA 1
ATOM 1113 C C . LEU A 1 145 ? -10.731 -3.780 20.271 1.00 54.09 145 LEU A C 1
ATOM 1115 O O . LEU A 1 145 ? -10.527 -4.966 20.523 1.00 54.09 145 LEU A O 1
ATOM 1119 N N . GLY A 1 146 ? -9.817 -2.998 19.708 1.00 59.84 146 GLY A N 1
ATOM 1120 C CA . GLY A 1 146 ? -8.447 -3.383 19.386 1.00 59.84 146 GLY A CA 1
ATOM 1121 C C . GLY A 1 146 ? -7.441 -2.977 20.460 1.00 59.84 146 GLY A C 1
ATOM 1122 O O . GLY A 1 146 ? -7.531 -1.888 21.025 1.00 59.84 146 GLY A O 1
ATOM 1123 N N . VAL A 1 147 ? -6.450 -3.836 20.699 1.00 63.50 147 VAL A N 1
ATOM 1124 C CA . VAL A 1 147 ? -5.195 -3.475 21.377 1.00 63.50 147 VAL A CA 1
ATOM 1125 C C . VAL A 1 147 ? -4.058 -3.795 20.418 1.00 63.50 147 VAL A C 1
ATOM 1127 O O . VAL A 1 147 ? -4.017 -4.889 19.864 1.00 63.50 147 VAL A O 1
ATOM 1130 N N . GLU A 1 148 ? -3.151 -2.857 20.186 1.00 64.56 148 GLU A N 1
ATOM 1131 C CA . GLU A 1 148 ? -2.041 -3.045 19.254 1.00 64.56 148 GLU A CA 1
ATOM 1132 C C . GLU A 1 148 ? -0.786 -2.304 19.702 1.00 64.56 148 GLU A C 1
ATOM 1134 O O . GLU A 1 148 ? -0.836 -1.407 20.540 1.00 64.56 148 GLU A O 1
ATOM 1139 N N . THR A 1 149 ? 0.355 -2.684 19.135 1.00 64.94 149 THR A N 1
ATOM 1140 C CA . THR A 1 149 ? 1.599 -1.931 19.287 1.00 64.94 149 THR A CA 1
ATOM 1141 C C . THR A 1 149 ? 1.870 -1.139 18.015 1.00 64.94 149 THR A C 1
ATOM 1143 O O . THR A 1 149 ? 1.992 -1.743 16.950 1.00 64.94 149 THR A O 1
ATOM 1146 N N . ALA A 1 150 ? 2.017 0.179 18.123 1.00 64.38 150 ALA A N 1
ATOM 1147 C CA . ALA A 1 150 ? 2.350 1.063 17.008 1.00 64.38 150 ALA A CA 1
ATOM 1148 C C . ALA A 1 150 ? 3.738 1.684 17.207 1.00 64.38 150 ALA A C 1
ATOM 1150 O O . ALA A 1 150 ? 4.148 1.939 18.340 1.00 64.38 150 ALA A O 1
ATOM 1151 N N . ILE A 1 151 ? 4.455 1.939 16.111 1.00 65.50 151 ILE A N 1
ATOM 1152 C CA . ILE A 1 151 ? 5.682 2.744 16.121 1.00 65.50 151 ILE A CA 1
ATOM 1153 C C . ILE A 1 151 ? 5.367 4.061 15.424 1.00 65.50 151 ILE A C 1
ATOM 1155 O O . ILE A 1 151 ? 4.922 4.051 14.278 1.00 65.50 151 ILE A O 1
ATOM 1159 N N . LYS A 1 152 ? 5.598 5.180 16.107 1.00 66.75 152 LYS A N 1
ATOM 1160 C CA . LYS A 1 152 ? 5.514 6.524 15.527 1.00 66.75 152 LYS A CA 1
ATOM 1161 C C . LYS A 1 152 ? 6.668 7.352 16.075 1.00 66.75 152 LYS A C 1
ATOM 1163 O O . LYS A 1 152 ? 6.991 7.212 17.250 1.00 66.75 152 LYS A O 1
ATOM 1168 N N . ASP A 1 153 ? 7.334 8.119 15.218 1.00 64.69 153 ASP A N 1
ATOM 1169 C CA . ASP A 1 153 ? 8.474 8.969 15.596 1.00 64.69 153 ASP A CA 1
ATOM 1170 C C . ASP A 1 153 ? 9.564 8.192 16.374 1.00 64.69 153 ASP A C 1
ATOM 1172 O O . ASP A 1 153 ? 10.071 8.621 17.407 1.00 64.69 153 ASP A O 1
ATOM 1176 N N . ASN A 1 154 ? 9.879 6.975 15.905 1.00 61.56 154 ASN A N 1
ATOM 1177 C CA . ASN A 1 154 ? 10.799 6.009 16.531 1.00 61.56 154 ASN A CA 1
ATOM 1178 C C . ASN A 1 154 ? 10.445 5.555 17.963 1.00 61.56 154 ASN A C 1
ATOM 1180 O O . ASN A 1 154 ? 11.230 4.844 18.599 1.00 61.56 154 ASN A O 1
ATOM 1184 N N . GLN A 1 155 ? 9.253 5.874 18.462 1.00 67.31 155 GLN A N 1
ATOM 1185 C CA . GLN A 1 155 ? 8.765 5.446 19.766 1.00 67.31 155 GLN A CA 1
ATOM 1186 C C . GLN A 1 155 ? 7.678 4.373 19.629 1.00 67.31 155 GLN A C 1
ATOM 1188 O O . GLN A 1 155 ? 6.829 4.418 18.739 1.00 67.31 155 GLN A O 1
ATOM 1193 N N . LYS A 1 156 ? 7.717 3.372 20.518 1.00 68.50 156 LYS A N 1
ATOM 1194 C CA . LYS A 1 156 ? 6.710 2.305 20.603 1.00 68.50 156 LYS A CA 1
ATOM 1195 C C . LYS A 1 156 ? 5.568 2.726 21.527 1.00 68.50 156 LYS A C 1
ATOM 1197 O O . LYS A 1 156 ? 5.811 3.202 22.634 1.00 68.50 156 LYS A O 1
ATOM 1202 N N . TYR A 1 157 ? 4.341 2.475 21.091 1.00 74.19 157 TYR A N 1
ATOM 1203 C CA . TYR A 1 157 ? 3.113 2.765 21.822 1.00 74.19 157 TYR A CA 1
ATOM 1204 C C . TYR A 1 157 ? 2.221 1.533 21.881 1.00 74.19 157 TYR A C 1
ATOM 1206 O O . TYR A 1 157 ? 2.189 0.745 20.940 1.00 74.19 157 TYR A O 1
ATOM 1214 N N . ILE A 1 158 ? 1.460 1.407 22.963 1.00 74.19 158 ILE A N 1
ATOM 1215 C CA . ILE A 1 158 ? 0.325 0.495 23.091 1.00 74.19 158 ILE A CA 1
ATOM 1216 C C . ILE A 1 158 ? -0.924 1.311 22.780 1.00 74.19 158 ILE A C 1
ATOM 1218 O O . ILE A 1 158 ? -1.228 2.255 23.506 1.00 74.19 158 ILE A O 1
ATOM 1222 N N . VAL A 1 159 ? -1.621 0.976 21.703 1.00 74.56 159 VAL A N 1
ATOM 1223 C CA . VAL A 1 159 ? -2.803 1.680 21.210 1.00 74.56 159 VAL A CA 1
ATOM 1224 C C . VAL A 1 159 ? -4.041 0.840 21.505 1.00 74.56 159 VAL A C 1
ATOM 1226 O O . VAL A 1 159 ? -4.113 -0.334 21.154 1.00 74.56 159 VAL A O 1
ATOM 1229 N N . TYR A 1 160 ? -5.024 1.461 22.142 1.00 75.75 160 TYR A N 1
ATOM 1230 C CA . TYR A 1 160 ? -6.350 0.925 22.418 1.00 75.75 160 TYR A CA 1
ATOM 1231 C C . TYR A 1 160 ? -7.327 1.615 21.475 1.00 75.75 160 TYR A C 1
ATOM 1233 O O . TYR A 1 160 ? -7.403 2.842 21.486 1.00 75.75 160 TYR A O 1
ATOM 1241 N N . SER A 1 161 ? -8.071 0.873 20.660 1.00 74.19 161 SER A N 1
ATOM 1242 C CA . SER A 1 161 ? -9.003 1.457 19.693 1.00 74.19 161 SER A CA 1
ATOM 1243 C C . SER A 1 161 ? -10.378 0.798 19.725 1.00 74.19 161 SER A C 1
ATOM 1245 O O . SER A 1 161 ? -10.504 -0.382 20.012 1.00 74.19 161 SER A O 1
ATOM 1247 N N . ILE A 1 162 ? -11.428 1.563 19.443 1.00 72.38 162 ILE A N 1
ATOM 1248 C CA . ILE A 1 162 ? -12.787 1.092 19.174 1.00 72.38 162 ILE A CA 1
ATOM 1249 C C . ILE A 1 162 ? -13.207 1.713 17.855 1.00 72.38 162 ILE A C 1
ATOM 1251 O O . ILE A 1 162 ? -13.420 2.913 17.838 1.00 72.38 162 ILE A O 1
ATOM 1255 N N . SER A 1 163 ? -13.346 0.953 16.770 1.00 71.94 163 SER A N 1
ATOM 1256 C CA . SER A 1 163 ? -13.444 1.553 15.423 1.00 71.94 163 SER A CA 1
ATOM 1257 C C . SER A 1 163 ? -14.605 0.998 14.590 1.00 71.94 163 SER A C 1
ATOM 1259 O O . SER A 1 163 ? -14.376 0.237 13.652 1.00 71.94 163 SER A O 1
ATOM 1261 N N . PRO A 1 164 ? -15.869 1.325 14.912 1.00 67.12 164 PRO A N 1
ATOM 1262 C CA . PRO A 1 164 ? -17.000 0.902 14.099 1.00 67.12 164 PRO A CA 1
ATOM 1263 C C . PRO A 1 164 ? -17.040 1.665 12.775 1.00 67.12 164 PRO A C 1
ATOM 1265 O O . PRO A 1 164 ? -16.802 2.870 12.753 1.00 67.12 164 PRO A O 1
ATOM 1268 N N . GLU A 1 165 ? -17.431 0.985 11.698 1.00 73.50 165 GLU A N 1
ATOM 1269 C CA . GLU A 1 165 ? -17.729 1.609 10.407 1.00 73.50 165 GLU A CA 1
ATOM 1270 C C . GLU A 1 165 ? -19.173 1.329 9.989 1.00 73.50 165 GLU A C 1
ATOM 1272 O O . GLU A 1 165 ? -19.696 0.231 10.185 1.00 73.50 165 GLU A O 1
ATOM 1277 N N . PHE A 1 166 ? -19.826 2.334 9.415 1.00 76.94 166 PHE A N 1
ATOM 1278 C CA . PHE A 1 166 ? -21.190 2.257 8.917 1.00 76.94 166 PHE A CA 1
ATOM 1279 C C . PHE A 1 166 ? -21.310 2.970 7.573 1.00 76.94 166 PHE A C 1
ATOM 1281 O O . PHE A 1 166 ? -20.811 4.079 7.383 1.00 76.94 166 PHE A O 1
ATOM 1288 N N . THR A 1 167 ? -22.022 2.341 6.643 1.00 80.81 167 THR A N 1
ATOM 1289 C CA . THR A 1 167 ? -22.326 2.907 5.326 1.00 80.81 167 THR A CA 1
ATOM 1290 C C . THR A 1 167 ? -23.822 3.172 5.223 1.00 80.81 167 THR A C 1
ATOM 1292 O O . THR A 1 167 ? -24.636 2.265 5.390 1.00 80.81 167 THR A O 1
ATOM 1295 N N . ILE A 1 168 ? -24.193 4.423 4.944 1.00 81.69 168 ILE A N 1
ATOM 1296 C CA . ILE A 1 168 ? -25.573 4.880 4.761 1.00 81.69 168 ILE A CA 1
ATOM 1297 C C . ILE A 1 168 ? -25.657 5.591 3.408 1.00 81.69 168 ILE A C 1
ATOM 1299 O O . ILE A 1 168 ? -25.260 6.749 3.257 1.00 81.69 168 ILE A O 1
ATOM 1303 N N . GLY A 1 169 ? -26.182 4.888 2.404 1.00 91.19 169 GLY A N 1
ATOM 1304 C CA . GLY A 1 169 ? -26.266 5.405 1.039 1.00 91.19 169 GLY A CA 1
ATOM 1305 C C . GLY A 1 169 ? -24.876 5.755 0.481 1.00 91.19 169 GLY A C 1
ATOM 1306 O O . GLY A 1 169 ? -24.009 4.884 0.475 1.00 91.19 169 GLY A O 1
ATOM 1307 N N . PRO A 1 170 ? -24.640 6.995 0.008 1.00 91.00 170 PRO A N 1
ATOM 1308 C CA . PRO A 1 170 ? -23.350 7.401 -0.547 1.00 91.00 170 PRO A CA 1
ATOM 1309 C C . PRO A 1 170 ? -22.289 7.706 0.518 1.00 91.00 170 PRO A C 1
ATOM 1311 O O . PRO A 1 170 ? -21.165 8.038 0.160 1.00 91.00 170 PRO A O 1
ATOM 1314 N N . ILE A 1 171 ? -22.625 7.666 1.809 1.00 90.12 171 ILE A N 1
ATOM 1315 C CA . ILE A 1 171 ? -21.728 8.082 2.888 1.00 90.12 171 ILE A CA 1
ATOM 1316 C C . ILE A 1 171 ? -21.261 6.854 3.671 1.00 90.12 171 ILE A C 1
ATOM 1318 O O . ILE A 1 171 ? -22.085 6.063 4.124 1.00 90.12 171 ILE A O 1
ATOM 1322 N N . THR A 1 172 ? -19.954 6.739 3.893 1.00 87.56 172 THR A N 1
ATOM 1323 C CA . THR A 1 172 ? -19.360 5.819 4.871 1.00 87.56 172 THR A CA 1
ATOM 1324 C C . THR A 1 172 ? -18.726 6.629 5.989 1.00 87.56 172 THR A C 1
ATOM 1326 O O . THR A 1 172 ? -18.015 7.597 5.730 1.00 87.56 172 THR A O 1
ATOM 1329 N N . LEU A 1 173 ? -18.987 6.245 7.232 1.00 82.00 173 LEU A N 1
ATOM 1330 C CA . LEU A 1 173 ? -18.451 6.881 8.426 1.00 82.00 173 LEU A CA 1
ATOM 1331 C C . LEU A 1 173 ? -17.888 5.810 9.354 1.00 82.00 173 LEU A C 1
ATOM 1333 O O . LEU A 1 173 ? -18.533 4.812 9.647 1.00 82.00 173 LEU A O 1
ATOM 1337 N N . GLY A 1 174 ? -16.681 6.057 9.826 1.00 82.81 174 GLY A N 1
ATOM 1338 C CA . GLY A 1 174 ? -15.912 5.242 10.739 1.00 82.81 174 GLY A CA 1
ATOM 1339 C C . GLY A 1 174 ? -15.382 6.139 11.838 1.00 82.81 174 GLY A C 1
ATOM 1340 O O . GLY A 1 174 ? -14.281 6.678 11.723 1.00 82.81 174 GLY A O 1
ATOM 1341 N N . ILE A 1 175 ? -16.199 6.359 12.865 1.00 79.44 175 ILE A N 1
ATOM 1342 C CA . ILE A 1 175 ? -15.842 7.179 14.025 1.00 79.44 175 ILE A CA 1
ATOM 1343 C C . ILE A 1 175 ? -15.587 6.229 15.179 1.00 79.44 175 ILE A C 1
ATOM 1345 O O . ILE A 1 175 ? -16.479 5.486 15.586 1.00 79.44 175 ILE A O 1
ATOM 1349 N N . GLY A 1 176 ? -14.362 6.261 15.675 1.00 79.69 176 GLY A N 1
ATOM 1350 C CA . GLY A 1 176 ? -13.901 5.422 16.752 1.00 79.69 176 GLY A CA 1
ATOM 1351 C C . GLY A 1 176 ? -13.451 6.187 17.981 1.00 79.69 176 GLY A C 1
ATOM 1352 O O . GLY A 1 176 ? -13.566 7.407 18.065 1.00 79.69 176 GLY A O 1
ATOM 1353 N N . LEU A 1 177 ? -12.948 5.429 18.945 1.00 82.00 177 LEU A N 1
ATOM 1354 C CA . LEU A 1 177 ? -12.272 5.918 20.133 1.00 82.00 177 LEU A CA 1
ATOM 1355 C C . LEU A 1 177 ? -10.861 5.340 20.133 1.00 82.00 177 LEU A C 1
ATOM 1357 O O . LEU A 1 177 ? -10.731 4.126 20.055 1.00 82.00 177 LEU A O 1
ATOM 1361 N N . THR A 1 178 ? -9.826 6.161 20.245 1.00 83.12 178 THR A N 1
ATOM 1362 C CA . THR A 1 178 ? -8.439 5.715 20.367 1.00 83.12 178 THR A CA 1
ATOM 1363 C C . THR A 1 178 ? -7.787 6.349 21.586 1.00 83.12 178 THR A C 1
ATOM 1365 O O . THR A 1 178 ? -7.887 7.554 21.816 1.00 83.12 178 THR A O 1
ATOM 1368 N N . ALA A 1 179 ? -7.093 5.529 22.362 1.00 84.06 179 ALA A N 1
ATOM 1369 C CA . ALA A 1 179 ? -6.184 5.954 23.411 1.00 84.06 179 ALA A CA 1
ATOM 1370 C C . ALA A 1 179 ? -4.849 5.231 23.236 1.00 84.06 179 ALA A C 1
ATOM 1372 O O . ALA A 1 179 ? -4.793 4.162 22.634 1.00 84.06 179 ALA A O 1
ATOM 1373 N N . TYR A 1 180 ? -3.769 5.780 23.772 1.00 83.31 180 TYR A N 1
ATOM 1374 C CA . TYR A 1 180 ? -2.467 5.132 23.727 1.00 83.31 180 TYR A CA 1
ATOM 1375 C C . TYR A 1 180 ? -1.667 5.358 25.005 1.00 83.31 180 TYR A C 1
ATOM 1377 O O . TYR A 1 180 ? -1.867 6.335 25.723 1.00 83.31 180 TYR A O 1
ATOM 1385 N N . ALA A 1 181 ? -0.746 4.442 25.280 1.00 79.50 181 ALA A N 1
ATOM 1386 C CA . ALA A 1 181 ? 0.214 4.526 26.372 1.00 79.50 181 ALA A CA 1
ATOM 1387 C C . ALA A 1 181 ? 1.606 4.134 25.873 1.00 79.50 181 ALA A C 1
ATOM 1389 O O . ALA A 1 181 ? 1.752 3.367 24.925 1.00 79.50 181 ALA A O 1
ATOM 1390 N N . THR A 1 182 ? 2.645 4.646 26.521 1.00 78.06 182 THR A N 1
ATOM 1391 C CA . THR A 1 182 ? 4.042 4.284 26.224 1.00 78.06 182 THR A CA 1
ATOM 1392 C C . THR A 1 182 ? 4.493 3.032 26.977 1.00 78.06 182 THR A C 1
ATOM 1394 O O . THR A 1 182 ? 5.493 2.423 26.616 1.00 78.06 182 THR A O 1
ATOM 1397 N N . GLU A 1 183 ? 3.752 2.640 28.014 1.00 71.38 183 GLU A N 1
ATOM 1398 C CA . GLU A 1 183 ? 4.006 1.465 28.847 1.00 71.38 183 GLU A CA 1
ATOM 1399 C C . GLU A 1 183 ? 2.700 0.928 29.455 1.00 71.38 183 GLU A C 1
ATOM 1401 O O . GLU A 1 183 ? 1.700 1.645 29.563 1.00 71.38 183 GLU A O 1
ATOM 1406 N N . VAL A 1 184 ? 2.696 -0.345 29.855 1.00 66.44 184 VAL A N 1
ATOM 1407 C CA . VAL A 1 184 ? 1.533 -0.988 30.485 1.00 66.44 184 VAL A CA 1
ATOM 1408 C C . VAL A 1 184 ? 1.289 -0.365 31.862 1.00 66.44 184 VAL A C 1
ATOM 1410 O O . VAL A 1 184 ? 2.175 -0.360 32.709 1.00 66.44 184 VAL A O 1
ATOM 1413 N N . GLY A 1 185 ? 0.078 0.150 32.095 1.00 63.34 185 GLY A N 1
ATOM 1414 C CA . GLY A 1 185 ? -0.284 0.823 33.350 1.00 63.34 185 GLY A CA 1
ATOM 1415 C C . GLY A 1 185 ? 0.206 2.273 33.470 1.00 63.34 185 GLY A C 1
ATOM 1416 O O . GLY A 1 185 ? -0.012 2.891 34.511 1.00 63.34 185 GLY A O 1
ATOM 1417 N N . GLY A 1 186 ? 0.840 2.815 32.424 1.00 71.75 186 GLY A N 1
ATOM 1418 C CA . GLY A 1 186 ? 1.263 4.213 32.356 1.00 71.75 186 GLY A CA 1
ATOM 1419 C C . GLY A 1 186 ? 0.118 5.192 32.067 1.00 71.75 186 GLY A C 1
ATOM 1420 O O . GLY A 1 186 ? -1.057 4.825 31.992 1.00 71.75 186 GLY A O 1
ATOM 1421 N N . THR A 1 187 ? 0.468 6.467 31.882 1.00 82.69 187 THR A N 1
ATOM 1422 C CA . THR A 1 187 ? -0.490 7.522 31.516 1.00 82.69 187 THR A CA 1
ATOM 1423 C C . THR A 1 187 ? -1.157 7.212 30.178 1.00 82.69 187 THR A C 1
ATOM 1425 O O . THR A 1 187 ? -0.477 6.981 29.178 1.00 82.69 187 THR A O 1
ATOM 1428 N N . LEU A 1 188 ? -2.492 7.257 30.157 1.00 84.88 188 LEU A N 1
ATOM 1429 C CA . LEU A 1 188 ? -3.270 7.193 28.926 1.00 84.88 188 LEU A CA 1
ATOM 1430 C C . LEU A 1 188 ? -3.344 8.575 28.282 1.00 84.88 188 LEU A C 1
ATOM 1432 O O . LEU A 1 188 ? -3.783 9.549 28.898 1.00 84.88 188 LEU A O 1
ATOM 1436 N N . TYR A 1 189 ? -2.947 8.621 27.022 1.00 88.00 189 TYR A N 1
ATOM 1437 C CA . TYR A 1 189 ? -3.151 9.746 26.131 1.00 88.00 189 TYR A CA 1
ATOM 1438 C C . TYR A 1 189 ? -4.293 9.428 25.172 1.00 88.00 189 TYR A C 1
ATOM 1440 O O . TYR A 1 189 ? -4.558 8.267 24.858 1.00 88.00 189 TYR A O 1
ATOM 1448 N N . TYR A 1 190 ? -4.990 10.460 24.721 1.00 86.69 190 TYR A N 1
ATOM 1449 C CA . TYR A 1 190 ? -6.187 10.336 23.908 1.00 86.69 190 TYR A CA 1
ATOM 1450 C C . TYR A 1 190 ? -5.932 10.806 22.482 1.00 86.69 190 TYR A C 1
ATOM 1452 O O . TYR A 1 190 ? -5.298 11.840 22.254 1.00 86.69 190 TYR A O 1
ATOM 1460 N N . GLY A 1 191 ? -6.455 10.034 21.535 1.00 80.25 191 GLY A N 1
ATOM 1461 C CA . GLY A 1 191 ? -6.273 10.239 20.108 1.00 80.25 191 GLY A CA 1
ATOM 1462 C C . GLY A 1 191 ? -5.161 9.369 19.553 1.00 80.25 191 GLY A C 1
ATOM 1463 O O . GLY A 1 191 ? -4.998 8.210 19.935 1.00 80.25 191 GLY A O 1
ATOM 1464 N N . ILE A 1 192 ? -4.420 9.924 18.606 1.00 77.94 192 ILE A N 1
ATOM 1465 C CA . ILE A 1 192 ? -3.392 9.212 17.850 1.00 77.94 192 ILE A CA 1
ATOM 1466 C C . ILE A 1 192 ? -2.028 9.547 18.464 1.00 77.94 192 ILE A C 1
ATOM 1468 O O . ILE A 1 192 ? -1.833 10.705 18.853 1.00 77.94 192 ILE A O 1
ATOM 1472 N N . PRO A 1 193 ? -1.083 8.585 18.555 1.00 79.00 193 PRO A N 1
ATOM 1473 C CA . PRO A 1 193 ? 0.279 8.876 18.986 1.00 79.00 193 PRO A CA 1
ATOM 1474 C C . PRO A 1 193 ? 0.836 10.124 18.295 1.00 79.00 193 PRO A C 1
ATOM 1476 O O . PRO A 1 193 ? 0.603 10.343 17.102 1.00 79.00 193 PRO A O 1
ATOM 1479 N N . SER A 1 194 ? 1.501 10.984 19.060 1.00 74.25 194 SER A N 1
ATOM 1480 C CA . SER A 1 194 ? 2.070 12.244 18.577 1.00 74.25 194 SER A CA 1
ATOM 1481 C C . SER A 1 194 ? 3.120 12.773 19.552 1.00 74.25 194 SER A C 1
ATOM 1483 O O . SER A 1 194 ? 3.068 12.465 20.747 1.00 74.25 194 SER A O 1
ATOM 1485 N N . GLU A 1 195 ? 4.018 13.623 19.049 1.00 72.88 195 GLU A N 1
ATOM 1486 C CA . GLU A 1 195 ? 5.014 14.349 19.853 1.00 72.88 195 GLU A CA 1
ATOM 1487 C C . GLU A 1 195 ? 4.381 15.250 20.926 1.00 72.88 195 GLU A C 1
ATOM 1489 O O . GLU A 1 195 ? 4.966 15.482 21.982 1.00 72.88 195 GLU A O 1
ATOM 1494 N N . ASN A 1 196 ? 3.162 15.739 20.670 1.00 78.75 196 ASN A N 1
ATOM 1495 C CA . ASN A 1 196 ? 2.409 16.623 21.558 1.00 78.75 196 ASN A CA 1
ATOM 1496 C C . ASN A 1 196 ? 1.148 15.914 22.080 1.00 78.75 196 ASN A C 1
ATOM 1498 O O . ASN A 1 196 ? 0.034 16.264 21.654 1.00 78.75 196 ASN A O 1
ATOM 1502 N N . PRO A 1 197 ? 1.307 14.928 22.986 1.00 83.81 197 PRO A N 1
ATOM 1503 C CA . PRO A 1 197 ? 0.228 14.053 23.412 1.00 83.81 197 PRO A CA 1
ATOM 1504 C C . PRO A 1 197 ? -0.886 14.822 24.131 1.00 83.81 197 PRO A C 1
ATOM 1506 O O . PRO A 1 197 ? -0.634 15.769 24.879 1.00 83.81 197 PRO A O 1
ATOM 1509 N N . SER A 1 198 ? -2.137 14.402 23.929 1.00 82.69 198 SER A N 1
ATOM 1510 C CA . SER A 1 198 ? -3.301 15.010 24.580 1.00 82.69 198 SER A CA 1
ATOM 1511 C C . SER A 1 198 ? -3.842 14.132 25.704 1.00 82.69 198 SER A C 1
ATOM 1513 O O . SER A 1 198 ? -3.942 12.920 25.558 1.00 82.69 198 SER A O 1
ATOM 1515 N N . THR A 1 199 ? -4.243 14.749 26.814 1.00 86.12 199 THR A N 1
ATOM 1516 C CA . THR A 1 199 ? -5.018 14.108 27.893 1.00 86.12 199 THR A CA 1
ATOM 1517 C C . THR A 1 199 ? -6.472 14.590 27.926 1.00 86.12 199 THR A C 1
ATOM 1519 O O . THR A 1 199 ? -7.213 14.264 28.852 1.00 86.12 199 THR A O 1
ATOM 1522 N N . ASP A 1 200 ? -6.914 15.330 26.903 1.00 85.06 200 ASP A N 1
ATOM 1523 C CA . ASP A 1 200 ? -8.317 15.713 26.742 1.00 85.06 200 ASP A CA 1
ATOM 1524 C C . ASP A 1 200 ? -9.120 14.543 26.163 1.00 85.06 200 ASP A C 1
ATOM 1526 O O . ASP A 1 200 ? -8.845 14.068 25.060 1.00 85.06 200 ASP A O 1
ATOM 1530 N N . ILE A 1 201 ? -10.126 14.081 26.905 1.00 84.44 201 ILE A N 1
ATOM 1531 C CA . ILE A 1 201 ? -10.950 12.925 26.536 1.00 84.44 201 ILE A CA 1
ATOM 1532 C C . ILE A 1 201 ? -11.707 13.125 25.218 1.00 84.44 201 ILE A C 1
ATOM 1534 O O . ILE A 1 201 ? -12.045 12.146 24.560 1.00 84.44 201 ILE A O 1
ATOM 1538 N N . ILE A 1 202 ? -11.954 14.369 24.790 1.00 84.06 202 ILE A N 1
ATOM 1539 C CA . ILE A 1 202 ? -12.598 14.644 23.496 1.00 84.06 202 ILE A CA 1
ATOM 1540 C C . ILE A 1 202 ? -11.709 14.170 22.345 1.00 84.06 202 ILE A C 1
ATOM 1542 O O . ILE A 1 202 ? -12.214 13.628 21.362 1.00 84.06 202 ILE A O 1
ATOM 1546 N N . ASN A 1 203 ? -10.388 14.303 22.490 1.00 84.25 203 ASN A N 1
ATOM 1547 C CA . ASN A 1 203 ? -9.434 13.837 21.487 1.00 84.25 203 ASN A CA 1
ATOM 1548 C C . ASN A 1 203 ? -9.347 12.310 21.423 1.00 84.25 203 ASN A C 1
ATOM 1550 O O . ASN A 1 203 ? -8.737 11.791 20.499 1.00 84.25 203 ASN A O 1
ATOM 1554 N N . MET A 1 204 ? -10.004 11.585 22.338 1.00 84.75 204 MET A N 1
ATOM 1555 C CA . MET A 1 204 ? -10.152 10.135 22.229 1.00 84.75 204 MET A CA 1
ATOM 1556 C C . MET A 1 204 ? -10.970 9.779 20.991 1.00 84.75 204 MET A C 1
ATOM 1558 O O . MET A 1 204 ? -10.757 8.722 20.420 1.00 84.75 204 MET A O 1
ATOM 1562 N N . ILE A 1 205 ? -11.894 10.637 20.555 1.00 85.31 205 ILE A N 1
ATOM 1563 C CA . ILE A 1 205 ? -12.681 10.380 19.353 1.00 85.31 205 ILE A CA 1
ATOM 1564 C C . ILE A 1 205 ? -11.760 10.474 18.132 1.00 85.31 205 ILE A C 1
ATOM 1566 O O . ILE A 1 205 ? -11.193 11.526 17.843 1.00 85.31 205 ILE A O 1
ATOM 1570 N N . THR A 1 206 ? -11.633 9.377 17.394 1.00 79.75 206 THR A N 1
ATOM 1571 C CA . THR A 1 206 ? -10.817 9.293 16.184 1.00 79.75 206 THR A CA 1
ATOM 1572 C C . THR A 1 206 ? -11.675 9.071 14.958 1.00 79.75 206 THR A C 1
ATOM 1574 O O . THR A 1 206 ? -12.668 8.347 14.962 1.00 79.75 206 THR A O 1
ATOM 1577 N N . ILE A 1 207 ? -11.281 9.712 13.865 1.00 81.62 207 ILE A N 1
ATOM 1578 C CA . ILE A 1 207 ? -11.912 9.512 12.569 1.00 81.62 207 ILE A CA 1
ATOM 1579 C C . ILE A 1 207 ? -11.051 8.508 11.797 1.00 81.62 207 ILE A C 1
ATOM 1581 O O . ILE A 1 207 ? -9.941 8.813 11.351 1.00 81.62 207 ILE A O 1
ATOM 1585 N N . ASN A 1 208 ? -11.550 7.283 11.673 1.00 76.25 208 ASN A N 1
ATOM 1586 C CA . ASN A 1 208 ? -10.866 6.185 10.993 1.00 76.25 208 ASN A CA 1
ATOM 1587 C C . ASN A 1 208 ? -11.169 6.161 9.503 1.00 76.25 208 ASN A C 1
ATOM 1589 O O . ASN A 1 208 ? -10.277 5.880 8.702 1.00 76.25 208 ASN A O 1
ATOM 1593 N N . HIS A 1 209 ? -12.407 6.496 9.147 1.00 84.31 209 HIS A N 1
ATOM 1594 C CA . HIS A 1 209 ? -12.865 6.494 7.771 1.00 84.31 209 HIS A CA 1
ATOM 1595 C C . HIS A 1 209 ? -14.028 7.477 7.594 1.00 84.31 209 HIS A C 1
ATOM 1597 O O . HIS A 1 209 ? -14.994 7.461 8.343 1.00 84.31 209 HIS A O 1
ATOM 1603 N N . VAL A 1 210 ? -13.960 8.357 6.609 1.00 90.75 210 VAL A N 1
ATOM 1604 C CA . VAL A 1 210 ? -15.082 9.172 6.141 1.00 90.75 210 VAL A CA 1
ATOM 1605 C C . VAL A 1 210 ? -15.010 9.129 4.638 1.00 90.75 210 VAL A C 1
ATOM 1607 O O . VAL A 1 210 ? -14.027 9.589 4.070 1.00 90.75 210 VAL A O 1
ATOM 1610 N N . ALA A 1 211 ? -16.026 8.587 3.984 1.00 93.69 211 ALA A N 1
ATOM 1611 C CA . ALA A 1 211 ? -16.087 8.571 2.536 1.00 93.69 211 ALA A CA 1
ATOM 1612 C C . ALA A 1 211 ? -17.433 9.077 2.033 1.00 93.69 211 ALA A C 1
ATOM 1614 O O . ALA A 1 211 ? -18.480 8.794 2.610 1.00 93.69 211 ALA A O 1
ATOM 1615 N N . LEU A 1 212 ? -17.390 9.804 0.925 1.00 94.38 212 LEU A N 1
ATOM 1616 C CA . LEU A 1 212 ? -18.535 10.208 0.132 1.00 94.38 212 LEU A CA 1
ATOM 1617 C C . LEU A 1 212 ? -18.352 9.636 -1.271 1.00 94.38 212 LEU A C 1
ATOM 1619 O O . LEU A 1 212 ? -17.410 10.001 -1.966 1.00 94.38 212 LEU A O 1
ATOM 1623 N N . ASN A 1 213 ? -19.258 8.762 -1.691 1.00 94.69 213 ASN A N 1
ATOM 1624 C CA . ASN A 1 213 ? -19.267 8.126 -2.998 1.00 94.69 213 ASN A CA 1
ATOM 1625 C C . ASN A 1 213 ? -20.559 8.467 -3.750 1.00 94.69 213 ASN A C 1
ATOM 1627 O O . ASN A 1 213 ? -21.615 7.888 -3.503 1.00 94.69 213 ASN A O 1
ATOM 1631 N N . LEU A 1 214 ? -20.459 9.397 -4.696 1.00 93.31 214 LEU A N 1
ATOM 1632 C CA . LEU A 1 214 ? -21.549 9.825 -5.581 1.00 93.31 214 LEU A CA 1
ATOM 1633 C C . LEU A 1 214 ? -21.485 9.144 -6.962 1.00 93.31 214 LEU A C 1
ATOM 1635 O O . LEU A 1 214 ? -22.170 9.556 -7.895 1.00 93.31 214 LEU A O 1
ATOM 1639 N N . GLY A 1 215 ? -20.638 8.124 -7.126 1.00 91.19 215 GLY A N 1
ATOM 1640 C CA . GLY A 1 215 ? -20.383 7.437 -8.394 1.00 91.19 215 GLY A CA 1
ATOM 1641 C C . GLY A 1 215 ? -19.386 8.173 -9.292 1.00 91.19 215 GLY A C 1
ATOM 1642 O O . GLY A 1 215 ? -18.369 7.601 -9.672 1.00 91.19 215 GLY A O 1
ATOM 1643 N N . ASN A 1 216 ? -19.641 9.444 -9.613 1.00 93.12 216 ASN A N 1
ATOM 1644 C CA . ASN A 1 216 ? -18.739 10.281 -10.420 1.00 93.12 216 ASN A CA 1
ATOM 1645 C C . ASN A 1 216 ? -17.760 11.117 -9.574 1.00 93.12 216 ASN A C 1
ATOM 1647 O O . ASN A 1 216 ? -16.807 11.685 -10.100 1.00 93.12 216 ASN A O 1
ATOM 1651 N N . PHE A 1 217 ? -18.010 11.210 -8.273 1.00 96.19 217 PHE A N 1
ATOM 1652 C CA . PHE A 1 217 ? -17.156 11.871 -7.302 1.00 96.19 217 PHE A CA 1
ATOM 1653 C C . PHE A 1 217 ? -16.993 10.952 -6.099 1.00 96.19 217 PHE A C 1
ATOM 1655 O O . PHE A 1 217 ? -17.979 10.457 -5.549 1.00 96.19 217 PHE A O 1
ATOM 1662 N N . TYR A 1 218 ? -15.750 10.741 -5.702 1.00 95.94 218 TYR A N 1
ATOM 1663 C CA . TYR A 1 218 ? -15.369 10.002 -4.519 1.00 95.94 218 TYR A CA 1
ATOM 1664 C C . TYR A 1 218 ? -14.405 10.861 -3.716 1.00 95.94 218 TYR A C 1
ATOM 1666 O O . TYR A 1 218 ? -13.395 11.305 -4.251 1.00 95.94 218 TYR A O 1
ATOM 1674 N N . LEU A 1 219 ? -14.715 11.090 -2.449 1.00 96.44 219 LEU A N 1
ATOM 1675 C CA . LEU A 1 219 ? -13.808 11.707 -1.490 1.00 96.44 219 LEU A CA 1
ATOM 1676 C C . LEU A 1 219 ? -13.722 10.795 -0.285 1.00 96.44 219 LEU A C 1
ATOM 1678 O O . LEU A 1 219 ? -14.749 10.327 0.201 1.00 96.44 219 LEU A O 1
ATOM 1682 N N . ARG A 1 220 ? -12.515 10.580 0.211 1.00 93.94 220 ARG A N 1
ATOM 1683 C CA . ARG A 1 220 ? -12.235 9.727 1.351 1.00 93.94 220 ARG A CA 1
ATOM 1684 C C . ARG A 1 220 ? -11.212 10.397 2.252 1.00 93.94 220 ARG A C 1
ATOM 1686 O O . ARG A 1 220 ? -10.245 10.959 1.763 1.00 93.94 220 ARG A O 1
ATOM 1693 N N . TYR A 1 221 ? -11.417 10.290 3.553 1.00 92.75 221 TYR A N 1
ATOM 1694 C CA . TYR A 1 221 ? -10.424 10.520 4.588 1.00 92.75 221 TYR A CA 1
ATOM 1695 C C . TYR A 1 221 ? -10.320 9.262 5.453 1.00 92.75 221 TYR A C 1
ATOM 1697 O O . TYR A 1 221 ? -11.348 8.747 5.890 1.00 92.75 221 TYR A O 1
ATOM 1705 N N . GLY A 1 222 ? -9.122 8.747 5.711 1.00 87.12 222 GLY A N 1
ATOM 1706 C CA . GLY A 1 222 ? -8.943 7.592 6.596 1.00 87.12 222 GLY A CA 1
ATOM 1707 C C . GLY A 1 222 ? -7.627 6.861 6.381 1.00 87.12 222 GLY A C 1
ATOM 1708 O O . GLY A 1 222 ? -6.764 7.352 5.662 1.00 87.12 222 GLY A O 1
ATOM 1709 N N . ASN A 1 223 ? -7.486 5.670 6.968 1.00 82.56 223 ASN A N 1
ATOM 1710 C CA . ASN A 1 223 ? -6.258 4.863 6.865 1.00 82.56 223 ASN A CA 1
ATOM 1711 C C . ASN A 1 223 ? -5.864 4.615 5.401 1.00 82.56 223 ASN A C 1
ATOM 1713 O O . ASN A 1 223 ? -6.699 4.182 4.618 1.00 82.56 223 ASN A O 1
ATOM 1717 N N . MET A 1 224 ? -4.636 4.897 5.001 1.00 84.94 224 MET A N 1
ATOM 1718 C CA . MET A 1 224 ? -4.232 4.893 3.599 1.00 84.94 224 MET A CA 1
ATOM 1719 C C . MET A 1 224 ? -4.475 3.525 2.938 1.00 84.94 224 MET A C 1
ATOM 1721 O O . MET A 1 224 ? -4.021 2.518 3.473 1.00 84.94 224 MET A O 1
ATOM 1725 N N . PRO A 1 225 ? -5.186 3.435 1.800 1.00 83.94 225 PRO A N 1
ATOM 1726 C CA . PRO A 1 225 ? -5.256 2.198 1.034 1.00 83.94 225 PRO A CA 1
ATOM 1727 C C . PRO A 1 225 ? -3.953 2.001 0.241 1.00 83.94 225 PRO A C 1
ATOM 1729 O O . PRO A 1 225 ? -3.254 2.978 -0.020 1.00 83.94 225 PRO A O 1
ATOM 1732 N N . PRO A 1 226 ? -3.634 0.778 -0.213 1.00 87.44 226 PRO A N 1
ATOM 1733 C CA . PRO A 1 226 ? -2.568 0.583 -1.188 1.00 87.44 226 PRO A CA 1
ATOM 1734 C C . PRO A 1 226 ? -2.825 1.391 -2.467 1.00 87.44 226 PRO A C 1
ATOM 1736 O O . PRO A 1 226 ? -3.937 1.375 -3.004 1.00 87.44 226 PRO A O 1
ATOM 1739 N N . ILE A 1 227 ? -1.795 2.071 -2.966 1.00 91.19 227 ILE A N 1
ATOM 1740 C CA . ILE A 1 227 ? -1.879 2.957 -4.132 1.00 91.19 227 ILE A CA 1
ATOM 1741 C C . ILE A 1 227 ? -1.083 2.358 -5.282 1.00 91.19 227 ILE A C 1
ATOM 1743 O O . ILE A 1 227 ? 0.102 2.056 -5.156 1.00 91.19 227 ILE A O 1
ATOM 1747 N N . SER A 1 228 ? -1.734 2.231 -6.432 1.00 92.25 228 SER A N 1
ATOM 1748 C CA . SER A 1 228 ? -1.093 1.905 -7.704 1.00 92.25 228 SER A CA 1
ATOM 1749 C C . SER A 1 228 ? -1.448 2.985 -8.715 1.00 92.25 228 SER A C 1
ATOM 1751 O O . SER A 1 228 ? -2.598 3.425 -8.750 1.00 92.25 228 SER A O 1
ATOM 1753 N N . LEU A 1 229 ? -0.479 3.393 -9.533 1.00 94.25 229 LEU A N 1
ATOM 1754 C CA . LEU A 1 229 ? -0.681 4.370 -10.605 1.00 94.25 229 LEU A CA 1
ATOM 1755 C C . LEU A 1 229 ? -0.299 3.757 -11.956 1.00 94.25 229 LEU A C 1
ATOM 1757 O O . LEU A 1 229 ? 0.554 2.874 -12.036 1.00 94.25 229 LEU A O 1
ATOM 1761 N N . GLY A 1 230 ? -0.911 4.245 -13.027 1.00 92.56 230 GLY A N 1
ATOM 1762 C CA . GLY A 1 230 ? -0.707 3.781 -14.390 1.00 92.56 230 GLY A CA 1
ATOM 1763 C C . GLY A 1 230 ? -1.120 2.325 -14.586 1.00 92.56 230 GLY A C 1
ATOM 1764 O O . GLY A 1 230 ? -2.239 1.907 -14.278 1.00 92.56 230 GLY A O 1
ATOM 1765 N N . MET A 1 231 ? -0.211 1.535 -15.144 1.00 92.00 231 MET A N 1
ATOM 1766 C CA . MET A 1 231 ? -0.278 0.072 -15.173 1.00 92.00 231 MET A CA 1
ATOM 1767 C C . MET A 1 231 ? 0.465 -0.564 -13.988 1.00 92.00 231 MET A C 1
ATOM 1769 O O . MET A 1 231 ? 0.493 -1.793 -13.856 1.00 92.00 231 MET A O 1
ATOM 1773 N N . GLY A 1 232 ? 1.024 0.261 -13.105 1.00 90.31 232 GLY A N 1
ATOM 1774 C CA . GLY A 1 232 ? 1.767 -0.143 -11.928 1.00 90.31 232 GLY A CA 1
ATOM 1775 C C . GLY A 1 232 ? 3.227 -0.453 -12.215 1.00 90.31 232 GLY A C 1
ATOM 1776 O O . GLY A 1 232 ? 3.783 -1.269 -11.495 1.00 90.31 232 GLY A O 1
ATOM 1777 N N . PHE A 1 233 ? 3.842 0.114 -13.259 1.00 92.81 233 PHE A N 1
ATOM 1778 C CA . PHE A 1 233 ? 5.240 -0.191 -13.585 1.00 92.81 233 PHE A CA 1
ATOM 1779 C C . PHE A 1 233 ? 6.234 0.503 -12.647 1.00 92.81 233 PHE A C 1
ATOM 1781 O O . PHE A 1 233 ? 7.182 -0.133 -12.197 1.00 92.81 233 PHE A O 1
ATOM 1788 N N . SER A 1 234 ? 6.022 1.782 -12.314 1.00 91.94 234 SER A N 1
ATOM 1789 C CA . SER A 1 234 ? 6.860 2.475 -11.318 1.00 91.94 234 SER A CA 1
ATOM 1790 C C . SER A 1 234 ? 6.253 2.519 -9.915 1.00 91.94 234 SER A C 1
ATOM 1792 O O . SER A 1 234 ? 7.011 2.565 -8.947 1.00 91.94 234 SER A O 1
ATOM 1794 N N . VAL A 1 235 ? 4.923 2.584 -9.809 1.00 94.69 235 VAL A N 1
ATOM 1795 C CA . VAL A 1 235 ? 4.193 2.770 -8.545 1.00 94.69 235 VAL A CA 1
ATOM 1796 C C . VAL A 1 235 ? 3.149 1.672 -8.419 1.00 94.69 235 VAL A C 1
ATOM 1798 O O . VAL A 1 235 ? 2.153 1.685 -9.148 1.00 94.69 235 VAL A O 1
ATOM 1801 N N . ARG A 1 236 ? 3.357 0.727 -7.503 1.00 90.62 236 ARG A N 1
ATOM 1802 C CA . ARG A 1 236 ? 2.463 -0.423 -7.346 1.00 90.62 236 ARG A CA 1
ATOM 1803 C C . ARG A 1 236 ? 2.304 -0.819 -5.898 1.00 90.62 236 ARG A C 1
ATOM 1805 O O . ARG A 1 236 ? 3.267 -1.208 -5.251 1.00 90.62 236 ARG A O 1
ATOM 1812 N N . ASP A 1 237 ? 1.063 -0.822 -5.436 1.00 88.31 237 ASP A N 1
ATOM 1813 C CA . ASP A 1 237 ? 0.707 -1.205 -4.073 1.00 88.31 237 ASP A CA 1
ATOM 1814 C C . ASP A 1 237 ? 1.538 -0.455 -3.014 1.00 88.31 237 ASP A C 1
ATOM 1816 O O . ASP A 1 237 ? 1.864 -1.014 -1.963 1.00 88.31 237 ASP A O 1
ATOM 1820 N N . TYR A 1 238 ? 1.877 0.812 -3.288 1.00 92.25 238 TYR A N 1
ATOM 1821 C CA . TYR A 1 238 ? 2.515 1.691 -2.316 1.00 92.25 238 TYR A CA 1
ATOM 1822 C C . TYR A 1 238 ? 1.638 1.766 -1.069 1.00 92.25 238 TYR A C 1
ATOM 1824 O O . TYR A 1 238 ? 0.441 2.048 -1.163 1.00 92.25 238 TYR A O 1
ATOM 1832 N N . PHE A 1 239 ? 2.224 1.489 0.091 1.00 85.50 239 PHE A N 1
ATOM 1833 C CA . PHE A 1 239 ? 1.495 1.435 1.347 1.00 85.50 239 PHE A CA 1
ATOM 1834 C C . PHE A 1 239 ? 2.400 1.801 2.522 1.00 85.50 239 PHE A C 1
ATOM 1836 O O . PHE A 1 239 ? 3.537 1.338 2.640 1.00 85.50 239 PHE A O 1
ATOM 1843 N N . LYS A 1 240 ? 1.839 2.593 3.428 1.00 84.81 240 LYS A N 1
ATOM 1844 C CA . LYS A 1 240 ? 2.391 2.951 4.724 1.00 84.81 240 LYS A CA 1
ATOM 1845 C C . LYS A 1 240 ? 1.348 2.583 5.771 1.00 84.81 240 LYS A C 1
ATOM 1847 O O . LYS A 1 240 ? 0.294 3.226 5.827 1.00 84.81 240 LYS A O 1
ATOM 1852 N N . PRO A 1 241 ? 1.613 1.548 6.580 1.00 74.06 241 PRO A N 1
ATOM 1853 C CA . PRO A 1 241 ? 0.717 1.162 7.655 1.00 74.06 241 PRO A CA 1
ATOM 1854 C C . PRO A 1 241 ? 0.389 2.355 8.561 1.00 74.06 241 PRO A C 1
ATOM 1856 O O . PRO A 1 241 ? 1.268 3.155 8.877 1.00 74.06 241 PRO A O 1
ATOM 1859 N N . TYR A 1 242 ? -0.872 2.460 8.985 1.00 73.69 242 TYR A N 1
ATOM 1860 C CA . TYR A 1 242 ? -1.389 3.485 9.910 1.00 73.69 242 TYR A CA 1
ATOM 1861 C C . TYR A 1 242 ? -1.338 4.947 9.435 1.00 73.69 242 TYR A C 1
ATOM 1863 O O . TYR A 1 242 ? -1.864 5.815 10.132 1.00 73.69 242 TYR A O 1
ATOM 1871 N N . ALA A 1 243 ? -0.778 5.243 8.259 1.00 83.56 243 ALA A N 1
ATOM 1872 C CA . ALA A 1 243 ? -0.880 6.576 7.676 1.00 83.56 243 ALA A CA 1
ATOM 1873 C C . ALA A 1 243 ? -2.344 6.900 7.347 1.00 83.56 243 ALA A C 1
ATOM 1875 O O . ALA A 1 243 ? -3.120 6.007 7.002 1.00 83.56 243 ALA A O 1
ATOM 1876 N N . LYS A 1 244 ? -2.731 8.175 7.429 1.00 88.38 244 LYS A N 1
ATOM 1877 C CA . LYS A 1 244 ? -4.057 8.651 7.006 1.00 88.38 244 LYS A CA 1
ATOM 1878 C C . LYS A 1 244 ? -3.953 9.557 5.798 1.00 88.38 244 LYS A C 1
ATOM 1880 O O . LYS A 1 244 ? -3.050 10.385 5.708 1.00 88.38 244 LYS A O 1
ATOM 1885 N N . SER A 1 245 ? -4.913 9.435 4.899 1.00 93.19 245 SER A N 1
ATOM 1886 C CA . SER A 1 245 ? -4.919 10.184 3.655 1.00 93.19 245 SER A CA 1
ATOM 1887 C C . SER A 1 245 ? -6.281 10.739 3.314 1.00 93.19 245 SER A C 1
ATOM 1889 O O . SER A 1 245 ? -7.318 10.157 3.640 1.00 93.19 245 SER A O 1
ATOM 1891 N N . PHE A 1 246 ? -6.243 11.870 2.618 1.00 95.56 246 PHE A N 1
ATOM 1892 C CA . PHE A 1 246 ? -7.326 12.370 1.799 1.00 95.56 246 PHE A CA 1
ATOM 1893 C C . PHE A 1 246 ? -7.142 11.835 0.382 1.00 95.56 246 PHE A C 1
ATOM 1895 O O . PHE A 1 246 ? -6.194 12.202 -0.312 1.00 95.56 246 PHE A O 1
ATOM 1902 N N . ASP A 1 247 ? -8.066 10.986 -0.046 1.00 95.69 247 ASP A N 1
ATOM 1903 C CA . ASP A 1 247 ? -8.099 10.425 -1.391 1.00 95.69 247 ASP A CA 1
ATOM 1904 C C . ASP A 1 247 ? -9.311 10.989 -2.122 1.00 95.69 247 ASP A C 1
ATOM 1906 O O . ASP A 1 247 ? -10.435 10.937 -1.615 1.00 95.69 247 ASP A O 1
ATOM 1910 N N . THR A 1 248 ? -9.113 11.522 -3.322 1.00 96.75 248 THR A N 1
ATOM 1911 C CA . THR A 1 248 ? -10.222 11.983 -4.161 1.00 96.75 248 THR A CA 1
ATOM 1912 C C . THR A 1 248 ? -10.135 11.387 -5.548 1.00 96.75 248 THR A C 1
ATOM 1914 O O . THR A 1 248 ? -9.061 11.304 -6.142 1.00 96.75 248 THR A O 1
ATOM 1917 N N . LYS A 1 249 ? -11.285 10.968 -6.070 1.00 96.94 249 LYS A N 1
ATOM 1918 C CA . LYS A 1 249 ? -11.450 10.538 -7.451 1.00 96.94 249 LYS A CA 1
ATOM 1919 C C . LYS A 1 249 ? -12.630 11.264 -8.070 1.00 96.94 249 LYS A C 1
ATOM 1921 O O . LYS A 1 249 ? -13.749 11.211 -7.567 1.00 96.94 249 LYS A O 1
ATOM 1926 N N . ILE A 1 250 ? -12.388 11.910 -9.197 1.00 96.62 250 ILE A N 1
ATOM 1927 C CA . ILE A 1 250 ? -13.402 12.630 -9.963 1.00 96.62 250 ILE A CA 1
ATOM 1928 C C . ILE A 1 250 ? -13.468 11.995 -11.342 1.00 96.62 250 ILE A C 1
ATOM 1930 O O . ILE A 1 250 ? -12.443 11.709 -11.949 1.00 96.62 250 ILE A O 1
ATOM 1934 N N . THR A 1 251 ? -14.668 11.744 -11.845 1.00 95.94 251 THR A N 1
ATOM 1935 C CA . THR A 1 251 ? -14.915 11.274 -13.208 1.00 95.94 251 THR A CA 1
ATOM 1936 C C . THR A 1 251 ? -15.955 12.180 -13.852 1.00 95.94 251 THR A C 1
ATOM 1938 O O . THR A 1 251 ? -17.070 12.325 -13.354 1.00 95.94 251 THR A O 1
ATOM 1941 N N . PHE A 1 252 ? -15.595 12.812 -14.963 1.00 94.00 252 PHE A N 1
ATOM 1942 C CA . PHE A 1 252 ? -16.465 13.709 -15.712 1.00 94.00 252 PHE A CA 1
ATOM 1943 C C . PHE A 1 252 ? -16.383 13.386 -17.205 1.00 94.00 252 PHE A C 1
ATOM 1945 O O . PHE A 1 252 ? -15.407 13.707 -17.881 1.00 94.00 252 PHE A O 1
ATOM 1952 N N . GLY A 1 253 ? -17.418 12.725 -17.730 1.00 91.69 253 GLY A N 1
ATOM 1953 C CA . GLY A 1 253 ? -17.403 12.223 -19.104 1.00 91.69 253 GLY A CA 1
ATOM 1954 C C . GLY A 1 253 ? -16.283 11.199 -19.306 1.00 91.69 253 GLY A C 1
ATOM 1955 O O . GLY A 1 253 ? -16.238 10.187 -18.609 1.00 91.69 253 GLY A O 1
ATOM 1956 N N . SER A 1 254 ? -15.384 11.464 -20.255 1.00 92.88 254 SER A N 1
ATOM 1957 C CA . SER A 1 254 ? -14.196 10.642 -20.512 1.00 92.88 254 SER A CA 1
ATOM 1958 C C . SER A 1 254 ? -13.007 10.975 -19.609 1.00 92.88 254 SER A C 1
ATOM 1960 O O . SER A 1 254 ? -12.029 10.239 -19.621 1.00 92.88 254 SER A O 1
ATOM 1962 N N . PHE A 1 255 ? -13.064 12.056 -18.834 1.00 96.25 255 PHE A N 1
ATOM 1963 C CA . PHE A 1 255 ? -11.974 12.472 -17.960 1.00 96.25 255 PHE A CA 1
ATOM 1964 C C . PHE A 1 255 ? -12.092 11.824 -16.580 1.00 96.25 255 PHE A C 1
ATOM 1966 O O . PHE A 1 255 ? -13.176 11.819 -15.992 1.00 96.25 255 PHE A O 1
ATOM 1973 N N . ALA A 1 256 ? -10.979 11.346 -16.033 1.00 96.50 256 ALA A N 1
ATOM 1974 C CA . ALA A 1 256 ? -10.858 10.948 -14.641 1.00 96.50 256 ALA A CA 1
ATOM 1975 C C . ALA A 1 256 ? -9.597 11.547 -14.003 1.00 96.50 256 ALA A C 1
ATOM 1977 O O . ALA A 1 256 ? -8.561 11.676 -14.648 1.00 96.50 256 ALA A O 1
ATOM 1978 N N . LEU A 1 257 ? -9.700 11.910 -12.728 1.00 97.75 257 LEU A N 1
ATOM 1979 C CA . LEU A 1 257 ? -8.608 12.418 -11.902 1.00 97.75 257 LEU A CA 1
ATOM 1980 C C . LEU A 1 257 ? -8.616 11.671 -10.573 1.00 97.75 257 LEU A C 1
ATOM 1982 O O . LEU A 1 257 ? -9.677 11.524 -9.969 1.00 97.75 257 LEU A O 1
ATOM 1986 N N . PHE A 1 258 ? -7.446 11.251 -10.118 1.00 98.00 258 PHE A N 1
ATOM 1987 C CA . PHE A 1 258 ? -7.181 10.724 -8.789 1.00 98.00 258 PHE A CA 1
ATOM 1988 C C . PHE A 1 258 ? -6.104 11.578 -8.116 1.00 98.00 258 PHE A C 1
ATOM 1990 O O . PHE A 1 258 ? -5.117 11.932 -8.759 1.00 98.00 258 PHE A O 1
ATOM 1997 N N . LEU A 1 259 ? -6.293 11.912 -6.840 1.00 98.31 259 LEU A N 1
ATOM 1998 C CA . LEU A 1 259 ? -5.294 12.581 -6.006 1.00 98.31 259 LEU A CA 1
ATOM 1999 C C . LEU A 1 259 ? -5.239 11.908 -4.636 1.00 98.31 259 LEU A C 1
ATOM 2001 O O . LEU A 1 259 ? -6.283 11.581 -4.065 1.00 98.31 259 LEU A O 1
ATOM 2005 N N . HIS A 1 260 ? -4.027 11.784 -4.111 1.00 97.44 260 HIS A N 1
ATOM 2006 C CA . HIS A 1 260 ? -3.711 11.243 -2.799 1.00 97.44 260 HIS A CA 1
ATOM 2007 C C . HIS A 1 260 ? -2.875 12.252 -2.008 1.00 97.44 260 HIS A C 1
ATOM 2009 O O . HIS A 1 260 ? -1.814 12.692 -2.463 1.00 97.44 260 HIS A O 1
ATOM 2015 N N . ILE A 1 261 ? -3.377 12.627 -0.833 1.00 96.81 261 ILE A N 1
ATOM 2016 C CA . ILE A 1 261 ? -2.807 13.671 0.019 1.00 96.81 261 ILE A CA 1
ATOM 2017 C C . ILE A 1 261 ? -2.729 13.135 1.464 1.00 96.81 261 ILE A C 1
ATOM 2019 O O . ILE A 1 261 ? -3.758 13.071 2.144 1.00 96.81 261 ILE A O 1
ATOM 2023 N N . PRO A 1 262 ? -1.546 12.738 1.964 1.00 94.75 262 PRO A N 1
ATOM 2024 C CA . PRO A 1 262 ? -1.394 12.022 3.233 1.00 94.75 262 PRO A CA 1
ATOM 2025 C C . PRO A 1 262 ? -1.308 12.955 4.451 1.00 94.75 262 PRO A C 1
ATOM 2027 O O . PRO A 1 262 ? -0.250 13.174 5.046 1.00 94.75 262 PRO A O 1
ATOM 2030 N N . TYR A 1 263 ? -2.445 13.518 4.843 1.00 92.00 263 TYR A N 1
ATOM 2031 C CA . TYR A 1 263 ? -2.552 14.327 6.055 1.00 92.00 263 TYR A CA 1
ATOM 2032 C C . TYR A 1 263 ? -3.509 13.694 7.058 1.00 92.00 263 TYR A C 1
ATOM 2034 O O . TYR A 1 263 ? -4.524 13.101 6.695 1.00 92.00 263 TYR A O 1
ATOM 2042 N N . GLU A 1 264 ? -3.183 13.860 8.334 1.00 88.12 264 GLU A N 1
ATOM 2043 C CA . GLU A 1 264 ? -3.905 13.332 9.483 1.00 88.12 264 GLU A CA 1
ATOM 2044 C C . GLU A 1 264 ? -4.392 14.472 10.377 1.00 88.12 264 GLU A C 1
ATOM 2046 O O . GLU A 1 264 ? -3.628 15.365 10.738 1.00 88.12 264 GLU A O 1
ATOM 2051 N N . LEU A 1 265 ? -5.664 14.411 10.770 1.00 86.75 265 LEU A N 1
ATOM 2052 C CA . LEU A 1 265 ? -6.233 15.228 11.838 1.00 86.75 265 LEU A CA 1
ATOM 2053 C C . LEU A 1 265 ? -5.952 14.547 13.188 1.00 86.75 265 LEU A C 1
ATOM 2055 O O . LEU A 1 265 ? -6.609 13.559 13.523 1.00 86.75 265 LEU A O 1
ATOM 2059 N N . THR A 1 266 ? -4.986 15.057 13.952 1.00 80.50 266 THR A N 1
ATOM 2060 C CA . THR A 1 266 ? -4.521 14.447 15.216 1.00 80.50 266 THR A CA 1
ATOM 2061 C C . THR A 1 266 ? -5.346 14.864 16.429 1.00 80.50 266 THR A C 1
ATOM 2063 O O . THR A 1 266 ? -5.436 14.109 17.397 1.00 80.50 266 THR A O 1
ATOM 2066 N N . LYS A 1 267 ? -5.960 16.053 16.388 1.00 80.44 267 LYS A N 1
ATOM 2067 C CA . LYS A 1 267 ? -6.792 16.612 17.467 1.00 80.44 267 LYS A CA 1
ATOM 2068 C C . LYS A 1 267 ? -8.112 17.126 16.909 1.00 80.44 267 LYS A C 1
ATOM 2070 O O . LYS A 1 267 ? -8.133 17.791 15.875 1.00 80.44 267 LYS A O 1
ATOM 2075 N N . LEU A 1 268 ? -9.211 16.844 17.610 1.00 79.38 268 LEU A N 1
ATOM 2076 C CA . LEU A 1 268 ? -10.539 17.384 17.289 1.00 79.38 268 LEU A CA 1
ATOM 2077 C C . LEU A 1 268 ? -10.799 18.700 18.022 1.00 79.38 268 LEU A C 1
ATOM 2079 O O . LEU A 1 268 ? -11.397 19.618 17.461 1.00 79.38 268 LEU A O 1
ATOM 2083 N N . TRP A 1 269 ? -10.340 18.798 19.271 1.00 77.56 269 TRP A N 1
ATOM 2084 C CA . TRP A 1 269 ? -10.383 20.036 20.038 1.00 77.56 269 TRP A CA 1
ATOM 2085 C C . TRP A 1 269 ? -9.101 20.836 19.799 1.00 77.56 269 TRP A C 1
ATOM 2087 O O . TRP A 1 269 ? -8.013 20.342 20.080 1.00 77.56 269 TRP A O 1
ATOM 2097 N N . MET A 1 270 ? -9.241 22.066 19.286 1.00 84.19 270 MET A N 1
ATOM 2098 C CA . MET A 1 270 ? -8.151 22.847 18.672 1.00 84.19 270 MET A CA 1
ATOM 2099 C C . MET A 1 270 ? -7.507 22.069 17.505 1.00 84.19 270 MET A C 1
ATOM 2101 O O . MET A 1 270 ? -6.425 21.510 17.677 1.00 84.19 270 MET A O 1
ATOM 2105 N N . PRO A 1 271 ? -8.189 21.995 16.340 1.00 83.25 271 PRO A N 1
ATOM 2106 C CA . PRO A 1 271 ? -7.804 21.125 15.234 1.00 83.25 271 PRO A CA 1
ATOM 2107 C C . PRO A 1 271 ? -6.339 21.261 14.827 1.00 83.25 271 PRO A C 1
ATOM 2109 O O . PRO A 1 271 ? -5.865 22.359 14.535 1.00 83.25 271 PRO A O 1
ATOM 2112 N N . GLU A 1 272 ? -5.654 20.126 14.766 1.00 85.62 272 GLU A N 1
ATOM 2113 C CA . GLU A 1 272 ? -4.260 20.021 14.347 1.00 85.62 272 GLU A CA 1
ATOM 2114 C C . GLU A 1 272 ? -4.175 19.023 13.196 1.00 85.62 272 GLU A C 1
ATOM 2116 O O . GLU A 1 272 ? -4.643 17.889 13.310 1.00 85.62 272 GLU A O 1
ATOM 2121 N N . ILE A 1 273 ? -3.620 19.474 12.071 1.00 87.56 273 ILE A N 1
ATOM 2122 C CA . ILE A 1 273 ? -3.408 18.653 10.884 1.00 87.56 273 ILE A CA 1
ATOM 2123 C C . ILE A 1 273 ? -1.906 18.518 10.687 1.00 87.56 273 ILE A C 1
ATOM 2125 O O . ILE A 1 273 ? -1.208 19.524 10.554 1.00 87.56 273 ILE A O 1
ATOM 2129 N N . VAL A 1 274 ? -1.428 17.281 10.643 1.00 88.56 274 VAL A N 1
ATOM 2130 C CA . VAL A 1 274 ? -0.020 16.954 10.408 1.00 88.56 274 VAL A CA 1
ATOM 2131 C C . VAL A 1 274 ? 0.104 16.051 9.195 1.00 88.56 274 VAL A C 1
ATOM 2133 O O . VAL A 1 274 ? -0.847 15.380 8.791 1.00 88.56 274 VAL A O 1
ATOM 2136 N N . GLN A 1 275 ? 1.284 16.042 8.596 1.00 90.38 275 GLN A N 1
ATOM 2137 C CA . GLN A 1 275 ? 1.594 15.107 7.531 1.00 90.38 275 GLN A CA 1
ATOM 2138 C C . GLN A 1 275 ? 1.747 13.699 8.126 1.00 90.38 275 GLN A C 1
ATOM 2140 O O . GLN A 1 275 ? 2.533 13.500 9.046 1.00 90.38 275 GLN A O 1
ATOM 2145 N N . SER A 1 276 ? 0.967 12.732 7.640 1.00 88.38 276 SER A N 1
ATOM 2146 C CA . SER A 1 276 ? 1.023 11.338 8.113 1.00 88.38 276 SER A CA 1
ATOM 2147 C C . SER A 1 276 ? 2.011 10.501 7.289 1.00 88.38 276 SER A C 1
ATOM 2149 O O . SER A 1 276 ? 2.585 9.510 7.755 1.00 88.38 276 SER A O 1
ATOM 2151 N N . ASP A 1 277 ? 2.243 10.934 6.051 1.00 92.38 277 ASP A N 1
ATOM 2152 C CA . ASP A 1 277 ? 3.194 10.350 5.129 1.00 92.38 277 ASP A CA 1
ATOM 2153 C C . ASP A 1 277 ? 3.778 11.387 4.177 1.00 92.38 277 ASP A C 1
ATOM 2155 O O . ASP A 1 277 ? 3.172 12.421 3.916 1.00 92.38 277 ASP A O 1
ATOM 2159 N N . SER A 1 278 ? 4.968 11.131 3.657 1.00 94.25 278 SER A N 1
ATOM 2160 C CA . SER A 1 278 ? 5.689 12.073 2.806 1.00 94.25 278 SER A CA 1
ATOM 2161 C C . SER A 1 278 ? 5.344 11.951 1.320 1.00 94.25 278 SER A C 1
ATOM 2163 O O . SER A 1 278 ? 5.755 12.794 0.523 1.00 94.25 278 SER A O 1
ATOM 2165 N N . VAL A 1 279 ? 4.557 10.941 0.939 1.00 96.12 279 VAL A N 1
ATOM 2166 C CA . VAL A 1 279 ? 4.263 10.614 -0.458 1.00 96.12 279 VAL A CA 1
ATOM 2167 C C . VAL A 1 279 ? 2.971 11.258 -0.956 1.00 96.12 279 VAL A C 1
ATOM 2169 O O . VAL A 1 279 ? 1.867 10.924 -0.541 1.00 96.12 279 VAL A O 1
ATOM 2172 N N . LEU A 1 280 ? 3.107 12.159 -1.925 1.00 97.69 280 LEU A N 1
ATOM 2173 C CA . LEU A 1 280 ? 2.001 12.721 -2.696 1.00 97.69 280 LEU A CA 1
ATOM 2174 C C . LEU A 1 280 ? 1.851 11.949 -4.004 1.00 97.69 280 LEU A C 1
ATOM 2176 O O . LEU A 1 280 ? 2.845 11.669 -4.673 1.00 97.69 280 LEU A O 1
ATOM 2180 N N . ALA A 1 281 ? 0.618 11.658 -4.413 1.00 98.19 281 ALA A N 1
ATOM 2181 C CA . ALA A 1 281 ? 0.365 10.954 -5.667 1.00 98.19 281 ALA A CA 1
ATOM 2182 C C . ALA A 1 281 ? -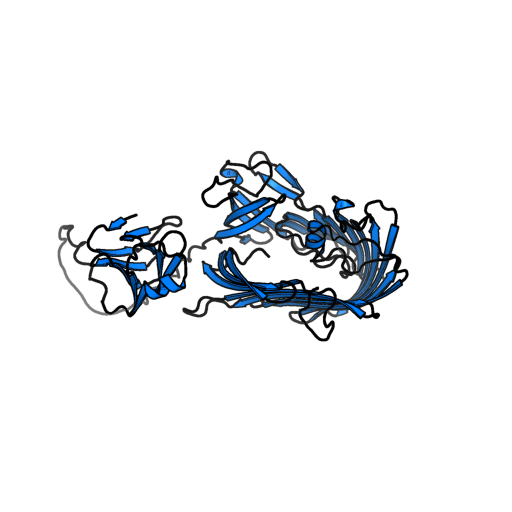0.847 11.509 -6.419 1.00 98.19 281 ALA A C 1
ATOM 2184 O O . ALA A 1 281 ? -1.805 12.014 -5.829 1.00 98.19 281 ALA A O 1
ATOM 2185 N N . GLY A 1 282 ? -0.813 11.399 -7.744 1.00 98.12 282 GLY A N 1
ATOM 2186 C CA . GLY A 1 282 ? -1.924 11.786 -8.600 1.00 98.12 282 GLY A CA 1
ATOM 2187 C C . GLY A 1 282 ? -1.896 11.104 -9.960 1.00 98.12 282 GLY A C 1
ATOM 2188 O O . GLY A 1 282 ? -0.838 10.766 -10.486 1.00 98.12 282 GLY A O 1
ATOM 2189 N N . GLU A 1 283 ? -3.075 10.920 -10.541 1.00 98.31 283 GLU A N 1
ATOM 2190 C CA . GLU A 1 283 ? -3.257 10.342 -11.871 1.00 98.31 283 GLU A CA 1
ATOM 2191 C C . GLU A 1 283 ? -4.393 11.039 -12.609 1.00 98.31 283 GLU A C 1
ATOM 2193 O O . GLU A 1 283 ? -5.453 11.304 -12.046 1.00 98.31 283 GLU A O 1
ATOM 2198 N N . MET A 1 284 ? -4.179 11.305 -13.890 1.00 98.06 284 MET A N 1
ATOM 2199 C CA . MET A 1 284 ? -5.178 11.837 -14.800 1.00 98.06 284 MET A CA 1
ATOM 2200 C C . MET A 1 284 ? -5.343 10.876 -15.974 1.00 98.06 284 MET A C 1
ATOM 2202 O O . MET A 1 284 ? -4.359 10.479 -16.592 1.00 98.06 284 MET A O 1
ATOM 2206 N N . GLU A 1 285 ? -6.583 10.548 -16.319 1.00 96.50 285 GLU A N 1
ATOM 2207 C CA . GLU A 1 285 ? -6.934 9.613 -17.386 1.00 96.50 285 GLU A CA 1
ATOM 2208 C C . GLU A 1 285 ? -7.986 10.229 -18.320 1.00 96.50 285 GLU A C 1
ATOM 2210 O O . GLU A 1 285 ? -8.943 10.875 -17.891 1.00 96.50 285 GLU A O 1
ATOM 2215 N N . LEU A 1 286 ? -7.817 10.004 -19.619 1.00 96.50 286 LEU A N 1
ATOM 2216 C CA . LEU A 1 286 ? -8.762 10.305 -20.682 1.00 96.50 286 LEU A CA 1
ATOM 2217 C C . LEU A 1 286 ? -9.161 8.999 -21.368 1.00 96.50 286 LEU A C 1
ATOM 2219 O O . LEU A 1 286 ? -8.370 8.381 -22.085 1.00 96.50 286 LEU A O 1
ATOM 2223 N N . LYS A 1 287 ? -10.415 8.600 -21.180 1.00 92.81 287 LYS A N 1
ATOM 2224 C CA . LYS A 1 287 ? -10.974 7.388 -21.772 1.00 92.81 287 LYS A CA 1
ATOM 2225 C C . LYS A 1 287 ? -11.195 7.532 -23.266 1.00 92.81 287 LYS A C 1
ATOM 2227 O O . LYS A 1 287 ? -11.709 8.557 -23.721 1.00 92.81 287 LYS A O 1
ATOM 2232 N N . SER A 1 288 ? -10.864 6.481 -24.014 1.00 90.00 288 SER A N 1
ATOM 2233 C CA . SER A 1 288 ? -11.029 6.422 -25.476 1.00 90.00 288 SER A CA 1
ATOM 2234 C C . SER A 1 288 ? -10.414 7.621 -26.223 1.00 90.00 288 SER A C 1
ATOM 2236 O O . SER A 1 288 ? -10.939 8.059 -27.247 1.00 90.00 288 SER A O 1
ATOM 2238 N N . ALA A 1 289 ? -9.309 8.166 -25.710 1.00 87.25 289 ALA A N 1
ATOM 2239 C CA . ALA A 1 289 ? -8.663 9.372 -26.218 1.00 87.25 289 ALA A CA 1
ATOM 2240 C C . ALA A 1 289 ? -7.960 9.165 -27.569 1.00 87.25 289 ALA A C 1
ATOM 2242 O O . ALA A 1 289 ? -8.010 10.042 -28.431 1.00 87.25 289 ALA A O 1
ATOM 2243 N N . VAL A 1 290 ? -7.303 8.016 -27.763 1.00 87.06 290 VAL A N 1
ATOM 2244 C CA . VAL A 1 290 ? -6.474 7.740 -28.948 1.00 87.06 290 VAL A CA 1
ATOM 2245 C C . VAL A 1 290 ? -6.893 6.411 -29.557 1.00 87.06 290 VAL A C 1
ATOM 2247 O O . VAL A 1 290 ? -6.612 5.363 -28.996 1.00 87.06 290 VAL A O 1
ATOM 2250 N N . LEU A 1 291 ? -7.573 6.434 -30.708 1.00 87.62 291 LEU A N 1
ATOM 2251 C CA . LEU A 1 291 ? -8.005 5.213 -31.417 1.00 87.62 291 LEU A CA 1
ATOM 2252 C C . LEU A 1 291 ? -8.820 4.236 -30.535 1.00 87.62 291 LEU A C 1
ATOM 2254 O O . LEU A 1 291 ? -8.727 3.021 -30.689 1.00 87.62 291 LEU A O 1
ATOM 2258 N N . GLY A 1 292 ? -9.608 4.766 -29.591 1.00 87.62 292 GLY A N 1
ATOM 2259 C CA . GLY A 1 292 ? -10.367 3.964 -28.619 1.00 87.62 292 GLY A CA 1
ATOM 2260 C C . GLY A 1 292 ? -9.556 3.455 -27.420 1.00 87.62 292 GLY A C 1
ATOM 2261 O O . GLY A 1 292 ? -10.105 2.725 -26.602 1.00 87.62 292 GLY A O 1
ATOM 2262 N N . MET A 1 293 ? -8.282 3.838 -27.296 1.00 92.19 293 MET A N 1
ATOM 2263 C CA . MET A 1 293 ? -7.431 3.570 -26.132 1.00 92.19 293 MET A CA 1
ATOM 2264 C C . MET A 1 293 ? -7.598 4.653 -25.068 1.00 92.19 293 MET A C 1
ATOM 2266 O O . MET A 1 293 ? -7.768 5.833 -25.390 1.00 92.19 293 MET A O 1
ATOM 2270 N N . ASP A 1 294 ? -7.481 4.255 -23.809 1.00 94.38 294 ASP A N 1
ATOM 2271 C CA . ASP A 1 294 ? -7.394 5.161 -22.670 1.00 94.38 294 ASP A CA 1
ATOM 2272 C C . ASP A 1 294 ? -5.960 5.689 -22.560 1.00 94.38 294 ASP A C 1
ATOM 2274 O O . ASP A 1 294 ? -5.005 4.913 -22.627 1.00 94.38 294 ASP A O 1
ATOM 2278 N N . LEU A 1 295 ? -5.808 7.003 -22.410 1.00 97.00 295 LEU A N 1
ATOM 2279 C CA . LEU A 1 295 ? -4.529 7.686 -22.214 1.00 97.00 295 LEU A CA 1
ATOM 2280 C C . LEU A 1 295 ? -4.488 8.237 -20.795 1.00 97.00 295 LEU A C 1
ATOM 2282 O O . LEU A 1 295 ? -5.437 8.899 -20.387 1.00 97.00 295 LEU A O 1
ATOM 2286 N N . GLY A 1 296 ? -3.387 8.063 -20.077 1.00 97.25 296 GLY A N 1
ATOM 2287 C CA . GLY A 1 296 ? -3.223 8.729 -18.793 1.00 97.25 296 GLY A CA 1
ATOM 2288 C C . GLY A 1 296 ? -1.795 9.119 -18.481 1.00 97.25 296 GLY A C 1
ATOM 2289 O O . GLY A 1 296 ? -0.850 8.684 -19.138 1.00 97.25 296 GLY A O 1
ATOM 2290 N N . ILE A 1 297 ? -1.670 9.983 -17.484 1.00 98.06 297 ILE A N 1
ATOM 2291 C CA . ILE A 1 297 ? -0.408 10.403 -16.885 1.00 98.06 297 ILE A CA 1
ATOM 2292 C C . ILE A 1 297 ? -0.529 10.288 -15.374 1.00 98.06 297 ILE A C 1
ATOM 2294 O O . ILE A 1 297 ? -1.599 10.538 -14.815 1.00 98.06 297 ILE A O 1
ATOM 2298 N N . SER A 1 298 ? 0.559 9.947 -14.706 1.00 98.19 298 SER A N 1
ATOM 2299 C CA . SER A 1 298 ? 0.593 9.890 -13.252 1.00 98.19 298 SER A CA 1
ATOM 2300 C C . SER A 1 298 ? 1.909 10.410 -12.702 1.00 98.19 298 SER A C 1
ATOM 2302 O O . SER A 1 298 ? 2.922 10.469 -13.402 1.00 98.19 298 SER A O 1
ATOM 2304 N N . ALA A 1 299 ? 1.865 10.832 -11.447 1.00 98.19 299 ALA A N 1
ATOM 2305 C CA . ALA A 1 299 ? 3.013 11.319 -10.713 1.00 98.19 299 ALA A CA 1
ATOM 2306 C C . ALA A 1 299 ? 2.945 10.839 -9.264 1.00 98.19 299 ALA A C 1
ATOM 2308 O O . ALA A 1 299 ? 1.869 10.830 -8.660 1.00 98.19 299 ALA A O 1
ATOM 2309 N N . LEU A 1 300 ? 4.100 10.492 -8.709 1.00 98.25 300 LEU A N 1
ATOM 2310 C CA . LEU A 1 300 ? 4.295 10.258 -7.285 1.00 98.25 300 LEU A CA 1
ATOM 2311 C C . LEU A 1 300 ? 5.563 10.980 -6.844 1.00 98.25 300 LEU A C 1
ATOM 2313 O O . LEU A 1 300 ? 6.597 10.842 -7.493 1.00 98.25 300 LEU A O 1
ATOM 2317 N N . HIS A 1 301 ? 5.480 11.745 -5.761 1.00 98.00 301 HIS A N 1
ATOM 2318 C CA . HIS A 1 301 ? 6.601 12.490 -5.201 1.00 98.00 301 HIS A CA 1
ATOM 2319 C C . HIS A 1 301 ? 6.678 12.280 -3.690 1.00 98.00 301 HIS A C 1
ATOM 2321 O O . HIS A 1 301 ? 5.726 12.593 -2.974 1.00 98.00 301 HIS A O 1
ATOM 2327 N N . ASP A 1 302 ? 7.813 11.778 -3.218 1.00 97.31 302 ASP A N 1
ATOM 2328 C CA . ASP A 1 302 ? 8.172 11.765 -1.806 1.00 97.31 302 ASP A CA 1
ATOM 2329 C C . ASP A 1 302 ? 8.941 13.052 -1.466 1.00 97.31 302 ASP A C 1
ATOM 2331 O O . ASP A 1 302 ? 10.034 13.304 -1.983 1.00 97.31 302 ASP A O 1
ATOM 2335 N N . ILE A 1 303 ? 8.338 13.890 -0.621 1.00 95.31 303 ILE A N 1
ATOM 2336 C CA . ILE A 1 303 ? 8.873 15.218 -0.286 1.00 95.31 303 ILE A CA 1
ATOM 2337 C C . ILE A 1 303 ? 9.886 15.205 0.863 1.00 95.31 303 ILE A C 1
ATOM 2339 O O . ILE A 1 303 ? 10.467 16.248 1.155 1.00 95.31 303 ILE A O 1
ATOM 2343 N N . ASP A 1 304 ? 10.072 14.062 1.520 1.00 93.00 304 ASP A N 1
ATOM 2344 C CA . ASP A 1 304 ? 10.882 13.924 2.733 1.00 93.00 304 ASP A CA 1
ATOM 2345 C C . ASP A 1 304 ? 11.898 12.793 2.563 1.00 93.00 304 ASP A C 1
ATOM 2347 O O . ASP A 1 304 ? 11.932 11.828 3.325 1.00 93.00 304 ASP A O 1
ATOM 2351 N N . VAL A 1 305 ? 12.663 12.853 1.475 1.00 92.56 3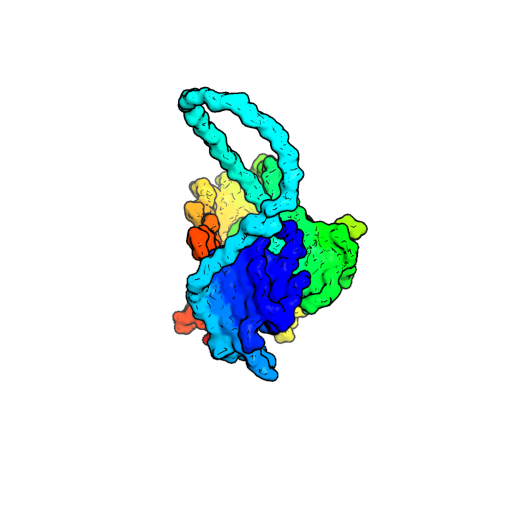05 VAL A N 1
ATOM 2352 C CA . VAL A 1 305 ? 13.749 11.909 1.203 1.00 92.56 305 VAL A CA 1
ATOM 2353 C C . VAL A 1 305 ? 15.068 12.659 1.243 1.00 92.56 305 VAL A C 1
ATOM 2355 O O . VAL A 1 305 ? 15.216 13.706 0.610 1.00 92.56 305 VAL A O 1
ATOM 2358 N N . THR A 1 306 ? 16.038 12.105 1.961 1.00 90.38 306 THR A N 1
ATOM 2359 C CA . THR A 1 306 ? 17.398 12.636 2.059 1.00 90.38 306 THR A CA 1
ATOM 2360 C C . THR A 1 306 ? 18.422 11.535 1.795 1.00 90.38 306 THR A C 1
ATOM 2362 O O . THR A 1 306 ? 18.093 10.350 1.781 1.00 90.38 306 THR A O 1
ATOM 2365 N N . ASN A 1 307 ? 19.689 11.917 1.632 1.00 89.75 307 ASN A N 1
ATOM 2366 C CA . ASN A 1 307 ? 20.791 10.960 1.494 1.00 89.75 307 ASN A CA 1
ATOM 2367 C C . ASN A 1 307 ? 21.006 10.115 2.765 1.00 89.75 307 ASN A C 1
ATOM 2369 O O . ASN A 1 307 ? 21.715 9.125 2.722 1.00 89.75 307 ASN A O 1
ATOM 2373 N N . GLU A 1 308 ? 20.394 10.463 3.902 1.00 88.75 308 GLU A N 1
ATOM 2374 C CA . GLU A 1 308 ? 20.428 9.598 5.088 1.00 88.75 308 GLU A CA 1
ATOM 2375 C C . GLU A 1 308 ? 19.558 8.348 4.912 1.00 88.75 308 GLU A C 1
ATOM 2377 O O . GLU A 1 308 ? 19.710 7.399 5.673 1.00 88.75 308 GLU A O 1
ATOM 2382 N N . ASN A 1 309 ? 18.649 8.338 3.929 1.00 91.75 309 ASN A N 1
ATOM 2383 C CA . ASN A 1 309 ? 17.773 7.205 3.651 1.00 91.75 309 ASN A CA 1
ATOM 2384 C C . ASN A 1 309 ? 18.396 6.153 2.719 1.00 91.75 309 ASN A C 1
ATOM 2386 O O . ASN A 1 309 ? 17.718 5.171 2.414 1.00 91.75 309 ASN A O 1
ATOM 2390 N N . THR A 1 310 ? 19.632 6.335 2.255 1.00 89.50 310 THR A N 1
ATOM 2391 C CA . THR A 1 310 ? 20.392 5.328 1.496 1.00 89.50 310 THR A CA 1
ATOM 2392 C C . THR A 1 310 ? 21.329 4.552 2.415 1.00 89.50 310 THR A C 1
ATOM 2394 O O . THR A 1 310 ? 21.550 4.951 3.563 1.00 89.50 310 THR A O 1
ATOM 2397 N N . GLU A 1 311 ? 21.876 3.430 1.930 1.00 85.31 311 GLU A N 1
ATOM 2398 C CA . GLU A 1 311 ? 22.754 2.594 2.753 1.00 85.31 311 GLU A CA 1
ATOM 2399 C C . GLU A 1 311 ? 23.912 3.429 3.322 1.00 85.31 311 GLU A C 1
ATOM 2401 O O . GLU A 1 311 ? 24.489 4.232 2.584 1.00 85.31 311 GLU A O 1
ATOM 2406 N N . PRO A 1 312 ? 24.332 3.221 4.589 1.00 71.38 312 PRO A N 1
ATOM 2407 C CA . PRO A 1 312 ? 25.374 4.031 5.237 1.00 71.38 312 PRO A CA 1
ATOM 2408 C C . PRO A 1 312 ? 26.721 4.057 4.504 1.00 71.38 312 PRO A C 1
ATOM 2410 O O . PRO A 1 312 ? 27.574 4.899 4.780 1.00 71.38 312 PRO A O 1
ATOM 2413 N N . THR A 1 313 ? 26.947 3.089 3.619 1.00 69.19 313 THR A N 1
ATOM 2414 C CA . THR A 1 313 ? 28.148 2.962 2.789 1.00 69.19 313 THR A CA 1
ATOM 2415 C C . THR A 1 313 ? 27.997 3.569 1.392 1.00 69.19 313 THR A C 1
ATOM 2417 O O . THR A 1 313 ? 28.984 3.621 0.659 1.00 69.19 313 THR A O 1
ATOM 2420 N N . SER A 1 314 ? 26.798 4.031 1.028 1.00 63.91 314 SER A N 1
ATOM 2421 C CA . SER A 1 314 ? 26.472 4.698 -0.234 1.00 63.91 314 SER A CA 1
ATOM 2422 C C . SER A 1 314 ? 26.171 6.181 0.013 1.00 63.91 314 SER A C 1
ATOM 2424 O O . SER A 1 314 ? 25.104 6.533 0.510 1.00 63.91 314 SER A O 1
ATOM 2426 N N . ASP A 1 315 ? 27.098 7.067 -0.364 1.00 65.31 315 ASP A N 1
ATOM 2427 C CA . ASP A 1 315 ? 26.851 8.519 -0.473 1.00 65.31 315 ASP A CA 1
ATOM 2428 C C . ASP A 1 315 ? 26.029 8.833 -1.750 1.00 65.31 315 ASP A C 1
ATOM 2430 O O . ASP A 1 315 ? 26.349 9.745 -2.517 1.00 65.31 315 ASP A O 1
ATOM 2434 N N . ASP A 1 316 ? 24.988 8.044 -2.021 1.00 83.69 316 ASP A N 1
ATOM 2435 C CA . ASP A 1 316 ? 24.173 8.154 -3.230 1.00 83.69 316 ASP A CA 1
ATOM 2436 C C . ASP A 1 316 ? 22.880 8.931 -2.956 1.00 83.69 316 ASP A C 1
ATOM 2438 O O . ASP A 1 316 ? 22.264 8.820 -1.900 1.00 83.69 316 ASP A O 1
ATOM 2442 N N . THR A 1 317 ? 22.433 9.731 -3.926 1.00 91.56 317 THR A N 1
ATOM 2443 C CA . THR A 1 317 ? 21.138 10.413 -3.822 1.00 91.56 317 THR A CA 1
ATOM 2444 C C . THR A 1 317 ? 20.020 9.405 -4.139 1.00 91.56 317 THR A C 1
ATOM 2446 O O . THR A 1 317 ? 20.079 8.764 -5.194 1.00 91.56 317 THR A O 1
ATOM 2449 N N . PRO A 1 318 ? 18.987 9.246 -3.293 1.00 94.38 318 PRO A N 1
ATOM 2450 C CA . PRO A 1 318 ? 17.869 8.333 -3.544 1.00 94.38 318 PRO A CA 1
ATOM 2451 C C . PRO A 1 318 ? 16.879 8.881 -4.579 1.00 94.38 318 PRO A C 1
ATOM 2453 O O . PRO A 1 318 ? 16.821 10.083 -4.856 1.00 94.38 318 PRO A O 1
ATOM 2456 N N . ILE A 1 319 ? 16.058 7.989 -5.133 1.00 95.31 319 ILE A N 1
ATOM 2457 C CA . ILE A 1 319 ? 14.930 8.343 -6.006 1.00 95.31 319 ILE A CA 1
ATOM 2458 C C . ILE A 1 319 ? 13.768 8.866 -5.145 1.00 95.31 319 ILE A C 1
ATOM 2460 O O . ILE A 1 319 ? 13.393 8.239 -4.155 1.00 95.31 319 ILE A O 1
ATOM 2464 N N . ASN A 1 320 ? 13.159 9.990 -5.534 1.00 96.19 320 ASN A N 1
ATOM 2465 C CA . ASN A 1 320 ? 12.011 10.554 -4.808 1.00 96.19 320 ASN A CA 1
ATOM 2466 C C . ASN A 1 320 ? 10.825 10.949 -5.699 1.00 96.19 320 ASN A C 1
ATOM 2468 O O . ASN A 1 320 ? 9.738 11.207 -5.189 1.00 96.19 320 ASN A O 1
ATOM 2472 N N . LEU A 1 321 ? 10.999 10.981 -7.021 1.00 97.62 321 LEU A N 1
ATOM 2473 C CA . LEU A 1 321 ? 9.959 11.385 -7.960 1.00 97.62 321 LEU A CA 1
ATOM 2474 C C . LEU A 1 321 ? 9.812 10.344 -9.065 1.00 97.62 321 LEU A C 1
ATOM 2476 O O . LEU A 1 321 ? 10.787 9.967 -9.715 1.00 97.62 321 LEU A O 1
ATOM 2480 N N . SER A 1 322 ? 8.573 9.935 -9.319 1.00 98.06 322 SER A N 1
ATOM 2481 C CA . SER A 1 322 ? 8.178 9.147 -10.481 1.00 98.06 322 SER A CA 1
ATOM 2482 C C . SER A 1 322 ? 7.126 9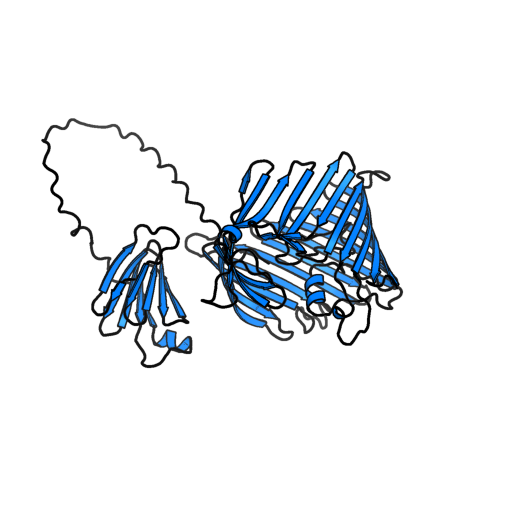.890 -11.292 1.00 98.06 322 SER A C 1
ATOM 2484 O O . SER A 1 322 ? 6.158 10.411 -10.741 1.00 98.06 322 SER A O 1
ATOM 2486 N N . LEU A 1 323 ? 7.312 9.917 -12.610 1.00 98.38 323 LEU A N 1
ATOM 2487 C CA . LEU A 1 323 ? 6.340 10.406 -13.584 1.00 98.38 323 LEU A CA 1
ATOM 2488 C C . LEU A 1 323 ? 6.093 9.303 -14.605 1.00 98.38 323 LEU A C 1
ATOM 2490 O O . LEU A 1 323 ? 7.055 8.751 -15.138 1.00 98.38 323 LEU A O 1
ATOM 2494 N N . SER A 1 324 ? 4.839 9.012 -14.932 1.00 98.00 324 SER A N 1
ATOM 2495 C CA . SER A 1 324 ? 4.508 8.023 -15.957 1.00 98.00 324 SER A CA 1
ATOM 2496 C C . SER A 1 324 ? 3.437 8.516 -16.922 1.00 98.00 324 SER A C 1
ATOM 2498 O O . SER A 1 324 ? 2.637 9.397 -16.602 1.00 98.00 324 SER A O 1
ATOM 2500 N N . ALA A 1 325 ? 3.428 7.935 -18.117 1.00 98.06 325 ALA A N 1
ATOM 2501 C CA . ALA A 1 325 ? 2.350 8.045 -19.082 1.00 98.06 325 ALA A CA 1
ATOM 2502 C C . ALA A 1 325 ? 1.989 6.649 -19.588 1.00 98.06 325 ALA A C 1
ATOM 2504 O O . ALA A 1 325 ? 2.875 5.836 -19.861 1.00 98.06 325 ALA A O 1
ATOM 2505 N N . PHE A 1 326 ? 0.700 6.371 -19.750 1.00 96.88 326 PHE A N 1
ATOM 2506 C CA . PHE A 1 326 ? 0.222 5.061 -20.176 1.00 96.88 326 PHE A CA 1
ATOM 2507 C C . PHE A 1 326 ? -0.827 5.145 -21.279 1.00 96.88 326 PHE A C 1
ATOM 2509 O O . PHE A 1 326 ? -1.595 6.102 -21.378 1.00 96.88 326 PHE A O 1
ATOM 2516 N N . LEU A 1 327 ? -0.880 4.086 -22.082 1.00 96.75 327 LEU A N 1
ATOM 2517 C CA . LEU A 1 327 ? -1.918 3.814 -23.066 1.00 96.75 327 LEU A CA 1
ATOM 2518 C C . LEU A 1 327 ? -2.492 2.424 -22.801 1.00 96.75 327 LEU A C 1
ATOM 2520 O O . LEU A 1 327 ? -1.744 1.448 -22.773 1.00 96.75 327 LEU A O 1
ATOM 2524 N N . ARG A 1 328 ? -3.812 2.311 -22.644 1.00 94.75 328 ARG A N 1
ATOM 2525 C CA . ARG A 1 328 ? -4.501 1.029 -22.422 1.00 94.75 328 ARG A CA 1
ATOM 2526 C C . ARG A 1 328 ? -5.581 0.811 -23.471 1.00 94.75 328 ARG A C 1
ATOM 2528 O O . ARG A 1 328 ? -6.461 1.642 -23.659 1.00 94.75 328 ARG A O 1
ATOM 2535 N N . TYR A 1 329 ? -5.526 -0.327 -24.144 1.00 93.69 329 TYR A N 1
ATOM 2536 C CA . TYR A 1 329 ? -6.561 -0.804 -25.046 1.00 93.69 329 TYR A CA 1
ATOM 2537 C C . TYR A 1 329 ? -7.458 -1.821 -24.323 1.00 93.69 329 TYR A C 1
ATOM 2539 O O . TYR A 1 329 ? -6.954 -2.858 -23.875 1.00 93.69 329 TYR A O 1
ATOM 2547 N N . PRO A 1 330 ? -8.771 -1.563 -24.203 1.00 90.62 330 PRO A N 1
ATOM 2548 C CA . PRO A 1 330 ? -9.705 -2.524 -23.628 1.00 90.62 330 PRO A CA 1
ATOM 2549 C C . PRO A 1 330 ? -9.917 -3.694 -24.600 1.00 90.62 330 PRO A C 1
ATOM 2551 O O . PRO A 1 330 ? -10.471 -3.520 -25.683 1.00 90.62 330 PRO A O 1
ATOM 2554 N N . LEU A 1 331 ? -9.480 -4.896 -24.218 1.00 88.38 331 LEU A N 1
ATOM 2555 C CA . LEU A 1 331 ? -9.656 -6.119 -25.013 1.00 88.38 331 LEU A CA 1
ATOM 2556 C C . LEU A 1 331 ? -11.032 -6.755 -24.768 1.00 88.38 331 LEU A C 1
ATOM 2558 O O . LEU A 1 331 ? -11.741 -7.118 -25.704 1.00 88.38 331 LEU A O 1
ATOM 2562 N N . LEU A 1 332 ? -11.394 -6.906 -23.493 1.00 83.56 332 LEU A N 1
ATOM 2563 C CA . LEU A 1 332 ? -12.651 -7.475 -22.998 1.00 83.56 332 LEU A CA 1
ATOM 2564 C C . LEU A 1 332 ? -13.087 -6.681 -21.760 1.00 83.56 332 LEU A C 1
ATOM 2566 O O . LEU A 1 332 ? -12.318 -5.877 -21.232 1.00 83.56 332 LEU A O 1
ATOM 2570 N N . ASN A 1 333 ? -14.300 -6.924 -21.253 1.00 75.00 333 ASN A N 1
ATOM 2571 C CA . ASN A 1 333 ? -14.740 -6.304 -20.001 1.00 75.00 333 ASN A CA 1
ATOM 2572 C C . ASN A 1 333 ? -13.741 -6.623 -18.873 1.00 75.00 333 ASN A C 1
ATOM 2574 O O . ASN A 1 333 ? -13.638 -7.769 -18.442 1.00 75.00 333 ASN A O 1
ATOM 2578 N N . ASN A 1 334 ? -13.047 -5.584 -18.394 1.00 80.31 334 ASN A N 1
ATOM 2579 C CA . ASN A 1 334 ? -12.024 -5.615 -17.342 1.00 80.31 334 ASN A CA 1
ATOM 2580 C C . ASN A 1 334 ? -10.682 -6.268 -17.713 1.00 80.31 334 ASN A C 1
ATOM 2582 O O . ASN A 1 334 ? -9.926 -6.605 -16.806 1.00 80.31 334 ASN A O 1
ATOM 2586 N N . PHE A 1 335 ? -10.366 -6.430 -19.000 1.00 89.19 335 PHE A N 1
ATOM 2587 C CA . PHE A 1 335 ? -9.060 -6.919 -19.451 1.00 89.19 335 PHE A CA 1
ATOM 2588 C C . PHE A 1 335 ? -8.453 -5.975 -20.488 1.00 89.19 335 PHE A C 1
ATOM 2590 O O . PHE A 1 335 ? -9.106 -5.614 -21.470 1.00 89.19 335 PHE A O 1
ATOM 2597 N N . TYR A 1 336 ? -7.201 -5.589 -20.273 1.00 92.25 336 TYR A N 1
ATOM 2598 C CA . TYR A 1 336 ? -6.515 -4.535 -21.005 1.00 92.25 336 TYR A CA 1
ATOM 2599 C C . TYR A 1 336 ? -5.170 -5.034 -21.520 1.00 92.25 336 TYR A C 1
ATOM 2601 O O . TYR A 1 336 ? -4.441 -5.740 -20.826 1.00 92.25 336 TYR A O 1
ATOM 2609 N N . PHE A 1 337 ? -4.826 -4.619 -22.732 1.00 94.88 337 PHE A N 1
ATOM 2610 C CA . PHE A 1 337 ? -3.440 -4.577 -23.185 1.00 94.88 337 PHE A CA 1
ATOM 2611 C C . PHE A 1 337 ? -2.958 -3.141 -23.069 1.00 94.88 337 PHE A C 1
ATOM 2613 O O . PHE A 1 337 ? -3.685 -2.229 -23.458 1.00 94.88 337 PHE A O 1
ATOM 2620 N N . GLY A 1 338 ? -1.756 -2.912 -22.564 1.00 95.44 338 GLY A N 1
ATOM 2621 C CA . GLY A 1 338 ? -1.268 -1.550 -22.439 1.00 95.44 338 GLY A CA 1
ATOM 2622 C C . GLY A 1 338 ? 0.238 -1.417 -22.472 1.00 95.44 338 GLY A C 1
ATOM 2623 O O . GLY A 1 338 ? 0.983 -2.396 -22.401 1.00 95.44 338 GLY A O 1
ATOM 2624 N N . LEU A 1 339 ? 0.639 -0.160 -22.605 1.00 96.94 339 LEU A N 1
ATOM 2625 C CA . LEU A 1 339 ? 2.009 0.312 -22.565 1.00 96.94 339 LEU A CA 1
ATOM 2626 C C . LEU A 1 339 ? 2.100 1.418 -21.511 1.00 96.94 339 LEU A C 1
ATOM 2628 O O . LEU A 1 339 ? 1.245 2.303 -21.484 1.00 96.94 339 LEU A O 1
ATOM 2632 N N . GLU A 1 340 ? 3.142 1.401 -20.691 1.00 97.56 340 GLU A N 1
ATOM 2633 C CA . GLU A 1 340 ? 3.480 2.473 -19.752 1.00 97.56 340 GLU A CA 1
ATOM 2634 C C . GLU A 1 340 ? 4.932 2.892 -19.980 1.00 97.56 340 GLU A C 1
ATOM 2636 O O . GLU A 1 340 ? 5.815 2.044 -20.090 1.00 97.56 340 GLU A O 1
ATOM 2641 N N . VAL A 1 341 ? 5.188 4.195 -20.054 1.00 98.00 341 VAL A N 1
ATOM 2642 C CA . VAL A 1 341 ? 6.537 4.767 -20.040 1.00 98.00 341 VAL A CA 1
ATOM 2643 C C . VAL A 1 341 ? 6.678 5.583 -18.767 1.00 98.00 341 VAL A C 1
ATOM 2645 O O . VAL A 1 341 ? 5.854 6.456 -18.499 1.00 98.00 341 VAL A O 1
ATOM 2648 N N . GLY A 1 342 ? 7.715 5.294 -17.990 1.00 97.44 342 GLY A N 1
ATOM 2649 C CA . GLY A 1 342 ? 8.006 5.946 -16.720 1.00 97.44 342 GLY A CA 1
ATOM 2650 C C . GLY A 1 342 ? 9.354 6.655 -16.739 1.00 97.44 342 GLY A C 1
ATOM 2651 O O . GLY A 1 342 ? 10.281 6.244 -17.438 1.00 97.44 342 GLY A O 1
ATOM 2652 N N . SER A 1 343 ? 9.475 7.699 -15.928 1.00 97.56 343 SER A N 1
ATOM 2653 C CA . SER A 1 343 ? 10.743 8.319 -15.558 1.00 97.56 343 SER A CA 1
ATOM 2654 C C . SER A 1 343 ? 10.845 8.435 -14.044 1.00 97.56 343 SER A C 1
ATOM 2656 O O . SER A 1 343 ? 9.845 8.700 -13.378 1.00 97.56 343 SER A O 1
ATOM 2658 N N . GLN A 1 344 ? 12.047 8.235 -13.519 1.00 97.38 344 GLN A N 1
ATOM 2659 C CA . GLN A 1 344 ? 12.369 8.340 -12.098 1.00 97.38 344 GLN A CA 1
ATOM 2660 C C . GLN A 1 344 ? 13.501 9.337 -11.916 1.00 97.38 344 GLN A C 1
ATOM 2662 O O . GLN A 1 344 ? 14.448 9.313 -12.699 1.00 97.38 344 GLN A O 1
ATOM 2667 N N . TRP A 1 345 ? 13.414 10.192 -10.905 1.00 96.81 345 TRP A N 1
ATOM 2668 C CA . TRP A 1 345 ? 14.372 11.269 -10.666 1.00 96.81 345 TRP A CA 1
ATOM 2669 C C . TRP A 1 345 ? 14.952 11.169 -9.260 1.00 96.81 345 TRP A C 1
ATOM 2671 O O . TRP A 1 345 ? 14.244 10.814 -8.312 1.00 96.81 345 TRP A O 1
ATOM 2681 N N . LEU A 1 346 ? 16.243 11.483 -9.148 1.00 95.31 346 LEU A N 1
ATOM 2682 C CA . LEU A 1 346 ? 16.908 11.622 -7.854 1.00 95.31 346 LEU A CA 1
ATOM 2683 C C . LEU A 1 346 ? 16.372 12.838 -7.096 1.00 95.31 346 LEU A C 1
ATOM 2685 O O . LEU A 1 346 ? 15.941 13.812 -7.715 1.00 95.31 346 LEU A O 1
ATOM 2689 N N . ALA A 1 347 ? 16.459 12.804 -5.766 1.00 94.31 347 ALA A N 1
ATOM 2690 C CA . ALA A 1 347 ? 15.980 13.876 -4.891 1.00 94.31 347 ALA A CA 1
ATOM 2691 C C . ALA A 1 347 ? 16.611 15.251 -5.184 1.00 94.31 347 ALA A C 1
ATOM 2693 O O . ALA A 1 347 ? 15.958 16.283 -5.045 1.00 94.31 347 ALA A O 1
ATOM 2694 N N . ASP A 1 348 ? 17.858 15.273 -5.657 1.00 92.94 348 ASP A N 1
ATOM 2695 C CA . ASP A 1 348 ? 18.582 16.480 -6.074 1.00 92.94 348 ASP A CA 1
ATOM 2696 C C . ASP A 1 348 ? 18.364 16.860 -7.553 1.00 92.94 348 ASP A C 1
ATOM 2698 O O . ASP A 1 348 ? 18.932 17.843 -8.034 1.00 92.94 348 ASP A O 1
ATOM 2702 N N . MET A 1 349 ? 17.552 16.087 -8.282 1.00 92.88 349 MET A N 1
ATOM 2703 C CA . MET A 1 349 ? 17.267 16.221 -9.715 1.00 92.88 349 MET A CA 1
ATOM 2704 C C . MET A 1 349 ? 18.506 16.112 -10.627 1.00 92.88 349 MET A C 1
ATOM 2706 O O . MET A 1 349 ? 18.455 16.510 -11.794 1.00 92.88 349 MET A O 1
ATOM 2710 N N . SER A 1 350 ? 19.622 15.566 -10.136 1.00 92.50 350 SER A N 1
ATOM 2711 C CA . SER A 1 350 ? 20.889 15.478 -10.881 1.00 92.50 350 SER A CA 1
ATOM 2712 C C . SER A 1 350 ? 20.879 14.425 -11.996 1.00 92.50 350 SER A C 1
ATOM 2714 O O . SER A 1 350 ? 21.575 14.579 -13.004 1.00 92.50 350 SER A O 1
ATOM 2716 N N . LYS A 1 351 ? 20.080 13.362 -11.845 1.00 93.12 351 LYS A N 1
ATOM 2717 C CA . LYS A 1 351 ? 19.966 12.239 -12.786 1.00 93.12 351 LYS A CA 1
ATOM 2718 C C . LYS A 1 351 ? 18.518 11.758 -12.865 1.00 93.12 351 LYS A C 1
ATOM 2720 O O . LYS A 1 351 ? 17.755 11.874 -11.905 1.00 93.12 351 LYS A O 1
ATOM 2725 N N . PHE A 1 352 ? 18.165 11.183 -14.015 1.00 94.94 352 PHE A N 1
ATOM 2726 C CA . PHE A 1 352 ? 16.900 10.485 -14.208 1.00 94.94 352 PHE A CA 1
ATOM 2727 C C . PHE A 1 352 ? 17.084 9.146 -14.934 1.00 94.94 352 PHE A C 1
ATOM 2729 O O . PHE A 1 352 ? 17.951 8.998 -15.804 1.00 94.94 352 PHE A O 1
ATOM 2736 N N . GLY A 1 353 ? 16.244 8.180 -14.570 1.00 96.06 353 GLY A N 1
ATOM 2737 C CA . GLY A 1 353 ? 16.073 6.890 -15.231 1.00 96.06 353 GLY A CA 1
ATOM 2738 C C . GLY A 1 353 ? 14.812 6.889 -16.090 1.00 96.06 353 GLY A C 1
ATOM 2739 O O . GLY A 1 353 ? 13.855 7.599 -15.780 1.00 96.06 353 GLY A O 1
ATOM 2740 N N . ILE A 1 354 ? 14.789 6.090 -17.158 1.00 96.56 354 ILE A N 1
ATOM 2741 C CA . ILE A 1 354 ? 13.592 5.862 -17.987 1.00 96.56 354 ILE A CA 1
ATOM 2742 C C . ILE A 1 354 ? 13.310 4.367 -18.049 1.00 96.56 354 ILE A C 1
ATOM 2744 O O . ILE A 1 354 ? 14.231 3.569 -18.191 1.00 96.56 354 ILE A O 1
ATOM 2748 N N . GLY A 1 355 ? 12.040 3.983 -18.024 1.00 96.69 355 GLY A N 1
ATOM 2749 C CA . GLY A 1 355 ? 11.627 2.625 -18.349 1.00 96.69 355 GLY A CA 1
ATOM 2750 C C . GLY A 1 355 ? 10.380 2.600 -19.223 1.00 96.69 355 GLY A C 1
ATOM 2751 O O . GLY A 1 355 ? 9.601 3.553 -19.250 1.00 96.69 355 GLY A O 1
ATOM 2752 N N . ALA A 1 356 ? 10.178 1.486 -19.916 1.00 97.81 356 ALA A N 1
ATOM 2753 C CA . ALA A 1 356 ? 8.966 1.199 -20.667 1.00 97.81 356 ALA A CA 1
ATOM 2754 C C . ALA A 1 356 ? 8.490 -0.225 -20.367 1.00 97.81 356 ALA A C 1
ATOM 2756 O O . ALA A 1 356 ? 9.272 -1.169 -20.457 1.00 97.81 356 ALA A O 1
ATOM 2757 N N . PHE A 1 357 ? 7.208 -0.374 -20.059 1.00 97.62 357 PHE A N 1
ATOM 2758 C CA . PHE A 1 357 ? 6.532 -1.639 -19.804 1.00 97.62 357 PHE A CA 1
ATOM 2759 C C . PHE A 1 357 ? 5.437 -1.867 -20.841 1.00 97.62 357 PHE A C 1
ATOM 2761 O O . PHE A 1 357 ? 4.733 -0.934 -21.231 1.00 97.62 357 PHE A O 1
ATOM 2768 N N . GLY A 1 358 ? 5.276 -3.115 -21.272 1.00 97.88 358 GLY A N 1
ATOM 2769 C CA . GLY A 1 358 ? 4.185 -3.534 -22.137 1.00 97.88 358 GLY A CA 1
ATOM 2770 C C . GLY A 1 358 ? 3.638 -4.886 -21.715 1.00 97.88 358 GLY A C 1
ATOM 2771 O O . GLY A 1 358 ? 4.390 -5.847 -21.535 1.00 97.88 358 GLY A O 1
ATOM 2772 N N . GLY A 1 359 ? 2.319 -4.974 -21.570 1.00 96.56 359 GLY A N 1
ATOM 2773 C CA . GLY A 1 359 ? 1.716 -6.178 -21.023 1.00 96.56 359 GLY A CA 1
ATOM 2774 C C . GLY A 1 359 ? 0.200 -6.199 -21.014 1.00 96.56 359 GLY A C 1
ATOM 2775 O O . GLY A 1 359 ? -0.484 -5.301 -21.508 1.00 96.56 359 GLY A O 1
ATOM 2776 N N . LEU A 1 360 ? -0.309 -7.278 -20.437 1.00 94.50 360 LEU A N 1
ATOM 2777 C CA . LEU A 1 360 ? -1.715 -7.510 -20.171 1.00 94.50 360 LEU A CA 1
ATOM 2778 C C . LEU A 1 360 ? -1.988 -7.269 -18.691 1.00 94.50 360 LEU A C 1
ATOM 2780 O O . LEU A 1 360 ? -1.221 -7.708 -17.834 1.00 94.50 360 LEU A O 1
ATOM 2784 N N . SER A 1 361 ? -3.101 -6.615 -18.389 1.00 92.62 361 SER A N 1
ATOM 2785 C CA . SER A 1 361 ? -3.610 -6.490 -17.028 1.00 92.62 361 SER A CA 1
ATOM 2786 C C . SER A 1 361 ? -5.126 -6.583 -17.011 1.00 92.62 361 SER A C 1
ATOM 2788 O O . SER A 1 361 ? -5.803 -6.170 -17.953 1.00 92.62 361 SER A O 1
ATOM 2790 N N . GLY A 1 362 ? -5.693 -7.137 -15.949 1.00 88.44 362 GLY A N 1
ATOM 2791 C CA . GLY A 1 362 ? -7.141 -7.199 -15.826 1.00 88.44 362 GLY A CA 1
ATOM 2792 C C . GLY A 1 362 ? -7.642 -8.275 -14.892 1.00 88.44 362 GLY A C 1
ATOM 2793 O O . GLY A 1 362 ? -6.867 -9.003 -14.282 1.00 88.44 362 GLY A O 1
ATOM 2794 N N . LYS A 1 363 ? -8.963 -8.388 -14.811 1.00 89.06 363 LYS A N 1
ATOM 2795 C CA . LYS A 1 363 ? -9.647 -9.273 -13.875 1.00 89.06 363 LYS A CA 1
ATOM 2796 C C . LYS A 1 363 ? -10.149 -10.543 -14.556 1.00 89.06 363 LYS A C 1
ATOM 2798 O O . LYS A 1 363 ? -10.937 -10.477 -15.498 1.00 89.06 363 LYS A O 1
ATOM 2803 N N . ILE A 1 364 ? -9.747 -11.700 -14.036 1.00 85.69 364 ILE A N 1
ATOM 2804 C CA . ILE A 1 364 ? -10.249 -13.030 -14.397 1.00 85.69 364 ILE A CA 1
ATOM 2805 C C . ILE A 1 364 ? -10.879 -13.664 -13.149 1.00 85.69 364 ILE A C 1
ATOM 2807 O O . ILE A 1 364 ? -10.197 -14.149 -12.248 1.00 85.69 364 ILE A O 1
ATOM 2811 N N . GLY A 1 365 ? -12.214 -13.663 -13.090 1.00 86.25 365 GLY A N 1
ATOM 2812 C CA . GLY A 1 365 ? -12.953 -14.178 -11.935 1.00 86.25 365 GLY A CA 1
ATOM 2813 C C . GLY A 1 365 ? -12.662 -13.374 -10.664 1.00 86.25 365 GLY A C 1
ATOM 2814 O O . GLY A 1 365 ? -12.933 -12.174 -10.612 1.00 86.25 365 GLY A O 1
ATOM 2815 N N . ILE A 1 366 ? -12.121 -14.042 -9.644 1.00 85.19 366 ILE A N 1
ATOM 2816 C CA . ILE A 1 366 ? -11.720 -13.420 -8.370 1.00 85.19 366 ILE A CA 1
ATOM 2817 C C . ILE A 1 366 ? -10.299 -12.845 -8.390 1.00 85.19 366 ILE A C 1
ATOM 2819 O O . ILE A 1 366 ? -9.896 -12.246 -7.397 1.00 85.19 366 ILE A O 1
ATOM 2823 N N . ALA A 1 367 ? -9.548 -13.044 -9.479 1.00 88.38 367 ALA A N 1
ATOM 2824 C CA . ALA A 1 367 ? -8.143 -12.676 -9.573 1.00 88.38 367 ALA A CA 1
ATOM 2825 C C . ALA A 1 367 ? -7.921 -11.487 -10.518 1.00 88.38 367 ALA A C 1
ATOM 2827 O O . ALA A 1 367 ? -8.371 -11.505 -11.660 1.00 88.38 367 ALA A O 1
ATOM 2828 N N . ASP A 1 368 ? -7.184 -10.485 -10.062 1.00 90.44 368 ASP A N 1
ATOM 2829 C CA . ASP A 1 368 ? -6.587 -9.428 -10.866 1.00 90.44 368 ASP A CA 1
ATOM 2830 C C . ASP A 1 368 ? -5.177 -9.863 -11.266 1.00 90.44 368 ASP A C 1
ATOM 2832 O O . ASP A 1 368 ? -4.356 -10.174 -10.412 1.00 90.44 368 ASP A O 1
ATOM 2836 N N . ILE A 1 369 ? -4.891 -9.917 -12.559 1.00 91.50 369 ILE A N 1
ATOM 2837 C CA . ILE A 1 369 ? -3.648 -10.450 -13.118 1.00 91.50 369 ILE A CA 1
ATOM 2838 C C . ILE A 1 369 ? -2.900 -9.327 -13.823 1.00 91.50 369 ILE A C 1
ATOM 2840 O O . ILE A 1 369 ? -3.509 -8.447 -14.437 1.00 91.50 369 ILE A O 1
ATOM 2844 N N . ILE A 1 370 ? -1.574 -9.389 -13.775 1.00 93.00 370 ILE A N 1
ATOM 2845 C CA . ILE A 1 370 ? -0.696 -8.623 -14.649 1.00 93.00 370 ILE A CA 1
ATOM 2846 C C . ILE A 1 370 ? 0.413 -9.518 -15.193 1.00 93.00 370 ILE A C 1
ATOM 2848 O O . ILE A 1 370 ? 0.961 -10.351 -14.475 1.00 93.00 370 ILE A O 1
ATOM 2852 N N . VAL A 1 371 ? 0.739 -9.357 -16.470 1.00 95.56 371 VAL A N 1
ATOM 2853 C CA . VAL A 1 371 ? 1.873 -10.035 -17.097 1.00 95.56 371 VAL A CA 1
ATOM 2854 C C . VAL A 1 371 ? 2.429 -9.182 -18.229 1.00 95.56 371 VAL A C 1
ATOM 2856 O O . VAL A 1 371 ? 1.672 -8.672 -19.053 1.00 95.56 371 VAL A O 1
ATOM 2859 N N . GLY A 1 372 ? 3.743 -9.018 -18.300 1.00 96.38 372 GLY A N 1
ATOM 2860 C CA . GLY A 1 372 ? 4.365 -8.237 -19.362 1.00 96.38 372 GLY A CA 1
ATOM 2861 C C . GLY A 1 372 ? 5.882 -8.223 -19.302 1.00 96.38 372 GLY A C 1
ATOM 2862 O O . GLY A 1 372 ? 6.491 -8.767 -18.383 1.00 96.38 372 GLY A O 1
ATOM 2863 N N . GLY A 1 373 ? 6.473 -7.589 -20.309 1.00 97.12 373 GLY A N 1
ATOM 2864 C CA . GLY A 1 373 ? 7.906 -7.334 -20.394 1.00 97.12 373 GLY A CA 1
ATOM 2865 C C . GLY A 1 373 ? 8.205 -5.850 -20.223 1.00 97.12 373 GLY A C 1
ATOM 2866 O O . GLY A 1 373 ? 7.359 -5.001 -20.521 1.00 97.12 373 GLY A O 1
ATOM 2867 N N . TYR A 1 374 ? 9.412 -5.531 -19.776 1.00 96.56 374 TYR A N 1
ATOM 2868 C CA . TYR A 1 374 ? 9.886 -4.156 -19.696 1.00 96.56 374 TYR A CA 1
ATOM 2869 C C . TYR A 1 374 ? 11.320 -4.001 -20.199 1.00 96.56 374 TYR A C 1
ATOM 2871 O O . TYR A 1 374 ? 12.094 -4.958 -20.245 1.00 96.56 374 TYR A O 1
ATOM 2879 N N . GLY A 1 375 ? 11.668 -2.766 -20.549 1.00 96.19 375 GLY A N 1
ATOM 2880 C CA . GLY A 1 375 ? 13.041 -2.294 -20.698 1.00 96.19 375 GLY A CA 1
ATOM 2881 C C . GLY A 1 375 ? 13.283 -1.099 -19.780 1.00 96.19 375 GLY A C 1
ATOM 2882 O O . GLY A 1 375 ? 12.396 -0.261 -19.611 1.00 96.19 375 GLY A O 1
ATOM 2883 N N . THR A 1 376 ? 14.465 -1.020 -19.183 1.00 95.06 376 THR A N 1
ATOM 2884 C CA . THR A 1 376 ? 14.898 0.079 -18.314 1.00 95.06 376 THR A CA 1
ATOM 2885 C C . THR A 1 376 ? 16.220 0.650 -18.803 1.00 95.06 376 THR A C 1
ATOM 2887 O O . THR A 1 376 ? 17.037 -0.056 -19.391 1.00 95.06 376 THR A O 1
ATOM 2890 N N . TRP A 1 377 ? 16.427 1.942 -18.566 1.00 94.00 377 TRP A N 1
ATOM 2891 C CA . TRP A 1 377 ? 17.614 2.700 -18.941 1.00 94.00 377 TRP A CA 1
ATOM 2892 C C . TRP A 1 377 ? 18.033 3.625 -17.802 1.00 94.00 377 TRP A C 1
ATOM 2894 O O . TRP A 1 377 ? 17.187 4.179 -17.095 1.00 94.00 377 TRP A O 1
ATOM 2904 N N . ASN A 1 378 ? 19.345 3.835 -17.671 1.00 92.50 378 ASN A N 1
ATOM 2905 C CA . ASN A 1 378 ? 19.960 4.709 -16.663 1.00 92.50 378 ASN A CA 1
ATOM 2906 C C . ASN A 1 378 ? 19.537 4.377 -15.221 1.00 92.50 378 ASN A C 1
ATOM 2908 O O . ASN A 1 378 ? 19.228 5.280 -14.444 1.00 92.50 378 ASN A O 1
ATOM 2912 N N . GLY A 1 379 ? 19.503 3.086 -14.883 1.00 88.69 379 GLY A N 1
ATOM 2913 C CA . GLY A 1 379 ? 19.189 2.634 -13.529 1.00 88.69 379 GLY A CA 1
ATOM 2914 C C . GLY A 1 379 ? 17.729 2.806 -13.102 1.00 88.69 379 GLY A C 1
ATOM 2915 O O . GLY A 1 379 ? 17.464 2.789 -11.909 1.00 88.69 379 GLY A O 1
ATOM 2916 N N . PHE A 1 380 ? 16.778 2.993 -14.031 1.00 93.44 380 PHE A N 1
ATOM 2917 C CA . PHE A 1 380 ? 15.350 2.967 -13.685 1.00 93.44 380 PHE A CA 1
ATOM 2918 C C . PHE A 1 380 ? 14.993 1.642 -13.001 1.00 93.44 380 PHE A C 1
ATOM 2920 O O . PHE A 1 380 ? 15.283 0.568 -13.538 1.00 93.44 380 PHE A O 1
ATOM 2927 N N . ARG A 1 381 ? 14.306 1.729 -11.860 1.00 90.31 381 ARG A N 1
ATOM 2928 C CA . ARG A 1 381 ? 13.919 0.585 -11.031 1.00 90.31 381 ARG A CA 1
ATOM 2929 C C . ARG A 1 381 ? 12.410 0.339 -11.116 1.00 90.31 381 ARG A C 1
ATOM 2931 O O . ARG A 1 381 ? 11.632 1.141 -10.594 1.00 90.31 381 ARG A O 1
ATOM 2938 N N . PRO A 1 382 ? 11.956 -0.748 -11.757 1.00 90.50 382 PRO A N 1
ATOM 2939 C CA . PRO A 1 382 ? 10.550 -1.137 -11.732 1.00 90.50 382 PRO A CA 1
ATOM 2940 C C . PRO A 1 382 ? 10.054 -1.291 -10.288 1.00 90.50 382 PRO A C 1
ATOM 2942 O O . PRO A 1 382 ? 10.810 -1.710 -9.418 1.00 90.50 382 PRO A O 1
ATOM 2945 N N . PHE A 1 383 ? 8.795 -0.934 -10.031 1.00 87.94 383 PHE A N 1
ATOM 2946 C CA . PHE A 1 383 ? 8.131 -1.058 -8.722 1.00 87.94 383 PHE A CA 1
ATOM 2947 C C . PHE A 1 383 ? 8.839 -0.355 -7.557 1.00 87.94 383 PHE A C 1
ATOM 2949 O O . PHE A 1 383 ? 8.576 -0.688 -6.406 1.00 87.94 383 PHE A O 1
ATOM 2956 N N . HIS A 1 384 ? 9.698 0.634 -7.838 1.00 91.88 384 HIS A N 1
ATOM 2957 C CA . HIS A 1 384 ? 10.448 1.352 -6.807 1.00 91.88 384 HIS A CA 1
ATOM 2958 C C . HIS A 1 384 ? 9.539 1.899 -5.696 1.00 91.88 384 HIS A C 1
ATOM 2960 O O . HIS A 1 384 ? 9.772 1.641 -4.519 1.00 91.88 384 HIS A O 1
ATOM 2966 N N . PHE A 1 385 ? 8.449 2.581 -6.064 1.00 94.12 385 PHE A N 1
ATOM 2967 C CA . PHE A 1 385 ? 7.422 3.007 -5.110 1.00 94.12 385 PHE A CA 1
ATOM 2968 C C . PHE A 1 385 ? 6.419 1.872 -4.895 1.00 94.12 385 PHE A C 1
ATOM 2970 O O . PHE A 1 385 ? 5.280 1.907 -5.375 1.00 94.12 385 PHE A O 1
ATOM 2977 N N . GLY A 1 386 ? 6.904 0.828 -4.230 1.00 91.00 386 GLY A N 1
ATOM 2978 C CA . GLY A 1 386 ? 6.186 -0.412 -3.976 1.00 91.00 386 GLY A CA 1
ATOM 2979 C C . GLY A 1 386 ? 5.806 -0.623 -2.513 1.00 91.00 386 GLY A C 1
ATOM 2980 O O . GLY A 1 386 ? 5.991 0.245 -1.659 1.00 91.00 386 GLY A O 1
ATOM 2981 N N . ARG A 1 387 ? 5.329 -1.834 -2.204 1.00 85.62 387 ARG A N 1
ATOM 2982 C CA . ARG A 1 387 ? 4.967 -2.260 -0.839 1.00 85.62 387 ARG A CA 1
ATOM 2983 C C . ARG A 1 387 ? 6.144 -2.205 0.147 1.00 85.62 387 ARG A C 1
ATOM 2985 O O . ARG A 1 387 ? 5.929 -1.984 1.332 1.00 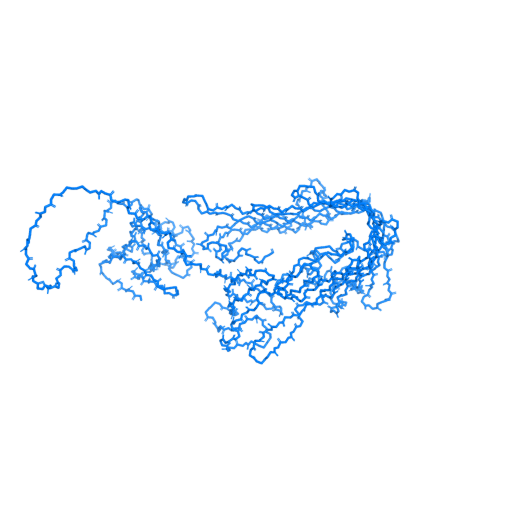85.62 387 ARG A O 1
ATOM 2992 N N . ILE A 1 388 ? 7.371 -2.400 -0.342 1.00 84.94 388 ILE A N 1
ATOM 2993 C CA . ILE A 1 388 ? 8.598 -2.426 0.472 1.00 84.94 388 ILE A CA 1
ATOM 2994 C C . ILE A 1 388 ? 9.239 -1.047 0.662 1.00 84.94 388 ILE A C 1
ATOM 2996 O O . ILE A 1 388 ? 10.104 -0.904 1.522 1.00 84.94 388 ILE A O 1
ATOM 3000 N N . TYR A 1 389 ? 8.813 -0.032 -0.098 1.00 91.44 389 TYR A N 1
ATOM 3001 C CA . TYR A 1 389 ? 9.464 1.282 -0.123 1.00 91.44 389 TYR A CA 1
ATOM 3002 C C . TYR A 1 389 ? 9.560 1.910 1.271 1.00 91.44 389 TYR A C 1
ATOM 3004 O O . TYR A 1 389 ? 10.603 2.415 1.672 1.00 91.44 389 TYR A O 1
ATOM 3012 N N . THR A 1 390 ? 8.474 1.847 2.043 1.00 89.00 390 THR A N 1
ATOM 3013 C CA . THR A 1 390 ? 8.415 2.425 3.393 1.00 89.00 390 THR A CA 1
ATOM 3014 C C . THR A 1 390 ? 9.337 1.702 4.374 1.00 89.00 390 THR A C 1
ATOM 3016 O O . THR A 1 390 ? 9.936 2.344 5.237 1.00 89.00 390 THR A O 1
ATOM 3019 N N . ILE A 1 391 ? 9.508 0.386 4.209 1.00 84.00 391 ILE A N 1
ATOM 3020 C CA . ILE A 1 391 ? 10.445 -0.421 4.998 1.00 84.00 391 ILE A CA 1
ATOM 3021 C C . ILE A 1 391 ? 11.881 -0.041 4.635 1.00 84.00 391 ILE A C 1
ATOM 3023 O O . ILE A 1 391 ? 12.650 0.288 5.537 1.00 84.00 391 ILE A O 1
ATOM 3027 N N . GLN A 1 392 ? 12.216 -0.007 3.343 1.00 87.44 392 GLN A N 1
ATOM 3028 C CA . GLN A 1 392 ? 13.543 0.386 2.856 1.00 87.44 392 GLN A CA 1
ATOM 3029 C C . GLN A 1 392 ? 13.908 1.799 3.321 1.00 87.44 392 GLN A C 1
ATOM 3031 O O . GLN A 1 392 ? 14.976 2.008 3.888 1.00 87.44 392 GLN A O 1
ATOM 3036 N N . LYS A 1 393 ? 12.979 2.756 3.210 1.00 91.06 393 LYS A N 1
ATOM 3037 C CA . LYS A 1 393 ? 13.153 4.116 3.738 1.00 91.06 393 LYS A CA 1
ATOM 3038 C C . LYS A 1 393 ? 13.444 4.138 5.234 1.00 91.06 393 LYS A C 1
ATOM 3040 O O . LYS A 1 393 ? 14.363 4.827 5.657 1.00 91.06 393 LYS A O 1
ATOM 3045 N N . SER A 1 394 ? 12.706 3.365 6.033 1.00 85.69 394 SER A N 1
ATOM 3046 C CA . SER A 1 394 ? 12.911 3.311 7.489 1.00 85.69 394 SER A CA 1
ATOM 3047 C C . SER A 1 394 ? 14.225 2.649 7.917 1.00 85.69 394 SER A C 1
ATOM 3049 O O . SER A 1 394 ? 14.683 2.870 9.037 1.00 85.69 394 SER A O 1
ATOM 3051 N N . ARG A 1 395 ? 14.812 1.821 7.046 1.00 86.75 395 ARG A N 1
ATOM 3052 C CA . ARG A 1 395 ? 16.079 1.119 7.285 1.00 86.75 395 ARG A CA 1
ATOM 3053 C C . ARG A 1 395 ? 17.286 1.831 6.692 1.00 86.75 395 ARG A C 1
ATOM 3055 O O . ARG A 1 395 ? 18.398 1.362 6.891 1.00 86.75 395 ARG A O 1
ATOM 3062 N N . ASN A 1 396 ? 17.069 2.962 6.024 1.00 90.38 396 ASN A N 1
ATOM 3063 C CA . ASN A 1 396 ? 18.085 3.650 5.241 1.00 90.38 396 ASN A CA 1
ATOM 3064 C C . ASN A 1 396 ? 18.665 2.733 4.152 1.00 90.38 396 ASN A C 1
ATOM 3066 O O . ASN A 1 396 ? 19.867 2.578 4.020 1.00 90.38 396 ASN A O 1
ATOM 3070 N N . GLU A 1 397 ? 17.785 2.066 3.413 1.00 89.75 397 GLU A N 1
ATOM 3071 C CA . GLU A 1 397 ? 18.112 1.119 2.340 1.00 89.75 397 GLU A CA 1
ATOM 3072 C C . GLU A 1 397 ? 17.441 1.555 1.022 1.00 89.75 397 GLU A C 1
ATOM 3074 O O . GLU A 1 397 ? 17.180 0.734 0.140 1.00 89.75 397 GLU A O 1
ATOM 3079 N N . LEU A 1 398 ? 17.078 2.841 0.878 1.00 91.50 398 LEU A N 1
ATOM 3080 C CA . LEU A 1 398 ? 16.503 3.312 -0.378 1.00 91.50 398 LEU A CA 1
ATOM 3081 C C . LEU A 1 398 ? 17.541 3.218 -1.492 1.00 91.50 398 LEU A C 1
ATOM 3083 O O . LEU A 1 398 ? 18.660 3.711 -1.346 1.00 91.50 398 LEU A O 1
ATOM 3087 N N . PRO A 1 399 ? 17.161 2.650 -2.640 1.00 86.19 399 PRO A N 1
ATOM 3088 C CA . PRO A 1 399 ? 18.078 2.557 -3.750 1.00 86.19 399 PRO A CA 1
ATOM 3089 C C . PRO A 1 399 ? 18.202 3.870 -4.526 1.00 86.19 399 PRO A C 1
ATOM 3091 O O . PRO A 1 399 ? 17.276 4.689 -4.584 1.00 86.19 399 PRO A O 1
ATOM 3094 N N . THR A 1 400 ? 19.338 4.015 -5.205 1.00 90.56 400 THR A N 1
ATOM 3095 C CA . THR A 1 400 ? 19.595 5.073 -6.187 1.00 90.56 400 THR A CA 1
ATOM 3096 C C . THR A 1 400 ? 19.332 4.594 -7.625 1.00 90.56 400 THR A C 1
ATOM 3098 O O . THR A 1 400 ? 18.914 3.460 -7.870 1.00 90.56 400 THR A O 1
ATOM 3101 N N . LEU A 1 401 ? 19.559 5.478 -8.600 1.00 89.06 401 LEU A N 1
ATOM 3102 C CA . LEU A 1 401 ? 19.607 5.124 -10.016 1.00 89.06 401 LEU A CA 1
ATOM 3103 C C . LEU A 1 401 ? 20.972 4.515 -10.338 1.00 89.06 401 LEU A C 1
ATOM 3105 O O . LEU A 1 401 ? 21.948 5.244 -10.555 1.00 89.06 401 LEU A O 1
ATOM 3109 N N . ASP A 1 402 ? 21.019 3.192 -10.450 1.00 75.44 402 ASP A N 1
ATOM 3110 C CA . ASP A 1 402 ? 22.243 2.446 -10.739 1.00 75.44 402 ASP A CA 1
ATOM 3111 C C . ASP A 1 402 ? 22.940 2.894 -12.041 1.00 75.44 402 ASP A C 1
ATOM 3113 O O . ASP A 1 402 ? 22.384 3.558 -12.929 1.00 75.44 402 ASP A O 1
ATOM 3117 N N . ASN A 1 403 ? 24.208 2.507 -12.190 1.00 70.12 403 ASN A N 1
ATOM 3118 C CA . ASN A 1 403 ? 24.987 2.755 -13.409 1.00 70.12 403 ASN A CA 1
ATOM 3119 C C . ASN A 1 403 ? 24.670 1.771 -14.550 1.00 70.12 403 ASN A C 1
ATOM 3121 O O . ASN A 1 403 ? 25.303 1.826 -15.607 1.00 70.12 403 ASN A O 1
ATOM 3125 N N . VAL A 1 404 ? 23.682 0.889 -14.364 1.00 73.06 404 VAL A N 1
ATOM 3126 C CA . VAL A 1 404 ? 23.206 -0.022 -15.407 1.00 73.06 404 VAL A CA 1
ATOM 3127 C C . VAL A 1 404 ? 22.616 0.794 -16.560 1.00 73.06 404 VAL A C 1
ATOM 3129 O O . VAL A 1 404 ? 21.610 1.495 -16.416 1.00 73.06 404 VAL A O 1
ATOM 3132 N N . GLN A 1 405 ? 23.257 0.710 -17.728 1.00 76.81 405 GLN A N 1
ATOM 3133 C CA . GLN A 1 405 ? 22.845 1.476 -18.906 1.00 76.81 405 GLN A CA 1
ATOM 3134 C C . GLN A 1 405 ? 21.521 0.991 -19.490 1.00 76.81 405 GLN A C 1
ATOM 3136 O O . GLN A 1 405 ? 20.717 1.807 -19.942 1.00 76.81 405 GLN A O 1
ATOM 3141 N N . THR A 1 406 ? 21.296 -0.321 -19.531 1.00 91.00 406 THR A N 1
ATOM 3142 C CA . THR A 1 406 ? 20.070 -0.910 -20.073 1.00 91.00 406 THR A CA 1
ATOM 3143 C C . THR A 1 406 ? 19.833 -2.284 -19.462 1.00 91.00 406 THR A C 1
ATOM 3145 O O . THR A 1 406 ? 20.765 -3.084 -19.413 1.00 91.00 406 THR A O 1
ATOM 3148 N N . SER A 1 407 ? 18.598 -2.568 -19.053 1.00 91.38 407 SER A N 1
ATOM 3149 C CA . SER A 1 407 ? 18.158 -3.904 -18.647 1.00 91.38 407 SER A CA 1
ATOM 3150 C C . SER A 1 407 ? 16.793 -4.226 -19.260 1.00 91.38 407 SER A C 1
ATOM 3152 O O . SER A 1 407 ? 16.014 -3.328 -19.582 1.00 91.38 407 SER A O 1
ATOM 3154 N N . PHE A 1 408 ? 16.517 -5.510 -19.469 1.00 94.81 408 PHE A N 1
ATOM 3155 C CA . PHE A 1 408 ? 15.228 -6.005 -19.940 1.00 94.81 408 PHE A CA 1
ATOM 3156 C C . PHE A 1 408 ? 14.746 -7.082 -18.991 1.00 94.81 408 PHE A C 1
ATOM 3158 O O . PHE A 1 408 ? 15.529 -7.934 -18.576 1.00 94.81 408 PHE A O 1
ATOM 3165 N N . GLY A 1 409 ? 13.456 -7.065 -18.698 1.00 95.19 409 GLY A N 1
ATOM 3166 C CA . GLY A 1 409 ? 12.890 -7.955 -17.707 1.00 95.19 409 GLY A CA 1
ATOM 3167 C C . GLY A 1 409 ? 11.414 -8.204 -17.907 1.00 95.19 409 GLY A C 1
ATOM 3168 O O . GLY A 1 409 ? 10.830 -7.894 -18.953 1.00 95.19 409 GLY A O 1
ATOM 3169 N N . PHE A 1 410 ? 10.813 -8.782 -16.882 1.00 94.75 410 PHE A N 1
ATOM 3170 C CA . PHE A 1 410 ? 9.413 -9.150 -16.872 1.00 94.75 410 PHE A CA 1
ATOM 3171 C C . PHE A 1 410 ? 8.751 -8.792 -15.551 1.00 94.75 410 PHE A C 1
ATOM 3173 O O . PHE A 1 410 ? 9.387 -8.643 -14.513 1.00 94.75 410 PHE A O 1
ATOM 3180 N N . LEU A 1 411 ? 7.433 -8.695 -15.616 1.00 93.19 411 LEU A N 1
ATOM 3181 C CA . LEU A 1 411 ? 6.550 -8.637 -14.468 1.00 93.19 411 LEU A CA 1
ATOM 3182 C C . LEU A 1 411 ? 5.469 -9.681 -14.686 1.00 93.19 411 LEU A C 1
ATOM 3184 O O . LEU A 1 411 ? 4.820 -9.689 -15.734 1.00 93.19 411 LEU A O 1
ATOM 3188 N N . ALA A 1 412 ? 5.223 -10.505 -13.680 1.00 94.44 412 ALA A N 1
ATOM 3189 C CA . ALA A 1 412 ? 4.051 -11.354 -13.617 1.00 94.44 412 ALA A CA 1
ATOM 3190 C C . ALA A 1 412 ? 3.489 -11.348 -12.200 1.00 94.44 412 ALA A C 1
ATOM 3192 O O . ALA A 1 412 ? 4.222 -11.377 -11.217 1.00 94.44 412 ALA A O 1
ATOM 3193 N N . GLY A 1 413 ? 2.172 -11.341 -12.076 1.00 93.69 413 GLY A N 1
ATOM 3194 C CA . GLY A 1 413 ? 1.562 -11.524 -10.777 1.00 93.69 413 GLY A CA 1
ATOM 3195 C C . GLY A 1 413 ? 0.057 -11.546 -10.808 1.00 93.69 413 GLY A C 1
ATOM 3196 O O . GLY A 1 413 ? -0.587 -11.291 -11.829 1.00 93.69 413 GLY A O 1
ATOM 3197 N N . LEU A 1 414 ? -0.492 -11.875 -9.653 1.00 93.62 414 LEU A N 1
ATOM 3198 C CA . LEU A 1 414 ? -1.915 -11.954 -9.416 1.00 93.62 414 LEU A CA 1
ATOM 3199 C C . LEU A 1 414 ? -2.238 -11.405 -8.031 1.00 93.62 414 LEU A C 1
ATOM 3201 O O . LEU A 1 414 ? -1.469 -11.570 -7.092 1.00 93.62 414 LEU A O 1
ATOM 3205 N N . SER A 1 415 ? -3.395 -10.783 -7.898 1.00 91.94 415 SER A N 1
ATOM 3206 C CA . SER A 1 415 ? -4.054 -10.489 -6.628 1.00 91.94 415 SER A CA 1
ATOM 3207 C C . SER A 1 415 ? -5.424 -11.140 -6.659 1.00 91.94 415 SER A C 1
ATOM 3209 O O . SER A 1 415 ? -6.048 -11.169 -7.708 1.00 91.94 415 SER A O 1
ATOM 3211 N N . PHE A 1 416 ? -5.918 -11.681 -5.557 1.00 89.69 416 PHE A N 1
ATOM 3212 C CA . PHE A 1 416 ? -7.251 -12.260 -5.479 1.00 89.69 416 PHE A CA 1
ATOM 3213 C C . PHE A 1 416 ? -7.981 -11.766 -4.239 1.00 89.69 416 PHE A C 1
ATOM 3215 O O . PHE A 1 416 ? -7.387 -11.562 -3.178 1.00 89.69 416 PHE A O 1
ATOM 3222 N N . TYR A 1 417 ? -9.292 -11.596 -4.386 1.00 85.38 417 TYR A N 1
ATOM 3223 C CA . TYR A 1 417 ? -10.155 -11.086 -3.330 1.00 85.38 417 TYR A CA 1
ATOM 3224 C C . TYR A 1 417 ? -11.381 -11.984 -3.184 1.00 85.38 417 TYR A C 1
ATOM 3226 O O . TYR A 1 417 ? -12.201 -12.089 -4.099 1.00 85.38 417 TYR A O 1
ATOM 3234 N N . HIS A 1 418 ? -11.493 -12.639 -2.033 1.00 85.62 418 HIS A N 1
ATOM 3235 C CA . HIS A 1 418 ? -12.614 -13.489 -1.656 1.00 85.62 418 HIS A CA 1
ATOM 3236 C C . HIS A 1 418 ? -12.894 -13.339 -0.154 1.00 85.62 418 HIS A C 1
ATOM 3238 O O . HIS A 1 418 ? -11.984 -13.061 0.623 1.00 85.62 418 HIS A O 1
ATOM 3244 N N . ASP A 1 419 ? -14.133 -13.583 0.275 1.00 77.81 419 ASP A N 1
ATOM 3245 C CA . ASP A 1 419 ? -14.570 -13.370 1.668 1.00 77.81 419 ASP A CA 1
ATOM 3246 C C . ASP A 1 419 ? -13.778 -14.195 2.699 1.00 77.81 419 ASP A C 1
ATOM 3248 O O . ASP A 1 419 ? -13.619 -13.799 3.851 1.00 77.81 419 ASP A O 1
ATOM 3252 N N . ILE A 1 420 ? -13.279 -15.356 2.270 1.00 85.25 420 ILE A N 1
ATOM 3253 C CA . ILE A 1 420 ? -12.487 -16.289 3.088 1.00 85.25 420 ILE A CA 1
ATOM 3254 C C . ILE A 1 420 ? -10.988 -16.057 2.909 1.00 85.25 420 ILE A C 1
ATOM 3256 O O . ILE A 1 420 ? -10.214 -16.333 3.818 1.00 85.25 420 ILE A O 1
ATOM 3260 N N . ALA A 1 421 ? -10.560 -15.605 1.733 1.00 88.75 421 ALA A N 1
ATOM 3261 C CA . ALA A 1 421 ? -9.149 -15.533 1.404 1.00 88.75 421 ALA A CA 1
ATOM 3262 C C . ALA A 1 421 ? -8.871 -14.356 0.476 1.00 88.75 421 ALA A C 1
ATOM 3264 O O . ALA A 1 421 ? -9.469 -14.226 -0.592 1.00 88.75 421 ALA A O 1
ATOM 3265 N N . THR A 1 422 ? -7.916 -13.531 0.861 1.00 90.75 422 THR A N 1
ATOM 3266 C CA . THR A 1 422 ? -7.363 -12.485 0.011 1.00 90.75 422 THR A CA 1
ATOM 3267 C C . THR A 1 422 ? -5.866 -12.694 -0.094 1.00 90.75 422 THR A C 1
ATOM 3269 O O . THR A 1 422 ? -5.238 -13.263 0.798 1.00 90.75 422 THR A O 1
ATOM 3272 N N . GLY A 1 423 ? -5.268 -12.277 -1.196 1.00 90.50 423 GLY A N 1
ATOM 3273 C CA . GLY A 1 423 ? -3.827 -12.381 -1.323 1.00 90.50 423 GLY A CA 1
ATOM 3274 C C . GLY A 1 423 ? -3.312 -11.867 -2.642 1.00 90.50 423 GLY A C 1
ATOM 3275 O O . GLY A 1 423 ? -4.075 -11.498 -3.530 1.00 90.50 423 GLY A O 1
ATOM 3276 N N . ARG A 1 424 ? -1.996 -11.830 -2.756 1.00 90.88 424 ARG A N 1
ATOM 3277 C CA . ARG A 1 424 ? -1.262 -11.404 -3.932 1.00 90.88 424 ARG A CA 1
ATOM 3278 C C . ARG A 1 424 ? 0.051 -12.160 -4.017 1.00 90.88 424 ARG A C 1
ATOM 3280 O O . ARG A 1 424 ? 0.633 -12.532 -3.000 1.00 90.88 424 ARG A O 1
ATOM 3287 N N . PHE A 1 425 ? 0.505 -12.366 -5.239 1.00 94.00 425 PHE A N 1
ATOM 3288 C CA . PHE A 1 425 ? 1.816 -12.903 -5.535 1.00 94.00 425 PHE A CA 1
ATOM 3289 C C . PHE A 1 425 ? 2.345 -12.243 -6.802 1.00 94.00 425 PHE A C 1
ATOM 3291 O O . PHE A 1 425 ? 1.656 -12.220 -7.824 1.00 94.00 425 PHE A O 1
ATOM 3298 N N . TYR A 1 426 ? 3.555 -11.715 -6.726 1.00 92.69 426 TYR A N 1
ATOM 3299 C CA . TYR A 1 426 ? 4.251 -11.028 -7.796 1.00 92.69 426 TYR A CA 1
ATOM 3300 C C . TYR A 1 426 ? 5.661 -11.576 -7.916 1.00 92.69 426 TYR A C 1
ATOM 3302 O O . TYR A 1 426 ? 6.312 -11.873 -6.920 1.00 92.69 426 TYR A O 1
ATOM 3310 N N . ILE A 1 427 ? 6.119 -11.670 -9.151 1.00 93.25 427 ILE A N 1
ATOM 3311 C CA . ILE A 1 427 ? 7.489 -11.977 -9.507 1.00 93.25 427 ILE A CA 1
ATOM 3312 C C . ILE A 1 427 ? 7.897 -11.020 -10.619 1.00 93.25 427 ILE A C 1
ATOM 3314 O O . ILE A 1 427 ? 7.166 -10.831 -11.600 1.00 93.25 427 ILE A O 1
ATOM 3318 N N . TYR A 1 428 ? 9.026 -10.361 -10.442 1.00 91.06 428 TYR A N 1
ATOM 3319 C CA . TYR A 1 428 ? 9.534 -9.402 -11.408 1.00 91.06 428 TYR A CA 1
ATOM 3320 C C . TYR A 1 428 ? 11.04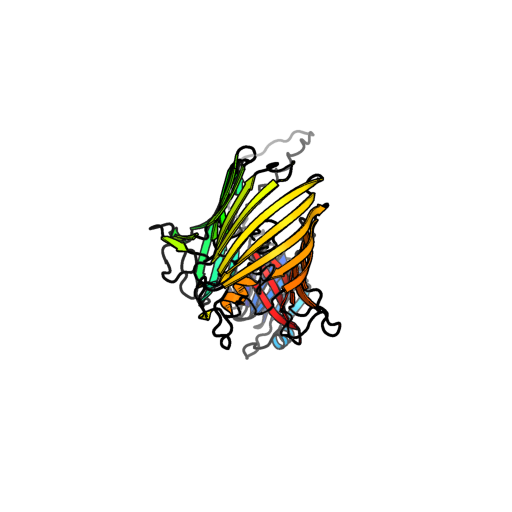9 -9.372 -11.343 1.00 91.06 428 TYR A C 1
ATOM 3322 O O . TYR A 1 428 ? 11.631 -9.683 -10.318 1.00 91.06 428 TYR A O 1
ATOM 3330 N N . GLY A 1 429 ? 11.695 -9.046 -12.448 1.00 88.81 429 GLY A N 1
ATOM 3331 C CA . GLY A 1 429 ? 13.144 -9.134 -12.511 1.00 88.81 429 GLY A CA 1
ATOM 3332 C C . GLY A 1 429 ? 13.662 -9.021 -13.922 1.00 88.81 429 GLY A C 1
ATOM 3333 O O . GLY A 1 429 ? 12.894 -9.044 -14.892 1.00 88.81 429 GLY A O 1
ATOM 3334 N N . ASP A 1 430 ? 14.972 -8.885 -14.035 1.00 87.56 430 ASP A N 1
ATOM 3335 C CA . ASP A 1 430 ? 15.642 -8.886 -15.317 1.00 87.56 430 ASP A CA 1
ATOM 3336 C C . ASP A 1 430 ? 15.845 -10.301 -15.876 1.00 87.56 430 ASP A C 1
ATOM 3338 O O . ASP A 1 430 ? 15.789 -11.319 -15.186 1.00 87.56 430 ASP A O 1
ATOM 3342 N N . PHE A 1 431 ? 16.059 -10.380 -17.187 1.00 87.31 431 PHE A N 1
ATOM 3343 C CA . PHE A 1 431 ? 16.340 -11.647 -17.859 1.00 87.31 431 PHE A CA 1
ATOM 3344 C C . PHE A 1 431 ? 17.780 -12.146 -17.642 1.00 87.31 431 PHE A C 1
ATOM 3346 O O . PHE A 1 431 ? 18.118 -13.221 -18.142 1.00 87.31 431 PHE A O 1
ATOM 3353 N N . SER A 1 432 ? 18.631 -11.394 -16.934 1.00 82.44 432 SER A N 1
ATOM 3354 C CA . SER A 1 432 ? 19.953 -11.857 -16.486 1.00 82.44 432 SER A CA 1
ATOM 3355 C C . SER A 1 432 ? 19.882 -12.722 -15.230 1.00 82.44 432 SER A C 1
ATOM 3357 O O . SER A 1 432 ? 20.861 -13.412 -14.943 1.00 82.44 432 SER A O 1
ATOM 3359 N N . GLY A 1 433 ? 18.735 -12.753 -14.548 1.00 76.38 433 GLY A N 1
ATOM 3360 C CA . GLY A 1 433 ? 18.485 -13.602 -13.386 1.00 76.38 433 GLY A CA 1
ATOM 3361 C C . GLY A 1 433 ? 18.446 -12.851 -12.057 1.00 76.38 433 GLY A C 1
ATOM 3362 O O . GLY A 1 433 ? 18.384 -13.516 -11.029 1.00 76.38 433 GLY A O 1
ATOM 3363 N N . ASP A 1 434 ? 18.466 -11.516 -12.072 1.00 83.88 434 ASP A N 1
ATOM 3364 C CA . ASP A 1 434 ? 18.172 -10.701 -10.893 1.00 83.88 434 ASP A CA 1
ATOM 3365 C C . ASP A 1 434 ? 16.653 -10.533 -10.780 1.00 83.88 434 ASP A C 1
ATOM 3367 O O . ASP A 1 434 ? 16.006 -9.962 -11.667 1.00 83.88 434 ASP A O 1
ATOM 3371 N N . MET A 1 435 ? 16.059 -11.134 -9.755 1.00 87.62 435 MET A N 1
ATOM 3372 C CA . MET A 1 435 ? 14.615 -11.298 -9.634 1.00 87.62 435 MET A CA 1
ATOM 3373 C C . MET A 1 435 ? 14.176 -11.007 -8.210 1.00 87.62 435 MET A C 1
ATOM 3375 O O . MET A 1 435 ? 14.803 -11.455 -7.273 1.00 87.62 435 MET A O 1
ATOM 3379 N N . ASP A 1 436 ? 13.035 -10.356 -8.062 1.00 89.12 436 ASP A N 1
ATOM 3380 C CA . ASP A 1 436 ? 12.334 -10.198 -6.801 1.00 89.12 436 ASP A CA 1
ATOM 3381 C C . ASP A 1 436 ? 11.043 -11.029 -6.830 1.00 89.12 436 ASP A C 1
ATOM 3383 O O . ASP A 1 436 ? 10.353 -11.141 -7.857 1.00 89.12 436 ASP A O 1
ATOM 3387 N N . ALA A 1 437 ? 10.654 -11.556 -5.674 1.00 91.62 437 ALA A N 1
ATOM 3388 C CA . ALA A 1 437 ? 9.335 -12.135 -5.462 1.00 91.62 437 ALA A CA 1
ATOM 3389 C C . ALA A 1 437 ? 8.656 -11.504 -4.245 1.00 91.62 437 ALA A C 1
ATOM 3391 O O . ALA A 1 437 ? 9.272 -11.294 -3.207 1.00 91.62 437 ALA A O 1
ATOM 3392 N N . LEU A 1 438 ? 7.357 -11.224 -4.364 1.00 90.81 438 LEU A N 1
ATOM 3393 C CA . LEU A 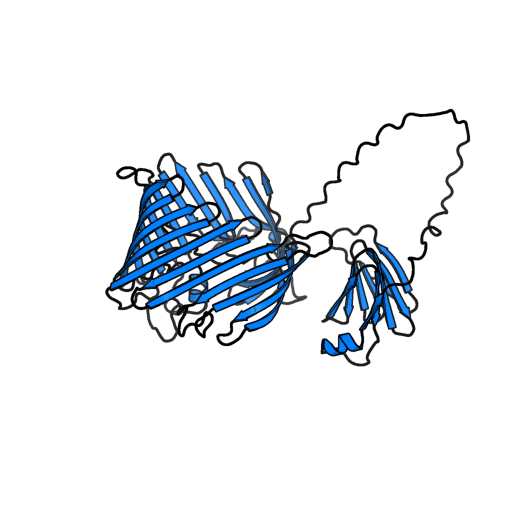1 438 ? 6.530 -10.663 -3.298 1.00 90.81 438 LEU A CA 1
ATOM 3394 C C . LEU A 1 438 ? 5.231 -11.451 -3.173 1.00 90.81 438 LEU A C 1
ATOM 3396 O O . LEU A 1 438 ? 4.479 -11.583 -4.135 1.00 90.81 438 LEU A O 1
ATOM 3400 N N . GLY A 1 439 ? 4.926 -11.923 -1.972 1.00 91.56 439 GLY A N 1
ATOM 3401 C CA . GLY A 1 439 ? 3.702 -12.635 -1.639 1.00 91.56 439 GLY A CA 1
ATOM 3402 C C . GLY A 1 439 ? 3.070 -12.095 -0.363 1.00 91.56 439 GLY A C 1
ATOM 3403 O O . GLY A 1 439 ? 3.742 -11.861 0.634 1.00 91.56 439 GLY A O 1
ATOM 3404 N N . GLU A 1 440 ? 1.756 -11.935 -0.367 1.00 90.88 440 GLU A N 1
ATOM 3405 C CA . GLU A 1 440 ? 0.984 -11.612 0.833 1.00 90.88 440 GLU A CA 1
ATOM 3406 C C . GLU A 1 440 ? -0.337 -12.369 0.754 1.00 90.88 440 GLU A C 1
ATOM 3408 O O . GLU A 1 440 ? -0.989 -12.363 -0.287 1.00 90.88 440 GLU A O 1
ATOM 3413 N N . PHE A 1 441 ? -0.759 -13.031 1.823 1.00 91.81 441 PHE A N 1
ATOM 3414 C CA . PHE A 1 441 ? -2.071 -13.664 1.868 1.00 91.81 441 PHE A CA 1
ATOM 3415 C C . PHE A 1 441 ? -2.695 -13.544 3.248 1.00 91.81 441 PHE A C 1
ATOM 3417 O O . PHE A 1 441 ? -2.015 -13.501 4.270 1.00 91.81 441 PHE A O 1
ATOM 3424 N N . ARG A 1 442 ? -4.021 -13.536 3.266 1.00 89.56 442 ARG A N 1
ATOM 3425 C CA . ARG A 1 442 ? -4.850 -13.514 4.458 1.00 89.56 442 ARG A CA 1
ATOM 3426 C C . ARG A 1 442 ? -5.975 -14.519 4.277 1.00 89.56 442 ARG A C 1
ATOM 3428 O O . ARG A 1 442 ? -6.696 -14.477 3.286 1.00 89.56 442 ARG A O 1
ATOM 3435 N N . ILE A 1 443 ? -6.136 -15.416 5.238 1.00 89.62 443 ILE A N 1
ATOM 3436 C CA . ILE A 1 443 ? -7.215 -16.400 5.287 1.00 89.62 443 ILE A CA 1
ATOM 3437 C C . ILE A 1 443 ? -8.006 -16.160 6.567 1.00 89.62 443 ILE A C 1
ATOM 3439 O O . ILE A 1 443 ? -7.441 -16.107 7.656 1.00 89.62 443 ILE A O 1
ATOM 3443 N N . THR A 1 444 ? -9.319 -16.028 6.427 1.00 87.12 444 THR A N 1
ATOM 3444 C CA . THR A 1 444 ? -10.280 -15.927 7.522 1.00 87.12 444 THR A CA 1
ATOM 3445 C C . THR A 1 444 ? -11.150 -17.174 7.545 1.00 87.12 444 THR A C 1
ATOM 3447 O O . THR A 1 444 ? -12.029 -17.353 6.703 1.00 87.12 444 THR A O 1
ATOM 3450 N N . ILE A 1 445 ? -10.930 -18.026 8.539 1.00 85.69 445 ILE A N 1
ATOM 3451 C CA . ILE A 1 445 ? -11.791 -19.164 8.840 1.00 85.69 445 ILE A CA 1
ATOM 3452 C C . ILE A 1 445 ? -12.828 -18.691 9.867 1.00 85.69 445 ILE A C 1
ATOM 3454 O O . ILE A 1 445 ? -12.458 -18.352 10.994 1.00 85.69 445 ILE A O 1
ATOM 3458 N N . PRO A 1 446 ? -14.122 -18.630 9.511 1.00 78.25 446 PRO A N 1
ATOM 3459 C CA . PRO A 1 446 ? -15.153 -18.206 10.448 1.00 78.25 446 PRO A CA 1
ATOM 3460 C C . PRO A 1 446 ? -15.323 -19.225 11.582 1.00 78.25 446 PRO A C 1
ATOM 3462 O O . PRO A 1 446 ? -14.960 -20.393 11.452 1.00 78.25 446 PRO A O 1
ATOM 3465 N N . GLN A 1 447 ? -15.921 -18.789 12.689 1.00 78.44 447 GLN A N 1
ATOM 3466 C CA . GLN A 1 447 ? -16.321 -19.685 13.773 1.00 78.44 447 GLN A CA 1
ATOM 3467 C C . GLN A 1 447 ? -17.336 -20.721 13.259 1.00 78.44 447 GLN A C 1
ATOM 3469 O O . GLN A 1 447 ? -18.345 -20.356 12.651 1.00 78.44 447 GLN A O 1
ATOM 3474 N N . ILE A 1 448 ? -17.096 -22.006 13.537 1.00 72.81 448 ILE A N 1
ATOM 3475 C CA . ILE A 1 448 ? -18.013 -23.101 13.188 1.00 72.81 448 ILE A CA 1
ATOM 3476 C C . ILE A 1 448 ? -18.453 -23.796 14.478 1.00 72.81 448 ILE A C 1
ATOM 3478 O O . ILE A 1 448 ? -17.691 -24.529 15.108 1.00 72.81 448 ILE A O 1
ATOM 3482 N N . GLY A 1 449 ? -19.706 -23.567 14.880 1.00 72.31 449 GLY A N 1
ATOM 3483 C CA . GLY A 1 449 ? -20.241 -24.090 16.137 1.00 72.31 449 GLY A CA 1
ATOM 3484 C C . GLY A 1 449 ? -19.444 -23.581 17.343 1.00 72.31 449 GLY A C 1
ATOM 3485 O O . GLY A 1 449 ? -19.347 -22.375 17.564 1.00 72.31 449 GLY A O 1
ATOM 3486 N N . ALA A 1 450 ? -18.872 -24.508 18.115 1.00 69.62 450 ALA A N 1
ATOM 3487 C CA . ALA A 1 450 ? -18.044 -24.206 19.285 1.00 69.62 450 ALA A CA 1
ATOM 3488 C C . ALA A 1 450 ? -16.546 -24.024 18.962 1.00 69.62 450 ALA A C 1
ATOM 3490 O O . ALA A 1 450 ? -15.774 -23.678 19.849 1.00 69.62 450 ALA A O 1
ATOM 3491 N N . VAL A 1 451 ? -16.117 -24.262 17.717 1.00 68.44 451 VAL A N 1
ATOM 3492 C CA . VAL A 1 451 ? -14.715 -24.091 17.316 1.00 68.44 451 VAL A CA 1
ATOM 3493 C C . VAL A 1 451 ? -14.473 -22.618 17.025 1.00 68.44 451 VAL A C 1
ATOM 3495 O O . VAL A 1 451 ? -15.066 -22.076 16.087 1.00 68.44 451 VAL A O 1
ATOM 3498 N N . ALA A 1 452 ? -13.617 -21.980 17.829 1.00 67.88 452 ALA A N 1
ATOM 3499 C CA . ALA A 1 452 ? -13.142 -20.627 17.569 1.00 67.88 452 ALA A CA 1
ATOM 3500 C C . ALA A 1 452 ? -12.596 -20.550 16.134 1.00 67.88 452 ALA A C 1
ATOM 3502 O O . ALA A 1 452 ? -11.905 -21.463 15.682 1.00 67.88 452 ALA A O 1
ATOM 3503 N N . GLY A 1 453 ? -12.960 -19.492 15.403 1.00 80.69 453 GLY A N 1
ATOM 3504 C CA . GLY A 1 453 ? -12.444 -19.261 14.052 1.00 80.69 453 GLY A CA 1
ATOM 3505 C C . GLY A 1 453 ? -10.915 -19.136 14.033 1.00 80.69 453 GLY A C 1
ATOM 3506 O O . GLY A 1 453 ? -10.245 -19.262 15.056 1.00 80.69 453 GLY A O 1
ATOM 3507 N N . LEU A 1 454 ? -10.341 -18.858 12.870 1.00 87.06 454 LEU A N 1
ATOM 3508 C CA . LEU A 1 454 ? -8.895 -18.704 12.727 1.00 87.06 454 LEU A CA 1
ATOM 3509 C C . LEU A 1 454 ? -8.568 -17.627 11.700 1.00 87.06 454 LEU A C 1
ATOM 3511 O O . LEU A 1 454 ? -9.180 -17.583 10.634 1.00 87.06 454 LEU A O 1
ATOM 3515 N N . PHE A 1 455 ? -7.558 -16.812 11.986 1.00 86.88 455 PHE A N 1
ATOM 3516 C CA . PHE A 1 455 ? -6.944 -15.927 11.007 1.00 86.88 455 PHE A CA 1
ATOM 3517 C C . PHE A 1 455 ? -5.524 -16.391 10.715 1.00 86.88 455 PHE A C 1
ATOM 3519 O O . PHE A 1 455 ? -4.743 -16.681 11.623 1.00 86.88 455 PHE A O 1
ATOM 3526 N N . ILE A 1 456 ? -5.192 -16.459 9.431 1.00 90.69 456 ILE A N 1
ATOM 3527 C CA . ILE A 1 456 ? -3.841 -16.752 8.964 1.00 90.69 456 ILE A CA 1
ATOM 3528 C C . ILE A 1 456 ? -3.411 -15.591 8.085 1.00 90.69 456 ILE A C 1
ATOM 3530 O O . ILE A 1 456 ? -4.098 -15.273 7.119 1.00 90.69 456 ILE A O 1
ATOM 3534 N N . TYR A 1 457 ? -2.280 -14.981 8.401 1.00 90.19 457 TYR A N 1
ATOM 3535 C CA . TYR A 1 457 ? -1.658 -13.954 7.577 1.00 90.19 457 TYR A CA 1
ATOM 3536 C C . TYR A 1 457 ? -0.240 -14.387 7.231 1.00 90.19 457 TYR A C 1
ATOM 3538 O O . TYR A 1 457 ? 0.520 -14.757 8.121 1.00 90.19 457 TYR A O 1
ATOM 3546 N N . GLY A 1 458 ? 0.120 -14.345 5.957 1.00 91.62 458 GLY A N 1
ATOM 3547 C CA . GLY A 1 458 ? 1.469 -14.626 5.493 1.00 91.62 458 GLY A CA 1
ATOM 3548 C C . GLY A 1 458 ? 2.002 -13.480 4.654 1.00 91.62 458 GLY A C 1
ATOM 3549 O O . GLY A 1 458 ? 1.277 -12.912 3.841 1.00 91.62 458 GLY A O 1
ATOM 3550 N N . TYR A 1 459 ? 3.278 -13.176 4.838 1.00 90.12 459 TYR A N 1
ATOM 3551 C CA . TYR A 1 459 ? 4.045 -12.238 4.034 1.00 90.12 459 TYR A CA 1
ATOM 3552 C C . TYR A 1 459 ? 5.357 -12.895 3.611 1.00 90.12 459 TYR A C 1
ATOM 3554 O O . TYR A 1 459 ? 5.995 -13.597 4.399 1.00 90.12 459 TYR A O 1
ATOM 3562 N N . TYR A 1 460 ? 5.757 -12.657 2.374 1.00 92.06 460 TYR A N 1
ATOM 3563 C CA . TYR A 1 460 ? 6.980 -13.153 1.772 1.00 92.06 460 TYR A CA 1
ATOM 3564 C C . TYR A 1 460 ? 7.528 -12.082 0.839 1.00 92.06 460 TYR A C 1
ATOM 3566 O O . TYR A 1 460 ? 6.793 -11.511 0.033 1.00 92.06 460 TYR A O 1
ATOM 3574 N N . PHE A 1 461 ? 8.815 -11.818 0.952 1.00 89.56 461 PHE A N 1
ATOM 3575 C CA . PHE A 1 461 ? 9.561 -10.994 0.029 1.00 89.56 461 PHE A CA 1
ATOM 3576 C C . PHE A 1 461 ? 10.979 -11.542 -0.067 1.00 89.56 461 PHE A C 1
ATOM 3578 O O . PHE A 1 461 ? 11.528 -11.942 0.954 1.00 89.56 461 PHE A O 1
ATOM 3585 N N . ASP A 1 462 ? 11.546 -11.588 -1.261 1.00 88.81 462 ASP A N 1
ATOM 3586 C CA . ASP A 1 462 ? 12.846 -12.206 -1.511 1.00 88.81 462 ASP A CA 1
ATOM 3587 C C . ASP A 1 462 ? 13.501 -11.530 -2.719 1.00 88.81 462 ASP A C 1
ATOM 3589 O O . ASP A 1 462 ? 12.840 -11.364 -3.750 1.00 88.81 462 ASP A O 1
ATOM 3593 N N . HIS A 1 463 ? 14.760 -11.119 -2.550 1.00 85.50 463 HIS A N 1
ATOM 3594 C CA . HIS A 1 463 ? 15.589 -10.463 -3.566 1.00 85.50 463 HIS A CA 1
ATOM 3595 C C . HIS A 1 463 ? 16.353 -11.444 -4.463 1.00 85.50 463 HIS A C 1
ATOM 3597 O O . HIS A 1 463 ? 16.944 -11.040 -5.461 1.00 85.50 463 HIS A O 1
ATOM 3603 N N . THR A 1 464 ? 16.375 -12.728 -4.113 1.00 88.12 464 THR A N 1
ATOM 3604 C CA . THR A 1 464 ? 16.989 -13.790 -4.910 1.00 88.12 464 THR A CA 1
ATOM 3605 C C . THR A 1 464 ? 16.140 -15.064 -4.874 1.00 88.12 464 THR A C 1
ATOM 3607 O O . THR A 1 464 ? 16.651 -16.151 -4.581 1.00 88.12 464 THR A O 1
ATOM 3610 N N . PRO A 1 465 ? 14.843 -14.988 -5.229 1.00 85.81 465 PRO A N 1
ATOM 3611 C CA . PRO A 1 465 ? 13.947 -16.118 -5.125 1.00 85.81 465 PRO A CA 1
ATOM 3612 C C . PRO A 1 465 ? 14.471 -17.270 -5.981 1.00 85.81 465 PRO A C 1
ATOM 3614 O O . PRO A 1 465 ? 14.867 -17.092 -7.137 1.00 85.81 465 PRO A O 1
ATOM 3617 N N . PHE A 1 466 ? 14.432 -18.478 -5.420 1.00 83.56 466 PHE A N 1
ATOM 3618 C CA . PHE A 1 466 ? 14.936 -19.706 -6.046 1.00 83.56 466 PHE A CA 1
ATOM 3619 C C . PHE A 1 466 ? 16.463 -19.784 -6.185 1.00 83.56 466 PHE A C 1
ATOM 3621 O O . PHE A 1 466 ? 16.960 -20.723 -6.825 1.00 83.56 466 PHE A O 1
ATOM 3628 N N . SER A 1 467 ? 17.220 -18.864 -5.578 1.00 82.19 467 SER A N 1
ATOM 3629 C CA . SER A 1 467 ? 18.669 -19.002 -5.449 1.00 82.19 467 SER A CA 1
ATOM 3630 C C . SER A 1 467 ? 18.995 -20.330 -4.769 1.00 82.19 467 SER A C 1
ATOM 3632 O O . SER A 1 467 ? 18.369 -20.739 -3.794 1.00 82.19 467 SER A O 1
ATOM 3634 N N . ASN A 1 468 ? 19.922 -21.085 -5.360 1.00 79.44 468 ASN A N 1
ATOM 3635 C CA . ASN A 1 468 ? 20.276 -22.443 -4.924 1.00 79.44 468 ASN A CA 1
ATOM 3636 C C . ASN A 1 468 ? 19.099 -23.447 -4.851 1.00 79.44 468 ASN A C 1
ATOM 3638 O O . ASN A 1 468 ? 19.248 -24.527 -4.280 1.00 79.44 468 ASN A O 1
ATOM 3642 N N . GLY A 1 469 ? 17.955 -23.146 -5.477 1.00 79.25 469 GLY A N 1
ATOM 3643 C CA . GLY A 1 469 ? 16.751 -23.982 -5.440 1.00 79.25 469 GLY A CA 1
ATOM 3644 C C . GLY A 1 469 ? 15.969 -23.908 -4.125 1.00 79.25 469 GLY A C 1
ATOM 3645 O O . GLY A 1 469 ? 15.086 -24.740 -3.906 1.00 79.25 469 GLY A O 1
ATOM 3646 N N . GLU A 1 470 ? 16.279 -22.941 -3.263 1.00 82.12 470 GLU A N 1
ATOM 3647 C CA . GLU A 1 470 ? 15.601 -22.721 -1.987 1.00 82.12 470 GLU A CA 1
ATOM 3648 C C . GLU A 1 470 ? 14.523 -21.635 -2.130 1.00 82.12 470 GLU A C 1
ATOM 3650 O O . GLU A 1 470 ? 14.622 -20.736 -2.959 1.00 82.12 470 GLU A O 1
ATOM 3655 N N . PHE A 1 471 ? 13.436 -21.767 -1.364 1.00 80.25 471 PHE A N 1
ATOM 3656 C CA . PHE A 1 471 ? 12.355 -20.767 -1.323 1.00 80.25 471 PHE A CA 1
ATOM 3657 C C . PHE A 1 471 ? 12.535 -19.764 -0.173 1.00 80.25 471 PHE A C 1
ATOM 3659 O O . PHE A 1 471 ? 11.854 -18.752 -0.131 1.00 80.25 471 PHE A O 1
ATOM 3666 N N . PHE A 1 472 ? 13.395 -20.091 0.792 1.00 87.31 472 PHE A N 1
ATOM 3667 C CA . PHE A 1 472 ? 13.747 -19.234 1.916 1.00 87.31 472 PHE A CA 1
ATOM 3668 C C . PHE A 1 472 ? 15.264 -19.267 2.057 1.00 87.31 472 PHE A C 1
ATOM 3670 O O . PHE A 1 472 ? 15.825 -20.347 2.244 1.00 87.31 472 PHE A O 1
ATOM 3677 N N . ASP A 1 473 ? 15.894 -18.106 1.996 1.00 86.06 473 ASP A N 1
ATOM 3678 C CA . ASP A 1 473 ? 17.338 -17.909 2.097 1.00 86.06 473 ASP A CA 1
ATOM 3679 C C . ASP A 1 473 ? 17.666 -16.710 3.012 1.00 86.06 473 ASP A C 1
ATOM 3681 O O . ASP A 1 473 ? 16.808 -16.226 3.759 1.00 86.06 473 ASP A O 1
ATOM 3685 N N . SER A 1 474 ? 18.918 -16.247 3.008 1.00 85.56 474 SER A N 1
ATOM 3686 C CA . SER A 1 474 ? 19.342 -15.106 3.829 1.00 85.56 474 SER A CA 1
ATOM 3687 C C . SER A 1 474 ? 18.726 -13.774 3.408 1.00 85.56 474 SER A C 1
ATOM 3689 O O . SER A 1 474 ? 18.654 -12.867 4.237 1.00 85.56 474 SER A O 1
ATOM 3691 N N . ASP A 1 475 ? 18.279 -13.669 2.159 1.00 84.62 475 ASP A N 1
ATOM 3692 C CA . ASP A 1 475 ? 17.770 -12.440 1.548 1.00 84.62 475 ASP A CA 1
ATOM 3693 C C . ASP A 1 475 ? 16.230 -12.391 1.611 1.00 84.62 475 ASP A C 1
ATOM 3695 O O . ASP A 1 475 ? 15.593 -11.375 1.321 1.00 84.62 475 ASP A O 1
ATOM 3699 N N . THR A 1 476 ? 15.621 -13.477 2.093 1.00 88.44 476 THR A N 1
ATOM 3700 C CA . THR A 1 476 ? 14.189 -13.591 2.335 1.00 88.44 476 THR A CA 1
ATOM 3701 C C . THR A 1 476 ? 13.739 -12.815 3.578 1.00 88.44 476 THR A C 1
ATOM 3703 O O . THR A 1 476 ? 14.200 -13.027 4.699 1.00 88.44 476 THR A O 1
ATOM 3706 N N . ILE A 1 477 ? 12.698 -12.003 3.420 1.00 87.31 477 ILE A N 1
ATOM 3707 C CA . ILE A 1 477 ? 11.901 -11.413 4.495 1.00 87.31 477 ILE A CA 1
ATOM 3708 C C . ILE A 1 477 ? 10.537 -12.100 4.503 1.00 87.31 477 ILE A C 1
ATOM 3710 O O . ILE A 1 477 ? 9.686 -11.845 3.650 1.00 87.31 477 ILE A O 1
ATOM 3714 N N . SER A 1 478 ? 10.280 -12.948 5.499 1.00 90.25 478 SER A N 1
ATOM 3715 C CA . SER A 1 478 ? 8.994 -13.637 5.607 1.00 90.25 478 SER A CA 1
ATOM 3716 C C . SER A 1 478 ? 8.437 -13.647 7.024 1.00 90.25 478 SER A C 1
ATOM 3718 O O . SER A 1 478 ? 9.168 -13.756 8.010 1.00 90.25 478 SER A O 1
ATOM 3720 N N . SER A 1 479 ? 7.113 -13.539 7.116 1.00 89.44 479 SER A N 1
ATOM 3721 C CA . SER A 1 479 ? 6.379 -13.730 8.361 1.00 89.44 479 SER A CA 1
ATOM 3722 C C . SER A 1 479 ? 5.107 -14.536 8.125 1.00 89.44 479 SER A C 1
ATOM 3724 O O . SER A 1 479 ? 4.423 -14.367 7.118 1.00 89.44 479 SER A O 1
ATOM 3726 N N . LEU A 1 480 ? 4.778 -15.412 9.068 1.00 92.44 480 LEU A N 1
ATOM 3727 C CA . LEU A 1 480 ? 3.532 -16.162 9.107 1.00 92.44 480 LEU A CA 1
ATOM 3728 C C . LEU A 1 480 ? 2.899 -15.949 10.473 1.00 92.44 480 LEU A C 1
ATOM 3730 O O . LEU A 1 480 ? 3.521 -16.163 11.507 1.00 92.44 480 LEU A O 1
ATOM 3734 N N . ARG A 1 481 ? 1.641 -15.547 10.491 1.00 89.44 481 ARG A N 1
ATOM 3735 C CA . ARG A 1 481 ? 0.880 -15.298 11.704 1.00 89.44 481 ARG A CA 1
ATOM 3736 C C . ARG A 1 481 ? -0.345 -16.182 11.702 1.00 89.44 481 ARG A C 1
ATOM 3738 O O . ARG A 1 481 ? -1.098 -16.195 10.733 1.00 89.44 481 ARG A O 1
ATOM 3745 N N . ILE A 1 482 ? -0.543 -16.894 12.799 1.00 89.75 482 ILE A N 1
ATOM 3746 C CA . ILE A 1 482 ? -1.701 -17.755 13.014 1.00 89.75 482 ILE A CA 1
ATOM 3747 C C . ILE A 1 482 ? -2.339 -17.288 14.312 1.00 89.75 482 ILE A C 1
ATOM 3749 O O . ILE A 1 482 ? -1.728 -17.429 15.372 1.00 89.75 482 ILE A O 1
ATOM 3753 N N . THR A 1 483 ? -3.528 -16.695 14.233 1.00 85.12 483 THR A N 1
ATOM 3754 C CA . THR A 1 483 ? -4.205 -16.108 15.392 1.00 85.12 483 THR A CA 1
ATOM 3755 C C . THR A 1 483 ? -5.623 -16.626 15.550 1.00 85.12 483 THR A C 1
ATOM 3757 O O . THR A 1 483 ? -6.360 -16.838 14.587 1.00 85.12 483 THR A O 1
ATOM 3760 N N . TYR A 1 484 ? -6.001 -16.818 16.806 1.00 82.19 484 TYR A N 1
ATOM 3761 C CA . TYR A 1 484 ? -7.333 -17.207 17.222 1.00 82.19 484 TYR A CA 1
ATOM 3762 C C . TYR A 1 484 ? -8.092 -15.975 17.721 1.00 82.19 484 TYR A C 1
ATOM 3764 O O . TYR A 1 484 ? -7.526 -15.177 18.477 1.00 82.19 484 TYR A O 1
ATOM 3772 N N . PRO A 1 485 ? -9.368 -15.815 17.337 1.00 72.19 485 PRO A N 1
ATOM 3773 C CA . PRO A 1 485 ? -10.240 -14.795 17.887 1.00 72.19 485 PRO A CA 1
ATOM 3774 C C . PRO A 1 485 ? -10.506 -15.094 19.366 1.00 72.19 485 PRO A C 1
ATOM 3776 O O . PRO A 1 485 ? -11.168 -16.078 19.685 1.00 72.19 485 PRO A O 1
ATOM 3779 N N . ILE A 1 486 ? -10.029 -14.229 20.263 1.00 66.25 486 ILE A N 1
ATOM 3780 C CA . ILE A 1 486 ? -10.483 -14.200 21.663 1.00 66.25 486 ILE A CA 1
ATOM 3781 C C . ILE A 1 486 ? -11.793 -13.408 21.737 1.00 66.25 486 ILE A C 1
ATOM 3783 O O . ILE A 1 486 ? -12.740 -13.806 22.410 1.00 66.25 486 ILE A O 1
ATOM 3787 N N . MET A 1 487 ? -11.869 -12.290 21.007 1.00 59.66 487 MET A N 1
ATOM 3788 C CA . MET A 1 487 ? -13.079 -11.482 20.871 1.00 59.66 487 MET A CA 1
ATOM 3789 C C . MET A 1 487 ? -13.237 -11.004 19.426 1.00 59.66 487 MET A C 1
ATOM 3791 O O . MET A 1 487 ? -12.791 -9.913 19.057 1.00 59.66 487 MET A O 1
ATOM 3795 N N . GLU A 1 488 ? -13.892 -11.837 18.614 1.00 63.12 488 GLU A N 1
ATOM 3796 C CA . GLU A 1 488 ? -14.064 -11.616 17.171 1.00 63.12 488 GLU A CA 1
ATOM 3797 C C . GLU A 1 488 ? -12.722 -11.252 16.495 1.00 63.12 488 GLU A C 1
ATOM 3799 O O . GLU A 1 488 ? -11.711 -11.894 16.764 1.00 63.12 488 GLU A O 1
ATOM 3804 N N . ARG A 1 489 ? -12.677 -10.239 15.620 1.00 57.47 489 ARG A N 1
ATOM 3805 C CA . ARG A 1 489 ? -11.437 -9.788 14.954 1.00 57.47 489 ARG A CA 1
ATOM 3806 C C . ARG A 1 489 ? -10.548 -8.898 15.827 1.00 57.47 489 ARG A C 1
ATOM 3808 O O . ARG A 1 489 ? -9.427 -8.594 15.440 1.00 57.47 489 ARG A O 1
ATOM 3815 N N . ASN A 1 490 ? -11.045 -8.472 16.983 1.00 55.78 490 ASN A N 1
ATOM 3816 C CA . ASN A 1 490 ? -10.579 -7.246 17.633 1.00 55.78 490 ASN A CA 1
ATOM 3817 C C . ASN A 1 490 ? -9.516 -7.525 18.690 1.00 55.78 490 ASN A C 1
ATOM 3819 O O . ASN A 1 490 ? -8.551 -6.779 18.825 1.00 55.78 490 ASN A O 1
ATOM 3823 N N . LEU A 1 491 ? -9.677 -8.650 19.386 1.00 64.31 491 LEU A N 1
ATOM 3824 C CA . LEU A 1 491 ? -8.647 -9.225 20.230 1.00 64.31 491 LEU A CA 1
ATOM 3825 C C . LEU A 1 491 ? -8.373 -10.639 19.746 1.00 64.31 491 LEU A C 1
ATOM 3827 O O . LEU A 1 491 ? -9.235 -11.518 19.831 1.00 64.31 491 LEU A O 1
ATOM 3831 N N . VAL A 1 492 ? -7.163 -10.847 19.252 1.00 69.25 492 VAL A N 1
ATOM 3832 C CA . VAL A 1 492 ? -6.672 -12.139 18.804 1.00 69.25 492 VAL A CA 1
ATOM 3833 C C . VAL A 1 492 ? -5.408 -12.493 19.572 1.00 69.25 492 VAL A C 1
ATOM 3835 O O . VAL A 1 492 ? -4.603 -11.618 19.894 1.00 69.25 492 VAL A O 1
ATOM 3838 N N . ALA A 1 493 ? -5.219 -13.779 19.843 1.00 76.81 493 ALA A N 1
ATOM 3839 C CA . ALA A 1 493 ? -3.956 -14.300 20.345 1.00 76.81 493 ALA A CA 1
ATOM 3840 C C . ALA A 1 493 ? -3.470 -15.437 19.462 1.00 76.81 493 ALA A C 1
ATOM 3842 O O . ALA A 1 493 ? -4.262 -16.187 18.892 1.00 76.81 493 ALA A O 1
ATOM 3843 N N . GLY A 1 494 ? -2.162 -15.565 19.321 1.00 83.00 494 GLY A N 1
ATOM 3844 C CA . GLY A 1 494 ? -1.600 -16.561 18.435 1.00 83.00 494 GLY A CA 1
ATOM 3845 C C . GLY A 1 494 ? -0.090 -16.571 18.413 1.00 83.00 494 GLY A C 1
ATOM 3846 O O . GLY A 1 494 ? 0.573 -16.084 19.328 1.00 83.00 494 GLY A O 1
ATOM 3847 N N . ILE A 1 495 ? 0.438 -17.141 17.339 1.00 84.75 495 ILE A N 1
ATOM 3848 C CA . ILE A 1 495 ? 1.870 -17.302 17.126 1.00 84.75 495 ILE A CA 1
ATOM 3849 C C . ILE A 1 495 ? 2.255 -16.517 15.876 1.00 84.75 495 ILE A C 1
ATOM 3851 O O . ILE A 1 495 ? 1.610 -16.632 14.828 1.00 84.75 495 ILE A O 1
ATOM 3855 N N . LEU A 1 496 ? 3.304 -15.711 16.002 1.00 86.62 496 LEU A N 1
ATOM 3856 C CA . LEU A 1 496 ? 4.005 -15.084 14.893 1.00 86.62 496 LEU A CA 1
ATOM 3857 C C . LEU A 1 496 ? 5.302 -15.856 14.651 1.00 86.62 496 LEU A C 1
ATOM 3859 O O . LEU A 1 496 ? 6.122 -16.026 15.549 1.00 86.62 496 LEU A O 1
ATOM 3863 N N . TYR A 1 497 ? 5.480 -16.310 13.423 1.00 91.44 497 TYR A N 1
ATOM 3864 C CA . TYR A 1 497 ? 6.698 -16.904 12.909 1.00 91.44 497 TYR A CA 1
ATOM 3865 C C . TYR A 1 497 ? 7.371 -15.851 12.035 1.00 91.44 497 TYR A C 1
ATOM 3867 O O . TYR A 1 497 ? 6.760 -15.381 11.079 1.00 91.44 497 TYR A O 1
ATOM 3875 N N . ASN A 1 498 ? 8.608 -15.484 12.343 1.00 89.75 498 ASN A N 1
ATOM 3876 C CA . ASN A 1 498 ? 9.428 -14.622 11.494 1.00 89.75 498 ASN A CA 1
ATOM 3877 C C . ASN A 1 498 ? 10.633 -15.412 10.998 1.00 89.75 498 ASN A C 1
ATOM 3879 O O . ASN A 1 498 ? 11.234 -16.165 11.765 1.00 89.75 498 ASN A O 1
ATOM 3883 N N . TRP A 1 499 ? 10.982 -15.240 9.733 1.00 87.81 499 TRP A N 1
ATOM 3884 C CA . TRP A 1 499 ? 12.215 -15.780 9.181 1.00 87.81 499 TRP A CA 1
ATOM 3885 C C . TRP A 1 499 ? 13.389 -14.864 9.548 1.00 87.81 499 TRP A C 1
ATOM 3887 O O . TRP A 1 499 ? 13.312 -13.657 9.329 1.00 87.81 499 TRP A O 1
ATOM 3897 N N . ASP A 1 500 ? 14.449 -15.421 10.139 1.00 84.50 500 ASP A N 1
ATOM 3898 C CA . ASP A 1 500 ? 15.651 -14.669 10.544 1.00 84.50 500 ASP A CA 1
ATOM 3899 C C . ASP A 1 500 ? 16.808 -14.745 9.530 1.00 84.50 500 ASP A C 1
ATOM 3901 O O . ASP A 1 500 ? 17.922 -14.325 9.841 1.00 84.50 500 ASP A O 1
ATOM 3905 N N . GLY A 1 501 ? 16.554 -15.307 8.343 1.00 83.94 501 GLY A N 1
ATOM 3906 C CA . GLY A 1 501 ? 17.559 -15.607 7.317 1.00 83.94 501 GLY A CA 1
ATOM 3907 C C . GLY A 1 501 ? 18.047 -17.061 7.341 1.00 83.94 501 GLY A C 1
ATOM 3908 O O . GLY A 1 501 ? 18.644 -17.526 6.377 1.00 83.94 501 GLY A O 1
ATOM 3909 N N . THR A 1 502 ? 17.793 -17.807 8.423 1.00 85.81 502 THR A N 1
ATOM 3910 C CA . THR A 1 502 ? 18.236 -19.213 8.551 1.00 85.81 502 THR A CA 1
ATOM 3911 C C . THR A 1 502 ? 17.180 -20.153 9.118 1.00 85.81 502 THR A C 1
ATOM 3913 O O . THR A 1 502 ? 17.189 -21.353 8.832 1.00 85.81 502 THR A O 1
ATOM 3916 N N . LYS A 1 503 ? 16.283 -19.643 9.962 1.00 89.69 503 LYS A N 1
ATOM 3917 C CA . LYS A 1 503 ? 15.241 -20.425 10.624 1.00 89.69 503 LYS A CA 1
ATOM 3918 C C . LYS A 1 503 ? 14.030 -19.561 10.953 1.00 89.69 503 LYS A C 1
ATOM 3920 O O . LYS A 1 503 ? 14.076 -18.334 11.004 1.00 89.69 503 LYS A O 1
ATOM 3925 N N . TRP A 1 504 ? 12.937 -20.247 11.265 1.00 90.75 504 TRP A N 1
ATOM 3926 C CA . TRP A 1 504 ? 11.741 -19.620 11.808 1.00 90.75 504 TRP A CA 1
ATOM 3927 C C . TRP A 1 504 ? 11.895 -19.365 13.306 1.00 90.75 504 TRP A C 1
ATOM 3929 O O . TRP A 1 504 ? 12.064 -20.297 14.097 1.00 90.75 504 TRP A O 1
ATOM 3939 N N . VAL A 1 505 ? 11.784 -18.102 13.697 1.00 89.88 505 VAL A N 1
ATOM 3940 C CA . VAL A 1 505 ? 11.720 -17.652 15.087 1.00 89.88 505 VAL A CA 1
ATOM 3941 C C . VAL A 1 505 ? 10.262 -17.437 15.466 1.00 89.88 505 VAL A C 1
ATOM 3943 O O . VAL A 1 505 ? 9.518 -16.763 14.758 1.00 89.88 505 VAL A O 1
ATOM 3946 N N . GLN A 1 506 ? 9.857 -18.025 16.588 1.00 90.25 506 GLN A N 1
ATOM 3947 C CA . GLN A 1 506 ? 8.484 -17.983 17.079 1.00 90.25 506 GLN A CA 1
ATOM 3948 C C . GLN A 1 506 ? 8.346 -16.946 18.190 1.00 90.25 506 GLN A C 1
ATOM 3950 O O . GLN A 1 506 ? 9.180 -16.884 19.094 1.00 90.25 506 GLN A O 1
ATOM 3955 N N . SER A 1 507 ? 7.264 -16.179 18.161 1.00 75.25 507 SER A N 1
ATOM 3956 C CA . SER A 1 507 ? 6.849 -15.315 19.260 1.00 75.25 507 SER A CA 1
ATOM 3957 C C . SER A 1 507 ? 5.344 -15.405 19.492 1.00 75.25 507 SER A C 1
ATOM 3959 O O . SER A 1 507 ? 4.562 -15.695 18.583 1.00 75.25 507 SER A O 1
ATOM 3961 N N . VAL A 1 508 ? 4.931 -15.170 20.738 1.00 75.31 508 VAL A N 1
ATOM 3962 C CA . VAL A 1 508 ? 3.513 -15.033 21.079 1.00 75.31 508 VAL A CA 1
ATOM 3963 C C . VAL A 1 508 ? 3.037 -13.662 20.617 1.00 75.31 508 VAL A C 1
ATOM 3965 O O . VAL A 1 508 ? 3.702 -12.650 20.838 1.00 75.31 508 VAL A O 1
ATOM 3968 N N . TYR A 1 509 ? 1.875 -13.639 19.979 1.00 68.81 509 TYR A N 1
ATOM 3969 C CA . TYR A 1 509 ? 1.212 -12.432 19.517 1.00 68.81 509 TYR A CA 1
ATOM 3970 C C . TYR A 1 509 ? -0.116 -12.274 20.247 1.00 68.81 509 TYR A C 1
ATOM 3972 O O . TYR A 1 509 ? -0.923 -13.201 20.261 1.00 68.81 509 TYR A O 1
ATOM 3980 N N . ILE A 1 510 ? -0.358 -11.093 20.806 1.00 65.94 510 ILE A N 1
ATOM 3981 C CA . ILE A 1 510 ? -1.673 -10.662 21.279 1.00 65.94 510 ILE A CA 1
ATOM 3982 C C . ILE A 1 510 ? -1.915 -9.291 20.659 1.00 65.94 510 ILE A C 1
ATOM 3984 O O . ILE A 1 510 ? -1.079 -8.398 20.801 1.00 65.94 510 ILE A O 1
ATOM 3988 N N . GLY A 1 511 ? -3.022 -9.131 19.941 1.00 65.00 511 GLY A N 1
ATOM 3989 C CA . GLY A 1 511 ? -3.321 -7.866 19.283 1.00 65.00 511 GLY A CA 1
ATOM 3990 C C . GLY A 1 511 ? -4.643 -7.859 18.524 1.00 65.00 511 GLY A C 1
ATOM 3991 O O . GLY A 1 511 ? -5.576 -8.564 18.899 1.00 65.00 511 GLY A O 1
ATOM 3992 N N . ASN A 1 512 ? -4.710 -7.085 17.441 1.00 64.56 512 ASN A N 1
ATOM 3993 C CA . ASN A 1 512 ? -5.869 -6.959 16.555 1.00 64.56 512 ASN A CA 1
ATOM 3994 C C . ASN A 1 512 ? -5.549 -7.528 15.158 1.00 64.56 512 ASN A C 1
ATOM 3996 O O . ASN A 1 512 ? -4.429 -7.386 14.664 1.00 64.56 512 ASN A O 1
ATOM 4000 N N . GLU A 1 513 ? -6.523 -8.162 14.502 1.00 63.56 513 GLU A N 1
ATOM 4001 C CA . GLU A 1 513 ? -6.373 -8.689 13.139 1.00 63.56 513 GLU A CA 1
ATOM 4002 C C . GLU A 1 513 ? -6.338 -7.583 12.067 1.00 63.56 513 GLU A C 1
ATOM 4004 O O . GLU A 1 513 ? -5.650 -7.723 11.057 1.00 63.56 513 GLU A O 1
ATOM 4009 N N . ILE A 1 514 ? -7.049 -6.473 12.285 1.00 54.59 514 ILE A N 1
ATOM 4010 C CA . ILE A 1 514 ? -7.514 -5.601 11.192 1.00 54.59 514 ILE A CA 1
ATOM 4011 C C . ILE A 1 514 ? -6.394 -4.748 10.551 1.00 54.59 514 ILE A C 1
ATOM 4013 O O . ILE A 1 514 ? -6.528 -4.343 9.397 1.00 54.59 514 ILE A O 1
ATOM 4017 N N . ASN A 1 515 ? -5.266 -4.522 11.229 1.00 44.72 515 ASN A N 1
ATOM 4018 C CA . ASN A 1 515 ? -4.325 -3.447 10.881 1.00 44.72 515 ASN A CA 1
ATOM 4019 C C . ASN A 1 515 ? -2.946 -3.911 10.360 1.00 44.72 515 ASN A C 1
ATOM 4021 O O . ASN A 1 515 ? -1.937 -3.603 10.989 1.00 44.72 515 ASN A O 1
ATOM 4025 N N . TRP A 1 516 ? -2.871 -4.629 9.230 1.00 37.34 516 TRP A N 1
ATOM 4026 C CA . TRP A 1 516 ? -1.596 -4.925 8.537 1.00 37.34 516 TRP A CA 1
ATOM 4027 C C . TRP A 1 516 ? -1.764 -5.010 7.020 1.00 37.34 516 TRP A C 1
ATOM 4029 O O . TRP A 1 516 ? -2.689 -5.744 6.587 1.00 37.34 516 TRP A O 1
#